Protein AF-L1IIX5-F1 (afdb_monomer)

Foldseek 3Di:
DDDDDDDPQQFFAADPNDTDGAPQFDDWQWAFRGADNVRHTDTHGQPDDDEDQWTGDTNDSQIWGHQQWAQDPSRYTHGADQDADPFQWAWERQDRHPGTDIDGQDDQQAPDPVQSVQKDFDGADVSRHDNDTDIFGDVQWADDPSGIGGADFWWDDCVNDPDNAAWAWAPDANHGHIDTDGQDAEDQWDFPHHDGGHLAHGHIDGHWQWAKFFDFDWDWDWDDDPPDDPPDTDTDTDTGRRIYTHGLDPDAADQWTGDYPRRIDGHQQWDWDPPPPPDTHTDRARDPQEAFQWEWEDGDPPTDTDGADDQPEPQKGFDGYAYYPHSPRGHMFGHPQWADAPPDSYIDGADDPVNAPAPPVFWDWDPDDRNDHIHTDGPDPPPDVPDQDDDDDDDDDDDDDDDDDDRQDADPPDDEFFQWAQDQQDVQVPRNRTDGADCQADDDDQKGFDGYAYHPHRNRTHIAGHVQWHWDADPVRTIDTHGPDPDDDDDDDDDDDLDPFDPFQWDQDPVRDTDGDPDDDQDPQWTGDGHPDIAGHDQWHWDADQPPRDIDTDHPVVVCVVVVPPPPDDDDDPDDDDDDDDDPDDDPDPDPPDPPPPPPPVVPVVPPPDPPPDD

pLDDT: mean 78.4, std 19.32, range [25.45, 97.5]

Structure (mmCIF, N/CA/C/O backbone):
data_AF-L1IIX5-F1
#
_entry.id   AF-L1IIX5-F1
#
loop_
_atom_site.group_PDB
_atom_site.id
_atom_site.type_symbol
_atom_site.label_atom_id
_atom_site.label_alt_id
_atom_site.label_comp_id
_atom_site.label_asym_id
_atom_site.label_entity_id
_atom_site.label_seq_id
_atom_site.pdbx_PDB_ins_code
_atom_site.Cartn_x
_atom_site.Cartn_y
_atom_site.Cartn_z
_atom_site.occupancy
_atom_site.B_iso_or_equiv
_atom_site.auth_seq_id
_atom_site.auth_comp_id
_atom_site.auth_asym_id
_atom_site.auth_atom_id
_atom_site.pdbx_PDB_model_num
ATOM 1 N N . MET A 1 1 ? -75.961 -16.308 63.300 1.00 46.47 1 MET A N 1
ATOM 2 C CA . MET A 1 1 ? -74.696 -17.021 63.013 1.00 46.47 1 MET A CA 1
ATOM 3 C C . MET A 1 1 ? -73.590 -15.988 63.095 1.00 46.47 1 MET A C 1
ATOM 5 O O . MET A 1 1 ? -73.778 -14.925 62.519 1.00 46.47 1 MET A O 1
ATOM 9 N N . ALA A 1 2 ? -72.515 -16.245 63.838 1.00 50.59 2 ALA A N 1
ATOM 10 C CA . ALA A 1 2 ? -71.372 -15.335 63.926 1.00 50.59 2 ALA A CA 1
ATOM 11 C C . ALA A 1 2 ? -70.201 -15.925 63.133 1.00 50.59 2 ALA A C 1
ATOM 13 O O . ALA A 1 2 ? -69.909 -17.112 63.274 1.00 50.59 2 ALA A O 1
ATOM 14 N N . CYS A 1 3 ? -69.554 -15.114 62.300 1.00 60.62 3 CYS A N 1
ATOM 15 C CA . CYS A 1 3 ? -68.333 -15.507 61.606 1.00 60.62 3 CYS A CA 1
ATOM 16 C C . CYS A 1 3 ? -67.138 -15.247 62.529 1.00 60.62 3 CYS A C 1
ATOM 18 O O . CYS A 1 3 ? -66.944 -14.119 62.976 1.00 60.62 3 CYS A O 1
ATOM 20 N N . SER A 1 4 ? -66.336 -16.272 62.811 1.00 71.81 4 SER A N 1
ATOM 21 C CA . SER A 1 4 ? -65.074 -16.122 63.537 1.00 71.81 4 SER A CA 1
ATOM 22 C C . SER A 1 4 ? -63.999 -15.570 62.600 1.00 71.81 4 SER A C 1
ATOM 24 O O . SER A 1 4 ? -63.507 -16.287 61.726 1.00 71.81 4 SER A O 1
ATOM 26 N N . PHE A 1 5 ? -63.631 -14.304 62.777 1.00 70.81 5 PHE A N 1
ATOM 27 C CA . PHE A 1 5 ? -62.516 -13.688 62.063 1.00 70.81 5 PHE A CA 1
ATOM 28 C C . PHE A 1 5 ? -61.226 -13.868 62.873 1.00 70.81 5 PHE A C 1
ATOM 30 O O . PHE A 1 5 ? -61.185 -13.530 64.053 1.00 70.81 5 PHE A O 1
ATOM 37 N N . HIS A 1 6 ? -60.169 -14.379 62.241 1.00 77.62 6 HIS A N 1
ATOM 38 C CA . HIS A 1 6 ? -58.829 -14.432 62.828 1.00 77.62 6 HIS A CA 1
ATOM 39 C C . HIS A 1 6 ? -57.924 -13.405 62.146 1.00 77.62 6 HIS A C 1
ATOM 41 O O . HIS A 1 6 ? -57.884 -13.323 60.918 1.00 77.62 6 HIS A O 1
ATOM 47 N N . CYS A 1 7 ? -57.180 -12.637 62.942 1.00 81.38 7 CYS A N 1
ATOM 48 C CA . CYS A 1 7 ? -56.128 -11.763 62.434 1.00 81.38 7 CYS A CA 1
ATOM 49 C C . CYS A 1 7 ? -54.966 -12.591 61.861 1.00 81.38 7 CYS A C 1
ATOM 51 O O . CYS A 1 7 ? -54.730 -13.722 62.287 1.00 81.38 7 CYS A O 1
ATOM 53 N N . SER A 1 8 ? -54.200 -12.017 60.929 1.00 77.31 8 SER A N 1
ATOM 54 C CA . SER A 1 8 ? -52.956 -12.645 60.472 1.00 77.31 8 SER A CA 1
ATOM 55 C C . SER A 1 8 ? -51.916 -12.592 61.597 1.00 77.31 8 SER A C 1
ATOM 57 O O . SER A 1 8 ? -51.355 -11.530 61.882 1.00 77.31 8 SER A O 1
ATOM 59 N N . PHE A 1 9 ? -51.695 -13.741 62.243 1.00 67.88 9 PHE A N 1
ATOM 60 C CA . PHE A 1 9 ? -50.986 -13.892 63.524 1.00 67.88 9 PHE A CA 1
ATOM 61 C C . PHE A 1 9 ? -49.559 -13.316 63.572 1.00 67.88 9 PHE A C 1
ATOM 63 O O . PHE A 1 9 ? -49.037 -13.077 64.657 1.00 67.88 9 PHE A O 1
ATOM 70 N N . ASN A 1 10 ? -48.936 -13.059 62.420 1.00 75.31 10 ASN A N 1
ATOM 71 C CA . ASN A 1 10 ? -47.546 -12.607 62.343 1.00 75.31 10 ASN A CA 1
ATOM 72 C C . ASN A 1 10 ? -47.396 -11.074 62.320 1.00 75.31 10 ASN A C 1
ATOM 74 O O . ASN A 1 10 ? -46.275 -10.590 62.433 1.00 75.31 10 ASN A O 1
ATOM 78 N N . THR A 1 11 ? -48.472 -10.299 62.133 1.00 81.75 11 THR A N 1
ATOM 79 C CA . THR A 1 11 ? -48.400 -8.821 62.019 1.00 81.75 11 THR A CA 1
ATOM 80 C C . THR A 1 11 ? -49.536 -8.057 62.702 1.00 81.75 11 THR A C 1
ATOM 82 O O . THR A 1 11 ? -49.413 -6.843 62.886 1.00 81.75 11 THR A O 1
ATOM 85 N N . TYR A 1 12 ? -50.610 -8.737 63.114 1.00 85.69 12 TYR A N 1
ATOM 86 C CA . TYR A 1 12 ? -51.762 -8.129 63.782 1.00 85.69 12 TYR A CA 1
ATOM 87 C C . TYR A 1 12 ? -52.174 -8.922 65.023 1.00 85.69 12 TYR A C 1
ATOM 89 O O . TYR A 1 12 ? -52.256 -10.150 64.979 1.00 85.69 12 TYR A O 1
ATOM 97 N N . PHE A 1 13 ? -52.521 -8.209 66.093 1.00 86.00 13 PHE A N 1
ATOM 98 C CA . PHE A 1 13 ? -53.134 -8.761 67.301 1.00 86.00 13 PHE A CA 1
ATOM 99 C C . PHE A 1 13 ? -54.605 -8.345 67.394 1.00 86.00 13 PHE A C 1
ATOM 101 O O . PHE A 1 13 ? -55.001 -7.299 66.876 1.00 86.00 13 PHE A O 1
ATOM 108 N N . PHE A 1 14 ? -55.428 -9.178 68.030 1.00 84.06 14 PHE A N 1
ATOM 109 C CA . PHE A 1 14 ? -56.856 -8.917 68.205 1.00 84.06 14 PHE A CA 1
ATOM 110 C C . PHE A 1 14 ? -57.111 -8.245 69.556 1.00 84.06 14 PHE A C 1
ATOM 112 O O . PHE A 1 14 ? -56.775 -8.811 70.596 1.00 84.06 14 PHE A O 1
ATOM 119 N N . THR A 1 15 ? -57.691 -7.046 69.544 1.00 85.94 15 THR A N 1
ATOM 120 C CA . THR A 1 15 ? -58.078 -6.302 70.750 1.00 85.94 15 THR A CA 1
ATOM 121 C C . THR A 1 15 ? -59.156 -5.265 70.410 1.00 85.94 15 THR A C 1
ATOM 123 O O . THR A 1 15 ? -59.172 -4.734 69.299 1.00 85.94 15 THR A O 1
ATOM 126 N N . ASP A 1 16 ? -60.070 -4.980 71.341 1.00 85.56 16 ASP A N 1
ATOM 127 C CA . ASP A 1 16 ? -61.258 -4.126 71.134 1.00 85.56 16 ASP A CA 1
ATOM 128 C C . ASP A 1 16 ? -62.094 -4.507 69.887 1.00 85.56 16 ASP A C 1
ATOM 130 O O . ASP A 1 16 ? -62.469 -3.651 69.086 1.00 85.56 16 ASP A O 1
ATOM 134 N N . ASP A 1 17 ? -62.325 -5.811 69.684 1.00 85.75 17 ASP A N 1
ATOM 135 C CA . ASP A 1 17 ? -62.968 -6.412 68.499 1.00 85.75 17 ASP A CA 1
ATOM 136 C C . ASP A 1 17 ? -62.322 -6.063 67.135 1.00 85.75 17 ASP A C 1
ATOM 138 O O . ASP A 1 17 ? -62.926 -6.243 66.073 1.00 85.75 17 ASP A O 1
ATOM 142 N N . GLN A 1 18 ? -61.064 -5.603 67.129 1.00 86.94 18 GLN A N 1
ATOM 143 C CA . GLN A 1 18 ? -60.337 -5.202 65.921 1.00 86.94 18 GLN A CA 1
ATOM 144 C C . GLN A 1 18 ? -58.945 -5.839 65.824 1.00 86.94 18 GLN A C 1
ATOM 146 O O . GLN A 1 18 ? -58.247 -6.052 66.814 1.00 86.94 18 GLN A O 1
ATOM 151 N N . CYS A 1 19 ? -58.502 -6.099 64.591 1.00 88.56 19 CYS A N 1
ATOM 152 C CA . CYS A 1 19 ? -57.116 -6.469 64.305 1.00 88.56 19 CYS A CA 1
ATOM 153 C C . CYS A 1 19 ? -56.240 -5.209 64.271 1.00 88.56 19 CYS A C 1
ATOM 155 O O . CYS A 1 19 ? -56.217 -4.496 63.266 1.00 88.56 19 CYS A O 1
ATOM 157 N N . LYS A 1 20 ? -55.503 -4.935 65.350 1.00 88.62 20 LYS A N 1
ATOM 158 C CA . LYS A 1 20 ? -54.548 -3.819 65.422 1.00 88.62 20 LYS A CA 1
ATOM 159 C C . LYS A 1 20 ? -53.159 -4.290 64.999 1.00 88.62 20 LYS A C 1
ATOM 161 O O . LYS A 1 20 ? -52.767 -5.424 65.267 1.00 88.62 20 LYS A O 1
ATOM 166 N N . GLN A 1 21 ? -52.418 -3.439 64.293 1.00 88.81 21 GLN A N 1
ATOM 167 C CA . GLN A 1 21 ? -51.084 -3.785 63.802 1.00 88.81 21 GLN A CA 1
ATOM 168 C C . GLN A 1 21 ? -50.071 -3.783 64.955 1.00 88.81 21 GLN A C 1
ATOM 170 O O . GLN A 1 21 ? -50.053 -2.859 65.768 1.00 88.81 21 GLN A O 1
ATOM 175 N N . CYS A 1 22 ? -49.215 -4.802 65.016 1.00 87.00 22 CYS A N 1
ATOM 176 C CA . CYS A 1 22 ? -48.135 -4.876 65.997 1.00 87.00 22 CYS A CA 1
ATOM 177 C C . CYS A 1 22 ? -47.117 -3.734 65.819 1.00 87.00 22 CYS A C 1
ATOM 179 O O . CYS A 1 22 ? -46.768 -3.381 64.689 1.00 87.00 22 CYS A O 1
ATOM 181 N N . ASN A 1 23 ? -46.535 -3.233 66.916 1.00 85.62 23 ASN A N 1
ATOM 182 C CA . ASN A 1 23 ? -45.373 -2.340 66.838 1.00 85.62 23 ASN A CA 1
ATOM 183 C C . ASN A 1 23 ? -44.105 -3.141 66.487 1.00 85.62 23 ASN A C 1
ATOM 185 O O . ASN A 1 23 ? -43.329 -3.520 67.364 1.00 85.62 23 ASN A O 1
ATOM 189 N N . ALA A 1 24 ? -43.900 -3.409 65.196 1.00 81.31 24 ALA A N 1
ATOM 190 C CA . ALA A 1 24 ? -42.762 -4.160 64.664 1.00 81.31 24 ALA A CA 1
ATOM 191 C C . ALA A 1 24 ? -41.448 -3.344 64.690 1.00 81.31 24 ALA A C 1
ATOM 193 O O . ALA A 1 24 ? -40.865 -3.010 63.654 1.00 81.31 24 ALA A O 1
ATOM 194 N N . SER A 1 25 ? -40.981 -3.000 65.892 1.00 87.69 25 SER A N 1
ATOM 195 C CA . SER A 1 25 ? -39.672 -2.392 66.148 1.00 87.69 25 SER A CA 1
ATOM 196 C C . SER A 1 25 ? -38.911 -3.177 67.212 1.00 87.69 25 SER A C 1
ATOM 198 O O . SER A 1 25 ? -38.825 -2.771 68.367 1.00 87.69 25 SER A O 1
ATOM 200 N N . CYS A 1 26 ? -38.344 -4.301 66.787 1.00 88.75 26 CYS A N 1
ATOM 201 C CA . CYS A 1 26 ? -37.346 -5.049 67.536 1.00 88.75 26 CYS A CA 1
ATOM 202 C C . CYS A 1 26 ? -35.962 -4.371 67.460 1.00 88.75 26 CYS A C 1
ATOM 204 O O . CYS A 1 26 ? -35.711 -3.519 66.599 1.00 88.75 26 CYS A O 1
ATOM 206 N N . ALA A 1 27 ? -35.057 -4.752 68.365 1.00 89.06 27 ALA A N 1
ATOM 207 C CA . ALA A 1 27 ? -33.668 -4.295 68.358 1.00 89.06 27 ALA A CA 1
ATOM 208 C C . ALA A 1 27 ? -32.846 -4.991 67.254 1.00 89.06 27 ALA A C 1
ATOM 210 O O . ALA A 1 27 ? -33.201 -6.078 66.788 1.00 89.06 27 ALA A O 1
ATOM 211 N N . LEU A 1 28 ? -31.720 -4.390 66.856 1.00 89.88 28 LEU A N 1
ATOM 212 C CA . LEU A 1 28 ? -30.761 -5.039 65.955 1.00 89.88 28 LEU A CA 1
ATOM 213 C C . LEU A 1 28 ? -30.264 -6.359 66.571 1.00 89.88 28 LEU A C 1
ATOM 215 O O . LEU A 1 28 ? -29.997 -6.424 67.770 1.00 89.88 28 LEU A O 1
ATOM 219 N N . GLY A 1 29 ? -30.168 -7.414 65.758 1.00 89.38 29 GLY A N 1
ATOM 220 C CA . GLY A 1 29 ? -29.851 -8.767 66.234 1.00 89.38 29 GLY A CA 1
ATOM 221 C C . GLY A 1 29 ? -31.027 -9.521 66.866 1.00 89.38 29 GLY A C 1
ATOM 222 O O . GLY A 1 29 ? -30.808 -10.535 67.530 1.00 89.38 29 GLY A O 1
ATOM 223 N N . THR A 1 30 ? -32.269 -9.064 66.663 1.00 91.38 30 THR A N 1
ATOM 224 C CA . THR A 1 30 ? -33.478 -9.806 67.055 1.00 91.38 30 THR A CA 1
ATOM 225 C C . THR A 1 30 ? -34.508 -9.858 65.918 1.00 91.38 30 THR A C 1
ATOM 227 O O . THR A 1 30 ? -34.807 -8.845 65.281 1.00 91.38 30 THR A O 1
ATOM 230 N N . GLN A 1 31 ? -35.069 -11.044 65.666 1.00 91.81 31 GLN A N 1
ATOM 231 C CA . GLN A 1 31 ? -36.149 -11.264 64.704 1.00 91.81 31 GLN A CA 1
ATOM 232 C C . GLN A 1 31 ? -37.517 -11.052 65.355 1.00 91.81 31 GLN A C 1
ATOM 234 O O . GLN A 1 31 ? -37.778 -11.560 66.443 1.00 91.81 31 GLN A O 1
ATOM 239 N N . PHE A 1 32 ? -38.415 -10.362 64.657 1.00 91.31 32 PHE A N 1
ATOM 240 C CA . PHE A 1 32 ? -39.813 -10.216 65.061 1.00 91.31 32 PHE A CA 1
ATOM 241 C C . PHE A 1 32 ? -40.613 -11.490 64.732 1.00 91.31 32 PHE A C 1
ATOM 243 O O . PHE A 1 32 ? -40.636 -11.920 63.578 1.00 91.31 32 PHE A O 1
ATOM 250 N N . GLN A 1 33 ? -41.269 -12.090 65.732 1.00 90.19 33 GLN A N 1
ATOM 251 C CA . GLN A 1 33 ? -42.093 -13.304 65.575 1.00 90.19 33 GLN A CA 1
ATOM 252 C C . GLN A 1 33 ? -43.609 -13.054 65.689 1.00 90.19 33 GLN A C 1
ATOM 254 O O . GLN A 1 33 ? -44.399 -13.950 65.406 1.00 90.19 33 GLN A O 1
ATOM 259 N N . GLY A 1 34 ? -44.023 -11.849 66.087 1.00 88.25 34 GLY A N 1
ATOM 260 C CA . GLY A 1 34 ? -45.418 -11.471 66.334 1.00 88.25 34 GLY A CA 1
ATOM 261 C C . GLY A 1 34 ? -45.502 -10.470 67.487 1.00 88.25 34 GLY A C 1
ATOM 262 O O . GLY A 1 34 ? -44.481 -9.931 67.914 1.00 88.25 34 GLY A O 1
ATOM 263 N N . CYS A 1 35 ? -46.692 -10.221 68.029 1.00 88.94 35 CYS A N 1
ATOM 264 C CA . CYS A 1 35 ? -46.840 -9.447 69.262 1.00 88.94 35 CYS A CA 1
ATOM 265 C C . CYS A 1 35 ? -47.800 -10.109 70.254 1.00 88.94 35 CYS A C 1
ATOM 267 O O . CYS A 1 35 ? -48.673 -10.891 69.875 1.00 88.94 35 CYS A O 1
ATOM 269 N N . ASN A 1 36 ? -47.613 -9.794 71.534 1.00 87.69 36 ASN A N 1
ATOM 270 C CA . ASN A 1 36 ? -48.509 -10.193 72.614 1.00 87.69 36 ASN A CA 1
ATOM 271 C C . ASN A 1 36 ? -49.880 -9.484 72.483 1.00 87.69 36 ASN A C 1
ATOM 273 O O . ASN A 1 36 ? -49.992 -8.491 71.760 1.00 87.69 36 ASN A O 1
ATOM 277 N N . PRO A 1 37 ? -50.929 -9.926 73.209 1.00 85.44 37 PRO A N 1
ATOM 278 C CA . PRO A 1 37 ? -52.256 -9.296 73.168 1.00 85.44 37 PRO A CA 1
ATOM 279 C C . PRO A 1 37 ? -52.321 -7.824 73.625 1.00 85.44 37 PRO A C 1
ATOM 281 O O . PRO A 1 37 ? -53.336 -7.167 73.409 1.00 85.44 37 PRO A O 1
ATOM 284 N N . ASP A 1 38 ? -51.259 -7.297 74.242 1.00 87.06 38 ASP A N 1
ATOM 285 C CA . ASP A 1 38 ? -51.091 -5.878 74.593 1.00 87.06 38 ASP A CA 1
ATOM 286 C C . ASP A 1 38 ? -50.402 -5.046 73.486 1.00 87.06 38 ASP A C 1
ATOM 288 O O . ASP A 1 38 ? -50.245 -3.832 73.619 1.00 87.06 38 ASP A O 1
ATOM 292 N N . GLY A 1 39 ? -49.993 -5.685 72.384 1.00 83.81 39 GLY A N 1
ATOM 293 C CA . GLY A 1 39 ? -49.274 -5.078 71.264 1.00 83.81 39 GLY A CA 1
ATOM 294 C C . GLY A 1 39 ? -47.748 -5.048 71.407 1.00 83.81 39 GLY A C 1
ATOM 295 O O . GLY A 1 39 ? -47.072 -4.579 70.484 1.00 83.81 39 GLY A O 1
ATOM 296 N N . THR A 1 40 ? -47.178 -5.551 72.510 1.00 88.06 40 THR A N 1
ATOM 297 C CA . THR A 1 40 ? -45.717 -5.599 72.707 1.00 88.06 40 THR A CA 1
ATOM 298 C C . THR A 1 40 ? -45.061 -6.625 71.770 1.00 88.06 40 THR A C 1
ATOM 300 O O . THR A 1 40 ? -45.545 -7.755 71.658 1.00 88.06 40 THR A O 1
ATOM 303 N N . PRO A 1 41 ? -43.976 -6.268 71.053 1.00 89.31 41 PRO A N 1
ATOM 304 C CA . PRO A 1 41 ? -43.371 -7.151 70.063 1.00 89.31 41 PRO A CA 1
ATOM 305 C C . PRO A 1 41 ? -42.634 -8.329 70.711 1.00 89.31 41 PRO A C 1
ATOM 307 O O . PRO A 1 41 ? -41.807 -8.157 71.606 1.00 89.31 41 PRO A O 1
ATOM 310 N N . ILE A 1 42 ? -42.889 -9.530 70.195 1.00 90.69 42 ILE A N 1
ATOM 311 C CA . ILE A 1 42 ? -42.148 -10.746 70.519 1.00 90.69 42 ILE A CA 1
ATOM 312 C C . ILE A 1 42 ? -40.913 -10.769 69.614 1.00 90.69 42 ILE A C 1
ATOM 314 O O . ILE A 1 42 ? -41.007 -11.031 68.412 1.00 90.69 42 ILE A O 1
ATOM 318 N N . CYS A 1 43 ? -39.758 -10.456 70.199 1.00 92.00 43 CYS A N 1
ATOM 319 C CA . CYS A 1 43 ? -38.468 -10.403 69.517 1.00 92.00 43 CYS A CA 1
ATOM 320 C C . CYS A 1 43 ? -37.574 -11.559 69.991 1.00 92.00 43 CYS A C 1
ATOM 322 O O . CYS A 1 43 ? -37.355 -11.722 71.190 1.00 92.00 43 CYS A O 1
ATOM 324 N N . THR A 1 44 ? -37.026 -12.344 69.064 1.00 92.56 44 THR A N 1
ATOM 325 C CA . THR A 1 44 ? -36.144 -13.485 69.358 1.00 92.56 44 THR A CA 1
ATOM 326 C C . THR A 1 44 ? -34.718 -13.177 68.924 1.00 92.56 44 THR A C 1
ATOM 328 O O . THR A 1 44 ? -34.488 -12.819 67.771 1.00 92.56 44 THR A O 1
ATOM 331 N N . THR A 1 45 ? -33.749 -13.317 69.829 1.00 92.81 45 THR A N 1
ATOM 332 C CA . THR A 1 45 ? -32.331 -13.056 69.540 1.00 92.81 45 THR A CA 1
ATOM 333 C C . THR A 1 45 ? -31.783 -13.992 68.470 1.00 92.81 45 THR A C 1
ATOM 335 O O . THR A 1 45 ? -31.964 -15.208 68.541 1.00 92.81 45 THR A O 1
ATOM 338 N N . CYS A 1 46 ? -31.079 -13.424 67.493 1.00 91.94 46 CYS A N 1
ATOM 339 C CA . CYS A 1 46 ? -30.412 -14.182 66.446 1.00 91.94 46 CYS A CA 1
ATOM 340 C C . CYS A 1 46 ? -29.252 -14.990 67.041 1.00 91.94 46 CYS A C 1
ATOM 342 O O . CYS A 1 46 ? -28.363 -14.441 67.687 1.00 91.94 46 CYS A O 1
ATOM 344 N N . THR A 1 47 ? -29.265 -16.307 66.832 1.00 91.56 47 THR A N 1
ATOM 345 C CA . THR A 1 47 ? -28.287 -17.248 67.412 1.00 91.56 47 THR A CA 1
ATOM 346 C C . THR A 1 47 ? -26.999 -17.383 66.598 1.00 91.56 47 THR A C 1
ATOM 348 O O . THR A 1 47 ? -26.047 -18.012 67.053 1.00 91.56 47 THR A O 1
ATOM 351 N N . GLN A 1 48 ? -26.962 -16.813 65.393 1.00 88.25 48 GLN A N 1
ATOM 352 C CA . GLN A 1 48 ? -25.795 -16.814 64.516 1.00 88.25 48 GLN A CA 1
ATOM 353 C C . GLN A 1 48 ? -24.843 -15.674 64.897 1.00 88.25 48 GLN A C 1
ATOM 355 O O . GLN A 1 48 ? -25.278 -14.553 65.159 1.00 88.25 48 GLN A O 1
ATOM 360 N N . SER A 1 49 ? -23.537 -15.939 64.885 1.00 88.88 49 SER A N 1
ATOM 361 C CA . SER A 1 49 ? -22.517 -14.895 65.003 1.00 88.88 49 SER A CA 1
ATOM 362 C C . SER A 1 49 ? -22.514 -14.011 63.754 1.00 88.88 49 SER A C 1
ATOM 364 O O . SER A 1 49 ? -22.369 -14.522 62.644 1.00 88.88 49 SER A O 1
ATOM 366 N N . LEU A 1 50 ? -22.633 -12.698 63.945 1.00 91.62 50 LEU A N 1
ATOM 367 C CA . LEU A 1 50 ? -22.571 -11.706 62.873 1.00 91.62 50 LEU A CA 1
ATOM 368 C C . LEU A 1 50 ? -21.177 -11.728 62.198 1.00 91.62 50 LEU A C 1
ATOM 370 O O . LEU A 1 50 ? -20.176 -11.647 62.919 1.00 91.62 50 LEU A O 1
ATOM 374 N N . PRO A 1 51 ? -21.073 -11.849 60.859 1.00 91.25 51 PRO A N 1
ATOM 375 C CA . PRO A 1 51 ? -19.789 -11.788 60.160 1.00 91.25 51 PRO A CA 1
ATOM 376 C C . PRO A 1 51 ? -19.059 -10.455 60.360 1.00 91.25 51 PRO A C 1
ATOM 378 O O . PRO A 1 51 ? -19.678 -9.401 60.515 1.00 91.25 51 PRO A O 1
ATOM 381 N N . VAL A 1 52 ? -17.725 -10.487 60.298 1.00 92.62 52 VAL A N 1
ATOM 382 C CA . VAL A 1 52 ? -16.907 -9.263 60.276 1.00 92.62 52 VAL A CA 1
ATOM 383 C C . VAL A 1 52 ? -17.279 -8.443 59.034 1.00 92.62 52 VAL A C 1
ATOM 385 O O . VAL A 1 52 ? -17.435 -9.018 57.960 1.00 92.62 52 VAL A O 1
ATOM 388 N N . HIS A 1 53 ? -17.412 -7.124 59.190 1.00 94.00 53 HIS A N 1
ATOM 389 C CA . HIS A 1 53 ? -17.910 -6.188 58.171 1.00 94.00 53 HIS A CA 1
ATOM 390 C C . HIS A 1 53 ? -19.369 -6.415 57.738 1.00 94.00 53 HIS A C 1
ATOM 392 O O . HIS A 1 53 ? -19.678 -6.488 56.546 1.00 94.00 53 HIS A O 1
ATOM 398 N N . SER A 1 54 ? -20.272 -6.538 58.716 1.00 94.56 54 SER A N 1
ATOM 399 C CA . SER A 1 54 ? -21.717 -6.590 58.485 1.00 94.56 54 SER A CA 1
ATOM 400 C C . SER A 1 54 ? -22.538 -6.022 59.643 1.00 94.56 54 SER A C 1
ATOM 402 O O . SER A 1 54 ? -22.068 -5.944 60.780 1.00 94.56 54 SER A O 1
ATOM 404 N N . GLU A 1 55 ? -23.799 -5.696 59.360 1.00 93.69 55 GLU A N 1
ATOM 405 C CA . GLU A 1 55 ? -24.816 -5.308 60.339 1.00 93.69 55 GLU A CA 1
ATOM 406 C C . GLU A 1 55 ? -26.126 -6.095 60.142 1.00 93.69 55 GLU A C 1
ATOM 408 O O . GLU A 1 55 ? -26.440 -6.564 59.046 1.00 93.69 55 GLU A O 1
ATOM 413 N N . TRP A 1 56 ? -26.908 -6.253 61.215 1.00 91.75 56 TRP A N 1
ATOM 414 C CA . TRP A 1 56 ? -28.222 -6.904 61.158 1.00 91.75 56 TRP A CA 1
ATOM 415 C C . TRP A 1 56 ? -29.264 -6.022 60.463 1.00 91.75 56 TRP A C 1
ATOM 417 O O . TRP A 1 56 ? -29.358 -4.825 60.736 1.00 91.75 56 TRP A O 1
ATOM 427 N N . GLU A 1 57 ? -30.128 -6.620 59.647 1.00 90.06 57 GLU A N 1
ATOM 428 C CA . GLU A 1 57 ? -31.333 -5.945 59.170 1.00 90.06 57 GLU A CA 1
ATOM 429 C C . GLU A 1 57 ? -32.384 -5.817 60.285 1.00 90.06 57 GLU A C 1
ATOM 431 O O . GLU A 1 57 ? -32.512 -6.663 61.177 1.00 90.06 57 GLU A O 1
ATOM 436 N N . LYS A 1 58 ? -33.163 -4.729 60.264 1.00 89.38 58 LYS A N 1
ATOM 437 C CA . LYS A 1 58 ? -34.140 -4.462 61.325 1.00 89.38 58 LYS A CA 1
ATOM 438 C C . LYS A 1 58 ? -35.249 -5.522 61.315 1.00 89.38 58 LYS A C 1
ATOM 440 O O . LYS A 1 58 ? -35.901 -5.728 60.296 1.00 89.38 58 LYS A O 1
ATOM 445 N N . ASN A 1 59 ? -35.525 -6.105 62.486 1.00 87.12 59 ASN A N 1
ATOM 446 C CA . ASN A 1 59 ? -36.531 -7.151 62.723 1.00 87.12 59 ASN A CA 1
ATOM 447 C C . ASN A 1 59 ? -36.240 -8.524 62.076 1.00 87.12 59 ASN A C 1
ATOM 449 O O . ASN A 1 59 ? -37.122 -9.387 62.112 1.00 87.12 59 ASN A O 1
ATOM 453 N N . LEU A 1 60 ? -35.054 -8.755 61.500 1.00 89.00 60 LEU A N 1
ATOM 454 C CA . LEU A 1 60 ? -34.714 -9.978 60.765 1.00 89.00 60 LEU A CA 1
ATOM 455 C C . LEU A 1 60 ? -33.380 -10.566 61.243 1.00 89.00 60 LEU A C 1
ATOM 457 O O . LEU A 1 60 ? -32.419 -9.838 61.468 1.00 89.00 60 LEU A O 1
ATOM 461 N N . CYS A 1 61 ? -33.276 -11.897 61.293 1.00 89.94 61 CYS A N 1
ATOM 462 C CA . CYS A 1 61 ? -31.983 -12.584 61.403 1.00 89.94 61 CYS A CA 1
ATOM 463 C C . CYS A 1 61 ? -31.330 -12.759 60.024 1.00 89.94 61 CYS A C 1
ATOM 465 O O . CYS A 1 61 ? -30.948 -13.858 59.629 1.00 89.94 61 CYS A O 1
ATOM 467 N N . VAL A 1 62 ? -31.225 -11.649 59.293 1.00 89.69 62 VAL A N 1
ATOM 468 C CA . VAL A 1 62 ? -30.490 -11.506 58.033 1.00 89.69 62 VAL A CA 1
ATOM 469 C C . VAL A 1 62 ? -29.484 -10.380 58.245 1.00 89.69 62 VAL A C 1
ATOM 471 O O . VAL A 1 62 ? -29.827 -9.354 58.832 1.00 89.69 62 VAL A O 1
ATOM 474 N N . HIS A 1 63 ? -28.241 -10.580 57.818 1.00 90.50 63 HIS A N 1
ATOM 475 C CA . HIS A 1 63 ? -27.208 -9.548 57.855 1.00 90.50 63 HIS A CA 1
ATOM 476 C C . HIS A 1 63 ? -26.986 -8.977 56.455 1.00 90.50 63 HIS A C 1
ATOM 478 O O . HIS A 1 63 ? -27.117 -9.688 55.458 1.00 90.50 63 HIS A O 1
ATOM 484 N N . LYS A 1 64 ? -26.591 -7.708 56.394 1.00 93.19 64 LYS A N 1
ATOM 485 C CA . LYS A 1 64 ? -26.070 -7.057 55.190 1.00 93.19 64 LYS A CA 1
ATOM 486 C C . LYS A 1 64 ? -24.637 -6.612 55.446 1.00 93.19 64 LYS A C 1
ATOM 488 O O . LYS A 1 64 ? -24.314 -6.180 56.549 1.00 93.19 64 LYS A O 1
ATOM 493 N N . CYS A 1 65 ? -23.776 -6.754 54.446 1.00 95.06 65 CYS A N 1
ATOM 494 C CA . CYS A 1 65 ? -22.379 -6.353 54.566 1.00 95.06 65 CYS A CA 1
ATOM 495 C C . CYS A 1 65 ? -22.223 -4.824 54.593 1.00 95.06 65 CYS A C 1
ATOM 497 O O . CYS A 1 65 ? -23.063 -4.096 54.055 1.00 95.06 65 CYS A O 1
ATOM 499 N N . ASP A 1 66 ? -21.132 -4.353 55.196 1.00 94.50 66 ASP A N 1
ATOM 500 C CA . ASP A 1 66 ? -20.764 -2.935 55.217 1.00 94.50 66 ASP A CA 1
ATOM 501 C C . ASP A 1 66 ? -20.536 -2.395 53.785 1.00 94.50 66 ASP A C 1
ATOM 503 O O . ASP A 1 66 ? -20.140 -3.152 52.891 1.00 94.50 66 ASP A O 1
ATOM 507 N N . PRO A 1 67 ? -20.707 -1.082 53.534 1.00 93.00 67 PRO A N 1
ATOM 508 C CA . PRO A 1 67 ? -20.343 -0.474 52.256 1.00 93.00 67 PRO A CA 1
ATOM 509 C C . PRO A 1 67 ? -18.882 -0.770 51.879 1.00 93.00 67 PRO A C 1
ATOM 511 O O . PRO A 1 67 ? -17.959 -0.430 52.617 1.00 93.00 67 PRO A O 1
ATOM 514 N N . GLY A 1 68 ? -18.676 -1.404 50.721 1.00 92.44 68 GLY A N 1
ATOM 515 C CA . GLY A 1 68 ? -17.364 -1.913 50.299 1.00 92.44 68 GLY A CA 1
ATOM 516 C C . GLY A 1 68 ? -17.135 -3.407 50.566 1.00 92.44 68 GLY A C 1
ATOM 517 O O . GLY A 1 68 ? -16.038 -3.893 50.291 1.00 92.44 68 GLY A O 1
ATOM 518 N N . TYR A 1 69 ? -18.154 -4.142 51.027 1.00 95.06 69 TYR A N 1
ATOM 519 C CA . TYR A 1 69 ? -18.139 -5.597 51.211 1.00 95.06 69 TYR A CA 1
ATOM 520 C C . TYR A 1 69 ? -19.373 -6.276 50.580 1.00 95.06 69 TYR A C 1
ATOM 522 O O . TYR A 1 69 ? -20.413 -5.647 50.384 1.00 95.06 69 TYR A O 1
ATOM 530 N N . TYR A 1 70 ? -19.275 -7.576 50.275 1.00 94.88 70 TYR A N 1
ATOM 531 C CA . TYR A 1 70 ? -20.372 -8.394 49.732 1.00 94.88 70 TYR A CA 1
ATOM 532 C C . TYR A 1 70 ? -20.453 -9.784 50.383 1.00 94.88 70 TYR A C 1
ATOM 534 O O . TYR A 1 70 ? -19.446 -10.338 50.829 1.00 94.88 70 TYR A O 1
ATOM 542 N N . ALA A 1 71 ? -21.662 -10.349 50.432 1.00 93.31 71 ALA A N 1
ATOM 543 C CA . ALA A 1 71 ? -21.983 -11.578 51.150 1.00 93.31 71 ALA A CA 1
ATOM 544 C C . ALA A 1 71 ? -21.620 -12.832 50.339 1.00 93.31 71 ALA A C 1
ATOM 546 O O . ALA A 1 71 ? -22.410 -13.346 49.546 1.00 93.31 71 ALA A O 1
ATOM 547 N N . PHE A 1 72 ? -20.429 -13.371 50.580 1.00 91.31 72 PHE A N 1
ATOM 548 C CA . PHE A 1 72 ? -19.992 -14.648 50.031 1.00 91.31 72 PHE A CA 1
ATOM 549 C C . PHE A 1 72 ? -20.580 -15.809 50.850 1.00 91.31 72 PHE A C 1
ATOM 551 O O . PHE A 1 72 ? -20.405 -15.891 52.069 1.00 91.31 72 PHE A O 1
ATOM 558 N N . ASN A 1 73 ? -21.297 -16.715 50.174 1.00 88.31 73 ASN A N 1
ATOM 559 C CA . ASN A 1 73 ? -21.932 -17.910 50.755 1.00 88.31 73 ASN A CA 1
ATOM 560 C C . ASN A 1 73 ? -22.746 -17.645 52.043 1.00 88.31 73 ASN A C 1
ATOM 562 O O . ASN A 1 73 ? -22.735 -18.463 52.966 1.00 88.31 73 ASN A O 1
ATOM 566 N N . SER A 1 74 ? -23.420 -16.491 52.124 1.00 82.62 74 SER A N 1
ATOM 567 C CA . SER A 1 74 ? -24.297 -16.078 53.239 1.00 82.62 74 SER A CA 1
ATOM 568 C C . SER A 1 74 ? -23.671 -16.174 54.642 1.00 82.62 74 SER A C 1
ATOM 570 O O . SER A 1 74 ? -24.384 -16.368 55.627 1.00 82.62 74 SER A O 1
ATOM 572 N N . SER A 1 75 ? -22.341 -16.106 54.740 1.00 85.88 75 SER A N 1
ATOM 573 C CA . SER A 1 75 ? -21.598 -16.371 55.986 1.00 85.88 75 SER A CA 1
ATOM 574 C C . SER A 1 75 ? -20.301 -15.571 56.136 1.00 85.88 75 SER A C 1
ATOM 576 O O . SER A 1 75 ? -19.751 -15.505 57.235 1.00 85.88 75 SER A O 1
ATOM 578 N N . LEU A 1 76 ? -19.815 -14.942 55.063 1.00 92.56 76 LEU A N 1
ATOM 579 C CA . LEU A 1 76 ? -18.620 -14.102 55.054 1.00 92.56 76 LEU A CA 1
ATOM 580 C C . LEU A 1 76 ? -18.898 -12.830 54.255 1.00 92.56 76 LEU A C 1
ATOM 582 O O . LEU A 1 76 ? -19.350 -12.912 53.116 1.00 92.56 76 LEU A O 1
ATOM 586 N N . CYS A 1 77 ? -18.566 -11.669 54.811 1.00 95.69 77 CYS A N 1
ATOM 587 C CA . CYS A 1 77 ? -18.514 -10.428 54.049 1.00 95.69 77 CYS A CA 1
ATOM 588 C C . CYS A 1 77 ? -17.085 -10.224 53.539 1.00 95.69 77 CYS A C 1
ATOM 590 O O . CYS A 1 77 ? -16.160 -9.990 54.317 1.00 95.69 77 CYS A O 1
ATOM 592 N N . LEU A 1 78 ? -16.889 -10.378 52.229 1.00 95.25 78 LEU A N 1
ATOM 593 C CA . LEU A 1 78 ? -15.592 -10.198 51.575 1.00 95.25 78 LEU A CA 1
ATOM 594 C C . LEU A 1 78 ? -15.486 -8.778 51.009 1.00 95.25 78 LEU A C 1
ATOM 596 O O . LEU A 1 78 ? -16.491 -8.257 50.522 1.00 95.25 78 LEU A O 1
ATOM 600 N N . PRO A 1 79 ? -14.303 -8.137 51.051 1.00 95.12 79 PRO A N 1
ATOM 601 C CA . PRO A 1 79 ? -14.125 -6.815 50.468 1.00 95.12 79 PRO A CA 1
ATOM 602 C C . PRO A 1 79 ? -14.358 -6.866 48.957 1.00 95.12 79 PRO A C 1
ATOM 604 O O . PRO A 1 79 ? -13.998 -7.833 48.280 1.00 95.12 79 PRO A O 1
ATOM 607 N N . CYS A 1 80 ? -14.956 -5.808 48.425 1.00 94.38 80 CYS A N 1
ATOM 608 C CA . CYS A 1 80 ? -15.159 -5.644 46.995 1.00 94.38 80 CYS A CA 1
ATOM 609 C C . CYS A 1 80 ? -13.808 -5.518 46.279 1.00 94.38 80 CYS A C 1
ATOM 611 O O . CYS A 1 80 ? -12.956 -4.724 46.672 1.00 94.38 80 CYS A O 1
ATOM 613 N N . ASP A 1 81 ? -13.619 -6.302 45.219 1.00 93.00 81 ASP A N 1
ATOM 614 C CA . ASP A 1 81 ? -12.400 -6.283 44.412 1.00 93.00 81 ASP A CA 1
ATOM 615 C C . ASP A 1 81 ? -12.232 -4.925 43.706 1.00 93.00 81 ASP A C 1
ATOM 617 O O . ASP A 1 81 ? -13.132 -4.463 43.005 1.00 93.00 81 ASP A O 1
ATOM 621 N N . THR A 1 82 ? -11.078 -4.287 43.906 1.00 93.25 82 THR A N 1
ATOM 622 C CA . THR A 1 82 ? -10.706 -2.979 43.336 1.00 93.25 82 THR A CA 1
ATOM 623 C C . THR A 1 82 ? -9.632 -3.086 42.251 1.00 93.25 82 THR A C 1
ATOM 625 O O . THR A 1 82 ? -9.137 -2.071 41.756 1.00 93.25 82 THR A O 1
ATOM 628 N N . SER A 1 83 ? -9.244 -4.305 41.861 1.00 93.44 83 SER A N 1
ATOM 629 C CA . SER A 1 83 ? -8.288 -4.506 40.773 1.00 93.44 83 SER A CA 1
ATOM 630 C C . SER A 1 83 ? -8.876 -4.063 39.418 1.00 93.44 83 SER A C 1
ATOM 632 O O . SER A 1 83 ? -10.094 -4.152 39.212 1.00 93.44 83 SER A O 1
ATOM 634 N N . PRO A 1 84 ? -8.052 -3.584 38.466 1.00 93.69 84 PRO A N 1
ATOM 635 C CA . PRO A 1 84 ? -8.533 -3.229 37.134 1.00 93.69 84 PRO A CA 1
ATOM 636 C C . PRO A 1 84 ? -9.131 -4.436 36.402 1.00 93.69 84 PRO A C 1
ATOM 638 O O . PRO A 1 84 ? -8.573 -5.532 36.439 1.00 93.69 84 PRO A O 1
ATOM 641 N N . CYS A 1 85 ? -10.239 -4.213 35.699 1.00 96.38 85 CYS A N 1
ATOM 642 C CA . CYS A 1 85 ? -10.831 -5.200 34.799 1.00 96.38 85 CYS A CA 1
ATOM 643 C C . CYS A 1 85 ? -9.958 -5.440 33.540 1.00 96.38 85 CYS A C 1
ATOM 645 O O . CYS A 1 85 ? -8.972 -4.728 33.311 1.00 96.38 85 CYS A O 1
ATOM 647 N N . PRO A 1 86 ? -10.297 -6.435 32.700 1.00 97.00 86 PRO A N 1
ATOM 648 C CA . PRO A 1 86 ? -9.750 -6.580 31.350 1.00 97.00 86 PRO A CA 1
ATOM 649 C C . PRO A 1 86 ? -9.940 -5.337 30.460 1.00 97.00 86 PRO A C 1
ATOM 651 O O . PRO A 1 86 ? -10.798 -4.489 30.691 1.00 97.00 86 PRO A O 1
ATOM 654 N N . VAL A 1 87 ? -9.146 -5.234 29.388 1.00 95.50 87 VAL A N 1
ATOM 655 C CA . VAL A 1 87 ? -9.275 -4.145 28.403 1.00 95.50 87 VAL A CA 1
ATOM 656 C C . VAL A 1 87 ? -10.652 -4.181 27.733 1.00 95.50 87 VAL A C 1
ATOM 658 O O . VAL A 1 87 ? -11.058 -5.214 27.208 1.00 95.50 87 VAL A O 1
ATOM 661 N N . GLY A 1 88 ? -11.339 -3.035 27.713 1.00 95.81 88 GLY A N 1
ATOM 662 C CA . GLY A 1 88 ? -12.727 -2.931 27.253 1.00 95.81 88 GLY A CA 1
ATOM 663 C C . GLY A 1 88 ? -13.777 -3.166 28.338 1.00 95.81 88 GLY A C 1
ATOM 664 O O . GLY A 1 88 ? -14.964 -3.080 28.033 1.00 95.81 88 GLY A O 1
ATOM 665 N N . GLU A 1 89 ? -13.370 -3.397 29.587 1.00 97.50 89 GLU A N 1
ATOM 666 C CA . GLU A 1 89 ? -14.272 -3.524 30.731 1.00 97.50 89 GLU A CA 1
ATOM 667 C C . GLU A 1 89 ? -13.964 -2.490 31.826 1.00 97.50 89 GLU A C 1
ATOM 669 O O . GLU A 1 89 ? -12.815 -2.118 32.078 1.00 97.50 89 GLU A O 1
ATOM 674 N N . TYR A 1 90 ? -15.011 -2.038 32.507 1.00 96.25 90 TYR A N 1
ATOM 675 C CA . TYR A 1 90 ? -14.942 -1.334 33.788 1.00 96.25 90 TYR A CA 1
ATOM 676 C C . TYR A 1 90 ? -15.632 -2.199 34.845 1.00 96.25 90 TYR A C 1
ATOM 678 O O . TYR A 1 90 ? -16.293 -3.180 34.516 1.00 96.25 90 TYR A O 1
ATOM 686 N N . ARG A 1 91 ? -15.474 -1.879 36.122 1.00 95.50 91 ARG A N 1
ATOM 687 C CA . ARG A 1 91 ? -16.101 -2.609 37.220 1.00 95.50 91 ARG A CA 1
ATOM 688 C C . ARG A 1 91 ? -17.372 -1.890 37.654 1.00 95.50 91 ARG A C 1
ATOM 690 O O . ARG A 1 91 ? -17.352 -0.682 37.857 1.00 95.50 91 ARG A O 1
ATOM 697 N N . ASP A 1 92 ? -18.468 -2.621 37.804 1.00 94.38 92 ASP A N 1
ATOM 698 C CA . ASP A 1 92 ? -19.696 -2.060 38.366 1.00 94.38 92 ASP A CA 1
ATOM 699 C C . ASP A 1 92 ? -19.523 -1.743 39.858 1.00 94.38 92 ASP A C 1
ATOM 701 O O . ASP A 1 92 ? -18.691 -2.323 40.567 1.00 94.38 92 ASP A O 1
ATOM 705 N N . THR A 1 93 ? -20.380 -0.845 40.331 1.00 92.50 93 THR A N 1
ATOM 706 C CA . THR A 1 93 ? -20.700 -0.648 41.741 1.00 92.50 93 THR A CA 1
ATOM 707 C C . THR A 1 93 ? -20.875 -1.988 42.459 1.00 92.50 93 THR A C 1
ATOM 709 O O . THR A 1 93 ? -21.484 -2.928 41.948 1.00 92.50 93 THR A O 1
ATOM 712 N N . CYS A 1 94 ? -20.305 -2.104 43.660 1.00 92.81 94 CYS A N 1
ATOM 713 C CA . CYS A 1 94 ? -20.274 -3.386 44.349 1.00 92.81 94 CYS A CA 1
ATOM 714 C C . CYS A 1 94 ? -21.665 -3.806 44.835 1.00 92.81 94 CYS A C 1
ATOM 716 O O . CYS A 1 94 ? -22.280 -3.137 45.667 1.00 92.81 94 CYS A O 1
ATOM 718 N N . GLN A 1 95 ? -22.142 -4.943 44.336 1.00 92.75 95 GLN A N 1
ATOM 719 C CA . GLN A 1 95 ? -23.458 -5.478 44.650 1.00 92.75 95 GLN A CA 1
ATOM 720 C C . GLN A 1 95 ? -23.363 -6.406 45.866 1.00 92.75 95 GLN A C 1
ATOM 722 O O . GLN A 1 95 ? -22.551 -7.331 45.884 1.00 92.75 95 GLN A O 1
ATOM 727 N N . ALA A 1 96 ? -24.235 -6.208 46.859 1.00 87.38 96 ALA A N 1
ATOM 728 C CA . ALA A 1 96 ? -24.145 -6.835 48.186 1.00 87.38 96 ALA A CA 1
ATOM 729 C C . ALA A 1 96 ? -24.135 -8.382 48.215 1.00 87.38 96 ALA A C 1
ATOM 731 O O . ALA A 1 96 ? -23.829 -8.959 49.253 1.00 87.38 96 ALA A O 1
ATOM 732 N N . VAL A 1 97 ? -24.452 -9.056 47.102 1.00 87.31 97 VAL A N 1
ATOM 733 C CA . VAL A 1 97 ? -24.491 -10.529 46.973 1.00 87.31 97 VAL A CA 1
ATOM 734 C C . VAL A 1 97 ? -23.427 -11.075 46.004 1.00 87.31 97 VAL A C 1
ATOM 736 O O . VAL A 1 97 ? -23.027 -12.228 46.123 1.00 87.31 97 VAL A O 1
ATOM 739 N N . VAL A 1 98 ? -22.956 -10.270 45.042 1.00 88.00 98 VAL A N 1
ATOM 740 C CA . VAL A 1 98 ? -22.128 -10.738 43.903 1.00 88.00 98 VAL A CA 1
ATOM 741 C C . VAL A 1 98 ? -20.750 -10.060 43.853 1.00 88.00 98 VAL A C 1
ATOM 743 O O . VAL A 1 98 ? -19.872 -10.485 43.106 1.00 88.00 98 VAL A O 1
ATOM 746 N N . GLY A 1 99 ? -20.535 -9.017 44.656 1.00 91.62 99 GLY A N 1
ATOM 747 C CA . GLY A 1 99 ? -19.322 -8.212 44.620 1.00 91.62 99 GLY A CA 1
ATOM 748 C C . GLY A 1 99 ? -19.335 -7.183 43.488 1.00 91.62 99 GLY A C 1
ATOM 749 O O . GLY A 1 99 ? -20.386 -6.797 42.977 1.00 91.62 99 GLY A O 1
ATOM 750 N N . ALA A 1 100 ? -18.147 -6.709 43.119 1.00 93.38 100 ALA A N 1
ATOM 751 C CA . ALA A 1 100 ? -17.942 -5.716 42.070 1.00 93.38 100 ALA A CA 1
ATOM 752 C C . ALA A 1 100 ? -17.515 -6.426 40.771 1.00 93.38 100 ALA A C 1
ATOM 754 O O . ALA A 1 100 ? -16.360 -6.836 40.624 1.00 93.38 100 ALA A O 1
ATOM 755 N N . VAL A 1 101 ? -18.468 -6.629 39.858 1.00 95.25 101 VAL A N 1
ATOM 756 C CA . VAL A 1 101 ? -18.311 -7.442 38.637 1.00 95.25 101 VAL A CA 1
ATOM 757 C C . VAL A 1 101 ? -17.854 -6.571 37.462 1.00 95.25 101 VAL A C 1
ATOM 759 O O . VAL A 1 101 ? -18.307 -5.438 37.322 1.00 95.25 101 VAL A O 1
ATOM 762 N N . CYS A 1 102 ? -16.980 -7.092 36.599 1.00 97.00 102 CYS A N 1
ATOM 763 C CA . CYS A 1 102 ? -16.587 -6.400 35.370 1.00 97.00 102 CYS A CA 1
ATOM 764 C C . CYS A 1 102 ? -17.736 -6.381 34.341 1.00 97.00 102 CYS A C 1
ATOM 766 O O . CYS A 1 102 ? -18.369 -7.402 34.072 1.00 97.00 102 CYS A O 1
ATOM 768 N N . GLN A 1 103 ? -18.004 -5.206 33.776 1.00 96.31 103 GLN A N 1
ATOM 769 C CA . GLN A 1 103 ? -18.990 -4.929 32.735 1.00 96.31 103 GLN A CA 1
ATOM 770 C C . GLN A 1 103 ? -18.295 -4.329 31.509 1.00 96.31 103 GLN A C 1
ATOM 772 O O . GLN A 1 103 ? -17.324 -3.582 31.617 1.00 96.31 103 GLN A O 1
ATOM 777 N N . GLN A 1 104 ? -18.810 -4.647 30.324 1.00 96.81 104 GLN A N 1
ATOM 778 C CA . GLN A 1 104 ? -18.298 -4.122 29.058 1.00 96.81 104 GLN A CA 1
ATOM 779 C C . GLN A 1 104 ? -18.531 -2.608 28.967 1.00 96.81 104 GLN A C 1
ATOM 781 O O . GLN A 1 104 ? -19.659 -2.138 29.124 1.00 96.81 104 GLN A O 1
ATOM 786 N N . CYS A 1 105 ? -17.472 -1.851 28.678 1.00 95.88 105 CYS A N 1
ATOM 787 C CA . CYS A 1 105 ? -17.547 -0.411 28.452 1.00 95.88 105 CYS A CA 1
ATOM 788 C C . CYS A 1 105 ? -18.473 -0.097 27.267 1.00 95.88 105 CYS A C 1
ATOM 790 O O . CYS A 1 105 ? -18.353 -0.681 26.185 1.00 95.88 105 CYS A O 1
ATOM 792 N N . THR A 1 106 ? -19.401 0.840 27.457 1.00 92.75 106 THR A N 1
ATOM 793 C CA . THR A 1 106 ? -20.430 1.181 26.460 1.00 92.75 106 THR A CA 1
ATOM 794 C C . THR A 1 106 ? -20.046 2.416 25.647 1.00 92.75 106 THR A C 1
ATOM 796 O O . THR A 1 106 ? -20.414 2.550 24.475 1.00 92.75 106 THR A O 1
ATOM 799 N N . THR A 1 107 ? -19.248 3.303 26.241 1.00 86.88 107 THR A N 1
ATOM 800 C CA . THR A 1 107 ? -18.961 4.636 25.709 1.00 86.88 107 THR A CA 1
ATOM 801 C C . THR A 1 107 ? -17.822 4.613 24.684 1.00 86.88 107 THR A C 1
ATOM 803 O O . THR A 1 107 ? -16.661 4.903 24.979 1.00 86.88 107 THR A O 1
ATOM 806 N N . LYS A 1 108 ? -18.154 4.305 23.424 1.00 86.38 108 LYS A N 1
ATOM 807 C CA . LYS A 1 108 ? -17.264 4.576 22.278 1.00 86.38 108 LYS A CA 1
ATOM 808 C C . LYS A 1 108 ? -17.254 6.067 21.919 1.00 86.38 108 LYS A C 1
ATOM 810 O O . LYS A 1 108 ? -18.228 6.781 22.150 1.00 86.38 108 LYS A O 1
ATOM 815 N N . ARG A 1 109 ? -16.148 6.554 21.344 1.00 84.06 109 ARG A N 1
ATOM 816 C CA . ARG A 1 109 ? -15.926 7.990 21.082 1.00 84.06 109 ARG A CA 1
ATOM 817 C C . ARG A 1 109 ? -16.523 8.451 19.749 1.00 84.06 109 ARG A C 1
ATOM 819 O O . ARG A 1 109 ? -16.848 9.631 19.604 1.00 84.06 109 ARG A O 1
ATOM 826 N N . SER A 1 110 ? -16.700 7.531 18.804 1.00 84.88 110 SER A N 1
ATOM 827 C CA . SER A 1 110 ? -17.372 7.788 17.530 1.00 84.88 110 SER A CA 1
ATOM 828 C C . SER A 1 110 ? -18.854 8.123 17.737 1.00 84.88 110 SER A C 1
ATOM 830 O O . SER A 1 110 ? -19.658 7.274 18.131 1.00 84.88 110 SER A O 1
ATOM 832 N N . THR A 1 111 ? -19.219 9.370 17.425 1.00 84.62 111 THR A N 1
ATOM 833 C CA . THR A 1 111 ? -20.575 9.934 17.560 1.00 84.62 111 THR A CA 1
ATOM 834 C C . THR A 1 111 ? -21.567 9.407 16.522 1.00 84.62 111 THR A C 1
ATOM 836 O O . THR A 1 111 ? -22.767 9.644 16.640 1.00 84.62 111 THR A O 1
ATOM 839 N N . MET A 1 112 ? -21.088 8.695 15.499 1.00 82.38 112 MET A N 1
ATOM 840 C CA . MET A 1 112 ? -21.915 8.069 14.468 1.00 82.38 112 MET A CA 1
ATOM 841 C C . MET A 1 112 ? -21.793 6.545 14.558 1.00 82.38 112 MET A C 1
ATOM 843 O O . MET A 1 112 ? -20.708 5.998 14.371 1.00 82.38 112 MET A O 1
ATOM 847 N N . GLY A 1 113 ? -22.915 5.848 14.779 1.00 83.31 113 GLY A N 1
ATOM 848 C CA . GLY A 1 113 ? -22.939 4.387 14.959 1.00 83.31 113 GLY A CA 1
ATOM 849 C C . GLY A 1 113 ? -22.289 3.594 13.816 1.00 83.31 113 GLY A C 1
ATOM 850 O O . GLY A 1 113 ? -21.621 2.596 14.062 1.00 83.31 113 GLY A O 1
ATOM 851 N N . ALA A 1 114 ? -22.379 4.090 12.577 1.00 82.56 114 ALA A N 1
ATOM 852 C CA . ALA A 1 114 ? -21.735 3.490 11.403 1.00 82.56 114 ALA A CA 1
ATOM 853 C C . ALA A 1 114 ? -20.191 3.444 11.467 1.00 82.56 114 ALA A C 1
ATOM 855 O O . ALA A 1 114 ? -19.579 2.707 10.697 1.00 82.56 114 ALA A O 1
ATOM 856 N N . TYR A 1 115 ? -19.567 4.210 12.370 1.00 84.88 115 TYR A N 1
ATOM 857 C CA . TYR A 1 115 ? -18.114 4.258 12.563 1.00 84.88 115 TYR A CA 1
ATOM 858 C C . TYR A 1 115 ? -17.638 3.584 13.861 1.00 84.88 115 TYR A C 1
ATOM 860 O O . TYR A 1 115 ? -16.441 3.373 14.044 1.00 84.88 115 TYR A O 1
ATOM 868 N N . GLN A 1 116 ? -18.554 3.152 14.734 1.00 82.81 116 GLN A N 1
ATOM 869 C CA . GLN A 1 116 ? -18.225 2.462 15.992 1.00 82.81 116 GLN A CA 1
ATOM 870 C C . GLN A 1 116 ? -17.622 1.058 15.797 1.00 82.81 116 GLN A C 1
ATOM 872 O O . GLN A 1 116 ? -17.032 0.506 16.729 1.00 82.81 116 GLN A O 1
ATOM 877 N N . SER A 1 117 ? -17.737 0.483 14.598 1.00 87.44 117 SER A N 1
ATOM 878 C CA . SER A 1 117 ? -17.034 -0.735 14.173 1.00 87.44 117 SER A CA 1
ATOM 879 C C . SER A 1 117 ? -15.533 -0.519 13.946 1.00 87.44 117 SER A C 1
ATOM 881 O O . SER A 1 117 ? -14.769 -1.477 14.022 1.00 87.44 117 SER A O 1
ATOM 883 N N . TYR A 1 118 ? -15.101 0.725 13.709 1.00 90.88 118 TYR A N 1
ATOM 884 C CA . TYR A 1 118 ? -13.697 1.085 13.499 1.00 90.88 118 TYR A CA 1
ATOM 885 C C . TYR A 1 118 ? -12.985 1.551 14.779 1.00 90.88 118 TYR A C 1
ATOM 887 O O . TYR A 1 118 ? -11.822 1.940 14.708 1.00 90.88 118 TYR A O 1
ATOM 895 N N . GLU A 1 119 ? -13.643 1.488 15.943 1.00 92.31 119 GLU A N 1
ATOM 896 C CA . GLU A 1 119 ? -13.042 1.757 17.257 1.00 92.31 119 GLU A CA 1
ATOM 897 C C . GLU A 1 119 ? -12.926 0.489 18.112 1.00 92.31 119 GLU A C 1
ATOM 899 O O . GLU A 1 119 ? -13.902 -0.248 18.277 1.00 92.31 119 GLU A O 1
ATOM 904 N N . ALA A 1 120 ? -11.761 0.286 18.726 1.00 93.06 120 ALA A N 1
ATOM 905 C CA . ALA A 1 120 ? -11.511 -0.740 19.739 1.00 93.06 120 ALA A CA 1
ATOM 906 C C . ALA A 1 120 ? -11.088 -0.096 21.068 1.00 93.06 120 ALA A C 1
ATOM 908 O O . ALA A 1 120 ? -10.476 0.974 21.077 1.00 93.06 120 ALA A O 1
ATOM 909 N N . PHE A 1 121 ? -11.410 -0.745 22.188 1.00 94.38 121 PHE A N 1
ATOM 910 C CA . PHE A 1 121 ? -10.936 -0.327 23.507 1.00 94.38 121 PHE A CA 1
ATOM 911 C C . PHE A 1 121 ? -9.471 -0.742 23.718 1.00 94.38 121 PHE A C 1
ATOM 913 O O . PHE A 1 121 ? -9.057 -1.810 23.274 1.00 94.38 121 PHE A O 1
ATOM 920 N N . ILE A 1 122 ? -8.699 0.109 24.399 1.00 93.81 122 ILE A N 1
ATOM 921 C CA . ILE A 1 122 ? -7.257 -0.075 24.676 1.00 93.81 122 ILE A CA 1
ATOM 922 C C . ILE A 1 122 ? -6.898 -0.020 26.164 1.00 93.81 122 ILE A C 1
ATOM 924 O O . ILE A 1 122 ? -5.772 -0.332 26.539 1.00 93.81 122 ILE A O 1
ATOM 928 N N . THR A 1 123 ? -7.843 0.365 27.020 1.00 93.25 123 THR A N 1
ATOM 929 C CA . THR A 1 123 ? -7.712 0.289 28.479 1.00 93.25 123 THR A CA 1
ATOM 930 C C . THR A 1 123 ? -8.968 -0.346 29.074 1.00 93.25 123 THR A C 1
ATOM 932 O O . THR A 1 123 ? -10.009 -0.359 28.408 1.00 93.25 123 THR A O 1
ATOM 935 N N . PRO A 1 124 ? -8.911 -0.841 30.320 1.00 95.19 124 PRO A N 1
ATOM 936 C 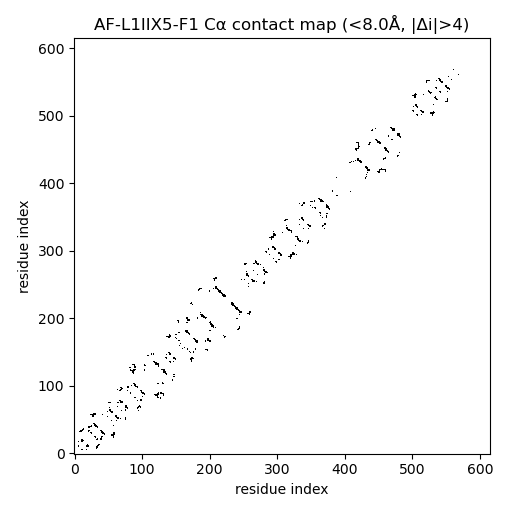CA . PRO A 1 124 ? -10.096 -0.898 31.169 1.00 95.19 124 PRO A CA 1
ATOM 937 C C . PRO A 1 124 ? -10.579 0.514 31.547 1.00 95.19 124 PRO A C 1
ATOM 939 O O . PRO A 1 124 ? -9.972 1.519 31.145 1.00 95.19 124 PRO A O 1
ATOM 942 N N . GLY A 1 125 ? -11.629 0.586 32.364 1.00 93.31 125 GLY A N 1
ATOM 943 C CA . GLY A 1 125 ? -11.968 1.794 33.118 1.00 93.31 125 GLY A CA 1
ATOM 944 C C . GLY A 1 125 ? -10.814 2.250 34.030 1.00 93.31 125 GLY A C 1
ATOM 945 O O . GLY A 1 125 ? -10.178 1.438 34.706 1.00 93.31 125 GLY A O 1
ATOM 946 N N . VAL A 1 126 ? -10.517 3.552 34.026 1.00 91.50 126 VAL A N 1
ATOM 947 C CA . VAL A 1 126 ? -9.571 4.246 34.915 1.00 91.50 126 VAL A CA 1
ATOM 948 C C . VAL A 1 126 ? -10.151 5.632 35.286 1.00 91.50 126 VAL A C 1
ATOM 950 O O . VAL A 1 126 ? -10.058 6.554 34.471 1.00 91.50 126 VAL A O 1
ATOM 953 N N . PRO A 1 127 ? -10.710 5.833 36.500 1.00 92.31 127 PRO A N 1
ATOM 954 C CA . PRO A 1 127 ? -10.787 4.883 37.615 1.00 92.31 127 PRO A CA 1
ATOM 955 C C . PRO A 1 127 ? -11.647 3.652 37.294 1.00 92.31 127 PRO A C 1
ATOM 957 O O . PRO A 1 127 ? -12.445 3.667 36.357 1.00 92.31 127 PRO A O 1
ATOM 960 N N . PHE A 1 128 ? -11.402 2.567 38.034 1.00 91.06 128 PHE A N 1
ATOM 961 C CA . PHE A 1 128 ? -11.880 1.222 37.699 1.00 91.06 128 PHE A CA 1
ATOM 962 C C . PHE A 1 128 ? -13.405 1.074 37.762 1.00 91.06 128 PHE A C 1
ATOM 964 O O . PHE A 1 128 ? -13.934 0.162 37.142 1.00 91.06 128 PHE A O 1
ATOM 971 N N . ASP A 1 129 ? -14.092 1.959 38.478 1.00 91.62 129 ASP A N 1
ATOM 972 C CA . ASP A 1 129 ? -15.518 1.945 38.817 1.00 91.62 129 ASP A CA 1
ATOM 973 C C . ASP A 1 129 ? -16.410 2.763 37.854 1.00 91.62 129 ASP A C 1
ATOM 975 O O . ASP A 1 129 ? -17.564 3.059 38.164 1.00 91.62 129 ASP A O 1
ATOM 979 N N . VAL A 1 130 ? -15.889 3.165 36.684 1.00 92.75 130 VAL A N 1
ATOM 980 C CA . VAL A 1 130 ? -16.570 4.079 35.745 1.00 92.75 130 VAL A CA 1
ATOM 981 C C . VAL A 1 130 ? -16.360 3.661 34.277 1.00 92.75 130 VAL A C 1
ATOM 983 O O . VAL A 1 130 ? -15.233 3.381 33.867 1.00 92.75 130 VAL A O 1
ATOM 986 N N . ASP A 1 131 ? -17.421 3.707 33.454 1.00 94.00 131 ASP A N 1
ATOM 987 C CA . ASP A 1 131 ? -17.356 3.513 31.989 1.00 94.00 131 ASP A CA 1
ATOM 988 C C . ASP A 1 131 ? -16.602 4.667 31.305 1.00 94.00 131 ASP A C 1
ATOM 990 O O . ASP A 1 131 ? -17.174 5.673 30.879 1.00 94.00 131 ASP A O 1
ATOM 994 N N . ASN A 1 132 ? -15.278 4.542 31.246 1.00 91.44 132 ASN A N 1
ATOM 995 C CA . ASN A 1 132 ? -14.382 5.521 30.632 1.00 91.44 132 ASN A CA 1
ATOM 996 C C . ASN A 1 132 ? -13.214 4.863 29.862 1.00 91.44 132 ASN A C 1
ATOM 998 O O . ASN A 1 132 ? -12.185 5.506 29.627 1.00 91.44 132 ASN A O 1
ATOM 1002 N N . CYS A 1 133 ? -13.376 3.597 29.441 1.00 93.75 133 CYS A N 1
ATOM 1003 C CA . CYS A 1 133 ? -12.384 2.882 28.635 1.00 93.75 133 CYS A CA 1
ATOM 1004 C C . CYS A 1 133 ? -11.935 3.717 27.426 1.00 93.75 133 CYS A C 1
ATOM 1006 O O . CYS A 1 133 ? -12.742 4.165 26.606 1.00 93.75 133 CYS A O 1
ATOM 1008 N N . LYS A 1 134 ? -10.622 3.886 27.254 1.00 91.62 134 LYS A N 1
ATOM 1009 C CA . LYS A 1 134 ? -10.073 4.643 26.122 1.00 91.62 134 LYS A CA 1
ATOM 1010 C C . LYS A 1 134 ?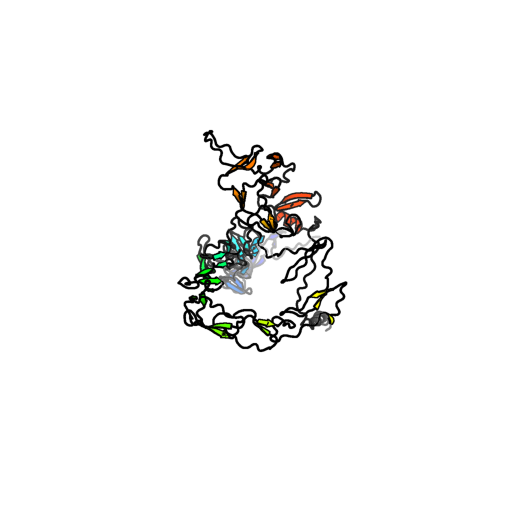 -10.218 3.840 24.828 1.00 91.62 134 LYS A C 1
ATOM 1012 O O . LYS A 1 134 ? -10.033 2.624 24.829 1.00 91.62 134 LYS A O 1
ATOM 1017 N N . THR A 1 135 ? -10.502 4.530 23.721 1.00 91.56 135 THR A N 1
ATOM 1018 C CA . THR A 1 135 ? -10.687 3.937 22.384 1.00 91.56 135 THR A CA 1
ATOM 1019 C C . THR A 1 135 ? -9.679 4.444 21.352 1.00 91.56 135 THR A C 1
ATOM 1021 O O . THR A 1 135 ? -9.445 5.650 21.212 1.00 91.56 135 THR A O 1
ATOM 1024 N N . GLU A 1 136 ? -9.139 3.525 20.554 1.00 90.06 136 GLU A N 1
ATOM 1025 C CA . GLU A 1 136 ? -8.331 3.823 19.365 1.00 90.06 136 GLU A CA 1
ATOM 1026 C C . GLU A 1 136 ? -9.020 3.348 18.081 1.00 90.06 136 GLU A C 1
ATOM 1028 O O . GLU A 1 136 ? -9.960 2.554 18.129 1.00 90.06 136 GLU A O 1
ATOM 1033 N N . CYS A 1 137 ? -8.530 3.808 16.927 1.00 91.44 137 CYS A N 1
ATOM 1034 C CA . CYS A 1 137 ? -8.965 3.262 15.646 1.00 91.44 137 CYS A CA 1
ATOM 1035 C C . CYS A 1 137 ? -8.295 1.911 15.371 1.00 91.44 137 CYS A C 1
ATOM 1037 O O . CYS A 1 137 ? -7.085 1.757 15.568 1.00 91.44 137 CYS A O 1
ATOM 1039 N N . VAL A 1 138 ? -9.079 0.949 14.884 1.00 92.62 138 VAL A N 1
ATOM 1040 C CA . VAL A 1 138 ? -8.597 -0.386 14.496 1.00 92.62 138 VAL A CA 1
ATOM 1041 C C . VAL A 1 138 ? -7.566 -0.316 13.363 1.00 92.62 138 VAL A C 1
ATOM 1043 O O . VAL A 1 138 ? -7.461 0.680 12.645 1.00 92.62 138 VAL A O 1
ATOM 1046 N N . ALA A 1 139 ? -6.807 -1.396 13.164 1.00 89.62 139 ALA A N 1
ATOM 1047 C CA . ALA A 1 139 ? -5.917 -1.512 12.011 1.00 89.62 139 ALA A CA 1
ATOM 1048 C C . ALA A 1 139 ? -6.712 -1.345 10.698 1.00 89.62 139 ALA A C 1
ATOM 1050 O O . ALA A 1 139 ? -7.735 -1.998 10.499 1.00 89.62 139 ALA A O 1
ATOM 1051 N N . GLY A 1 140 ? -6.252 -0.455 9.813 1.00 91.31 140 GLY A N 1
ATOM 1052 C CA . GLY A 1 140 ? -6.996 -0.081 8.606 1.00 91.31 140 GLY A CA 1
ATOM 1053 C C . GLY A 1 140 ? -8.068 1.000 8.812 1.00 91.31 140 GLY A C 1
ATOM 1054 O O . GLY A 1 140 ? -8.902 1.179 7.925 1.00 91.31 140 GLY A O 1
ATOM 1055 N N . ALA A 1 141 ? -8.048 1.736 9.929 1.00 93.38 141 ALA A N 1
ATOM 1056 C CA . ALA A 1 141 ? -8.859 2.934 10.144 1.00 93.38 141 ALA A CA 1
ATOM 1057 C C . ALA A 1 141 ? -8.053 4.097 10.758 1.00 93.38 141 ALA A C 1
ATOM 1059 O O . ALA A 1 141 ? -7.094 3.875 11.499 1.00 93.38 141 ALA A O 1
ATOM 1060 N N . PHE A 1 142 ? -8.474 5.337 10.487 1.00 92.06 142 PHE A N 1
ATOM 1061 C CA . PHE A 1 142 ? -7.840 6.571 10.965 1.00 92.06 142 PHE A CA 1
ATOM 1062 C C . PHE A 1 142 ? -8.805 7.487 11.723 1.00 92.06 142 PHE A C 1
ATOM 1064 O O . PHE A 1 142 ? -9.991 7.570 11.398 1.00 92.06 142 PHE A O 1
ATOM 1071 N N . ARG A 1 143 ? -8.303 8.218 12.727 1.00 88.94 143 ARG A N 1
ATOM 1072 C CA . ARG A 1 143 ? -9.114 9.168 13.501 1.00 88.94 143 ARG A CA 1
ATOM 1073 C C . ARG A 1 143 ? -9.265 10.496 12.760 1.00 88.94 143 ARG A C 1
ATOM 1075 O O . ARG A 1 143 ? -8.271 11.135 12.428 1.00 88.94 143 ARG A O 1
ATOM 1082 N N . HIS A 1 144 ? -10.499 10.965 12.596 1.00 88.88 144 HIS A N 1
ATOM 1083 C CA . HIS A 1 144 ? -10.801 12.320 12.132 1.00 88.88 144 HIS A CA 1
ATOM 1084 C C . HIS A 1 144 ? -11.896 12.935 13.013 1.00 88.88 144 HIS A C 1
ATOM 1086 O O . HIS A 1 144 ? -13.063 12.537 12.985 1.00 88.88 144 HIS A O 1
ATOM 1092 N N . GLY A 1 145 ? -11.499 13.890 13.859 1.00 87.50 145 GLY A N 1
ATOM 1093 C CA . GLY A 1 145 ? -12.359 14.404 14.925 1.00 87.50 145 GLY A CA 1
ATOM 1094 C C . GLY A 1 145 ? -12.740 13.297 15.928 1.00 87.50 145 GLY A C 1
ATOM 1095 O O . GLY A 1 145 ? -11.854 12.568 16.388 1.00 87.50 145 GLY A O 1
ATOM 1096 N N . PRO A 1 146 ? -14.027 13.150 16.298 1.00 86.25 146 PRO A N 1
ATOM 1097 C CA . PRO A 1 146 ? -14.466 12.112 17.230 1.00 86.25 146 PRO A CA 1
ATOM 1098 C C . PRO A 1 146 ? -14.539 10.712 16.601 1.00 86.25 146 PRO A C 1
ATOM 1100 O O . PRO A 1 146 ? -14.523 9.734 17.337 1.00 86.25 146 PRO A O 1
ATOM 1103 N N . ASN A 1 147 ? -14.603 10.598 15.269 1.00 89.56 147 ASN A N 1
ATOM 1104 C CA . ASN A 1 147 ? -14.882 9.339 14.576 1.00 89.56 147 ASN A CA 1
ATOM 1105 C C . ASN A 1 147 ? -13.611 8.657 14.041 1.00 89.56 147 ASN A C 1
ATOM 1107 O O . ASN A 1 147 ? -12.627 9.329 13.714 1.00 89.56 147 ASN A O 1
ATOM 1111 N N . CYS A 1 148 ? -13.657 7.330 13.904 1.00 92.50 148 CYS A N 1
ATOM 1112 C CA . CYS A 1 148 ? -12.683 6.546 13.140 1.00 92.50 148 CYS A CA 1
ATOM 1113 C C . CYS A 1 148 ? -13.252 6.175 11.762 1.00 92.50 148 CYS A C 1
ATOM 1115 O O . CYS A 1 148 ? -14.328 5.591 11.664 1.00 92.50 148 CYS A O 1
ATOM 1117 N N . PHE A 1 149 ? -12.527 6.499 10.696 1.00 91.94 149 PHE A N 1
ATOM 1118 C CA . PHE A 1 149 ? -12.923 6.247 9.310 1.00 91.94 149 PHE A CA 1
ATOM 1119 C C . PHE A 1 149 ? -12.056 5.137 8.702 1.00 91.94 149 PHE A C 1
ATOM 1121 O O . PHE A 1 149 ? -10.874 5.058 9.036 1.00 91.94 149 PHE A O 1
ATOM 1128 N N . PRO A 1 150 ? -12.588 4.288 7.805 1.00 93.69 150 PRO A N 1
ATOM 1129 C CA . PRO A 1 150 ? -11.780 3.289 7.114 1.00 93.69 150 PRO A CA 1
ATOM 1130 C C . PRO A 1 150 ? -10.721 3.963 6.232 1.00 93.69 150 PRO A C 1
ATOM 1132 O O . PRO A 1 150 ? -11.012 4.914 5.509 1.00 93.69 150 PRO A O 1
ATOM 1135 N N . CYS A 1 151 ? -9.500 3.439 6.278 1.00 93.69 151 CYS A N 1
ATOM 1136 C CA . CYS A 1 151 ? -8.386 3.872 5.443 1.00 93.69 151 CYS A CA 1
ATOM 1137 C C . CYS A 1 151 ? -8.635 3.605 3.953 1.00 93.69 151 CYS A C 1
ATOM 1139 O O . CYS A 1 151 ? -9.135 2.537 3.580 1.00 93.69 151 CYS A O 1
ATOM 1141 N N . ARG A 1 152 ? -8.163 4.504 3.083 1.00 93.00 152 ARG A N 1
ATOM 1142 C CA . ARG A 1 152 ? -8.035 4.227 1.643 1.00 93.00 152 ARG A CA 1
ATOM 1143 C C . ARG A 1 152 ? -7.109 3.019 1.409 1.00 93.00 152 ARG A C 1
ATOM 1145 O O . ARG A 1 152 ? -5.969 3.012 1.864 1.00 93.00 152 ARG A O 1
ATOM 1152 N N . GLN A 1 153 ? -7.588 2.008 0.678 1.00 91.81 153 GLN A N 1
ATOM 1153 C CA . GLN A 1 153 ? -6.833 0.770 0.388 1.00 91.81 153 GLN A CA 1
ATOM 1154 C C . GLN A 1 153 ? -6.116 0.768 -0.976 1.00 91.81 153 GLN A C 1
ATOM 1156 O O . GLN A 1 153 ? -5.316 -0.122 -1.252 1.00 91.81 153 GLN A O 1
ATOM 1161 N N . ALA A 1 154 ? -6.393 1.755 -1.829 1.00 91.19 154 ALA A N 1
ATOM 1162 C CA . ALA A 1 154 ? -5.799 1.922 -3.155 1.00 91.19 154 ALA A CA 1
ATOM 1163 C C . ALA A 1 154 ? -5.009 3.244 -3.226 1.00 91.19 154 ALA A C 1
ATOM 1165 O O . ALA A 1 154 ? -5.326 4.165 -2.468 1.00 91.19 154 ALA A O 1
ATOM 1166 N N . PRO A 1 155 ? -4.007 3.377 -4.116 1.00 90.88 155 PRO A N 1
ATOM 1167 C CA . PRO A 1 155 ? -3.412 4.679 -4.409 1.00 90.88 155 PRO A CA 1
ATOM 1168 C C . PRO A 1 155 ? -4.456 5.644 -4.997 1.00 90.88 155 PRO A C 1
ATOM 1170 O O . PRO A 1 155 ? -5.473 5.210 -5.542 1.00 90.88 155 PRO A O 1
ATOM 1173 N N . PHE A 1 156 ? -4.193 6.949 -4.908 1.00 89.75 156 PHE A N 1
ATOM 1174 C CA . PHE A 1 156 ? -5.001 7.956 -5.601 1.00 89.75 156 PHE A CA 1
ATOM 1175 C C . PHE A 1 156 ? -4.957 7.742 -7.118 1.00 89.75 156 PHE A C 1
ATOM 1177 O O . PHE A 1 156 ? -3.913 7.406 -7.685 1.00 89.75 156 PHE A O 1
ATOM 1184 N N . ALA A 1 157 ? -6.092 7.952 -7.782 1.00 86.31 157 ALA A N 1
ATOM 1185 C CA . ALA A 1 157 ? -6.158 7.968 -9.238 1.00 86.31 157 ALA A CA 1
ATOM 1186 C C . ALA A 1 157 ? -5.912 9.384 -9.787 1.00 86.31 157 ALA A C 1
ATOM 1188 O O . ALA A 1 157 ? -6.225 10.386 -9.148 1.00 86.31 157 ALA A O 1
ATOM 1189 N N . SER A 1 158 ? -5.400 9.478 -11.016 1.00 81.31 158 SER A N 1
ATOM 1190 C CA . SER A 1 158 ? -5.017 10.753 -11.648 1.00 81.31 158 SER A CA 1
ATOM 1191 C C . SER A 1 158 ? -6.144 11.784 -11.773 1.00 81.31 158 SER A C 1
ATOM 1193 O O . SER A 1 158 ? -5.869 12.974 -11.839 1.00 81.31 158 SER A O 1
ATOM 1195 N N . TRP A 1 159 ? -7.403 11.339 -11.803 1.00 82.12 159 TRP A N 1
ATOM 1196 C CA . TRP A 1 159 ? -8.594 12.191 -11.872 1.00 82.12 159 TRP A CA 1
ATOM 1197 C C . TRP A 1 159 ? -9.125 12.620 -10.493 1.00 82.12 159 TRP A C 1
ATOM 1199 O O . TRP A 1 159 ? -10.004 13.476 -10.425 1.00 82.12 159 TRP A O 1
ATOM 1209 N N . GLU A 1 160 ? -8.622 12.039 -9.397 1.00 87.12 160 GLU A N 1
ATOM 1210 C CA . GLU A 1 160 ? -8.997 12.425 -8.028 1.00 87.12 160 GLU A CA 1
ATOM 1211 C C . GLU A 1 160 ? -8.247 13.674 -7.548 1.00 87.12 160 GLU A C 1
ATOM 1213 O O . GLU A 1 160 ? -8.676 14.314 -6.586 1.00 87.12 160 GLU A O 1
ATOM 1218 N N . LEU A 1 161 ? -7.134 14.030 -8.202 1.00 87.44 161 LEU A N 1
ATOM 1219 C CA . LEU A 1 161 ? -6.364 15.233 -7.902 1.00 87.44 161 LEU A CA 1
ATOM 1220 C C . LEU A 1 161 ? -6.596 16.321 -8.955 1.00 87.44 161 LEU A C 1
ATOM 1222 O O . LEU A 1 161 ? -6.738 16.052 -10.143 1.00 87.44 161 LEU A O 1
ATOM 1226 N N . LEU A 1 162 ? -6.571 17.575 -8.501 1.00 84.44 162 LEU A N 1
ATOM 1227 C CA . LEU A 1 162 ? -6.640 18.763 -9.361 1.00 84.44 162 LEU A CA 1
ATOM 1228 C C . LEU A 1 162 ? -5.289 19.119 -10.012 1.00 84.44 162 LEU A C 1
ATOM 1230 O O . LEU A 1 162 ? -5.235 20.011 -10.854 1.00 84.44 162 LEU A O 1
ATOM 1234 N N . ASP A 1 163 ? -4.209 18.448 -9.605 1.00 84.06 163 ASP A N 1
ATOM 1235 C CA . ASP A 1 163 ? -2.846 18.658 -10.093 1.00 84.06 163 ASP A CA 1
ATOM 1236 C C . ASP A 1 163 ? -2.410 17.451 -10.954 1.00 84.06 163 ASP A C 1
ATOM 1238 O O . ASP A 1 163 ? -2.405 16.326 -10.444 1.00 84.06 163 ASP A O 1
ATOM 1242 N N . PRO A 1 164 ? -2.048 17.643 -12.240 1.00 83.56 164 PRO A N 1
ATOM 1243 C CA . PRO A 1 164 ? -1.581 16.572 -13.123 1.00 83.56 164 PRO A CA 1
ATOM 1244 C C . PRO A 1 164 ? -0.146 16.091 -12.829 1.00 83.56 164 PRO A C 1
ATOM 1246 O O . PRO A 1 164 ? 0.364 15.232 -13.554 1.00 83.56 164 PRO A O 1
ATOM 1249 N N . VAL A 1 165 ? 0.541 16.637 -11.819 1.00 88.69 165 VAL A N 1
ATOM 1250 C CA . VAL A 1 165 ? 1.863 16.156 -11.393 1.00 88.69 165 VAL A CA 1
ATOM 1251 C C . VAL A 1 165 ? 1.787 14.684 -10.934 1.00 88.69 165 VAL A C 1
ATOM 1253 O O . VAL A 1 165 ? 0.950 14.333 -10.092 1.00 88.69 165 VAL A O 1
ATOM 1256 N N . PRO A 1 166 ? 2.681 13.803 -11.435 1.00 91.06 166 PRO A N 1
ATOM 1257 C CA . PRO A 1 166 ? 2.807 12.436 -10.945 1.00 91.06 166 PRO A CA 1
ATOM 1258 C C . PRO A 1 166 ? 2.991 12.396 -9.429 1.00 91.06 166 PRO A C 1
ATOM 1260 O O . PRO A 1 166 ? 3.803 13.128 -8.863 1.00 91.06 166 PRO A O 1
ATOM 1263 N N . HIS A 1 167 ? 2.241 11.521 -8.771 1.00 92.94 167 HIS A N 1
ATOM 1264 C CA . HIS A 1 167 ? 2.251 11.375 -7.323 1.00 92.94 167 HIS A CA 1
ATOM 1265 C C . HIS A 1 167 ? 2.309 9.905 -6.914 1.00 92.94 167 HIS A C 1
ATOM 1267 O O . HIS A 1 167 ? 1.846 9.003 -7.624 1.00 92.94 167 HIS A O 1
ATOM 1273 N N . TRP A 1 168 ? 2.866 9.687 -5.728 1.00 93.50 168 TRP A N 1
ATOM 1274 C CA . TRP A 1 168 ? 2.720 8.453 -4.980 1.00 93.50 168 TRP A CA 1
ATOM 1275 C C . TRP A 1 168 ? 1.706 8.642 -3.855 1.00 93.50 168 TRP A C 1
ATOM 1277 O O . TRP A 1 168 ? 1.279 9.760 -3.561 1.00 93.50 168 TRP A O 1
ATOM 1287 N N . THR A 1 169 ? 1.275 7.541 -3.246 1.00 93.19 169 THR A N 1
ATOM 1288 C CA . THR A 1 169 ? 0.339 7.583 -2.119 1.00 93.19 169 THR A CA 1
ATOM 1289 C C . THR A 1 169 ? 1.028 7.064 -0.870 1.00 93.19 169 THR A C 1
ATOM 1291 O O . THR A 1 169 ? 1.355 5.881 -0.797 1.00 93.19 169 THR A O 1
ATOM 1294 N N . LEU A 1 170 ? 1.225 7.949 0.104 1.00 92.81 170 LEU A N 1
ATOM 1295 C CA . LEU A 1 170 ? 1.581 7.577 1.468 1.00 92.81 170 LEU A CA 1
ATOM 1296 C C . LEU A 1 170 ? 0.407 6.817 2.084 1.00 92.81 170 LEU A C 1
ATOM 1298 O O . LEU A 1 170 ? -0.729 7.294 2.001 1.00 92.81 170 LEU A O 1
ATOM 1302 N N . ALA A 1 171 ? 0.665 5.657 2.681 1.00 91.75 171 ALA A N 1
ATOM 1303 C CA . ALA A 1 171 ? -0.371 4.859 3.319 1.00 91.75 171 ALA A CA 1
ATOM 1304 C C . ALA A 1 171 ? -1.046 5.593 4.487 1.00 91.75 171 ALA A C 1
ATOM 1306 O O . ALA A 1 171 ? -0.475 6.452 5.159 1.00 91.75 171 ALA A O 1
ATOM 1307 N N . CYS A 1 172 ? -2.294 5.205 4.730 1.00 91.31 172 CYS A N 1
ATOM 1308 C CA . CYS A 1 172 ? -3.077 5.649 5.870 1.00 91.31 172 CYS A CA 1
ATOM 1309 C C . CYS A 1 172 ? -2.432 5.212 7.194 1.00 91.31 172 CYS A C 1
ATOM 1311 O O . CYS A 1 172 ? -2.054 4.050 7.362 1.00 91.31 172 CYS A O 1
ATOM 1313 N N . THR A 1 173 ? -2.349 6.129 8.154 1.00 90.00 173 THR A N 1
ATOM 1314 C CA . THR A 1 173 ? -1.948 5.845 9.540 1.00 90.00 173 THR A CA 1
ATOM 1315 C C . THR A 1 173 ? -3.203 5.778 10.417 1.00 90.00 173 THR A C 1
ATOM 1317 O O . THR A 1 173 ? -4.297 6.106 9.976 1.00 90.00 173 THR A O 1
ATOM 1320 N N . ARG A 1 174 ? -3.086 5.454 11.712 1.00 85.75 174 ARG A N 1
ATOM 1321 C CA . ARG A 1 174 ? -4.229 5.515 12.657 1.00 85.75 174 ARG A CA 1
ATOM 1322 C C . ARG A 1 174 ? -4.841 6.919 12.843 1.00 85.75 174 ARG A C 1
ATOM 1324 O O . ARG A 1 174 ? -5.768 7.093 13.633 1.00 85.75 174 ARG A O 1
ATOM 1331 N N . VAL A 1 175 ? -4.297 7.941 12.181 1.00 85.38 175 VAL A N 1
ATOM 1332 C CA . VAL A 1 175 ? -4.427 9.353 12.580 1.00 85.38 175 VAL A CA 1
ATOM 1333 C C . VAL A 1 175 ? -4.575 10.303 11.384 1.00 85.38 175 VAL A C 1
ATOM 1335 O O . VAL A 1 175 ? -4.900 11.475 11.563 1.00 85.38 175 VAL A O 1
ATOM 1338 N N . GLN A 1 176 ? -4.336 9.802 10.171 1.00 88.88 176 GLN A N 1
ATOM 1339 C CA . GLN A 1 176 ? -4.468 10.509 8.903 1.00 88.88 176 GLN A CA 1
ATOM 1340 C C . GLN A 1 176 ? -4.785 9.481 7.804 1.00 88.88 176 GLN A C 1
ATOM 1342 O O . GLN A 1 176 ? -4.167 8.417 7.782 1.00 88.88 176 GLN A O 1
ATOM 1347 N N . ASP A 1 177 ? -5.720 9.792 6.896 1.00 92.94 177 ASP A N 1
ATOM 1348 C CA . ASP A 1 177 ? -5.962 8.955 5.708 1.00 92.94 177 ASP A CA 1
ATOM 1349 C C . ASP A 1 177 ? -4.710 8.877 4.822 1.00 92.94 177 ASP A C 1
ATOM 1351 O O . ASP A 1 177 ? -3.769 9.666 4.960 1.00 92.94 177 ASP A O 1
ATOM 1355 N N . ALA A 1 178 ? -4.721 7.957 3.861 1.00 92.38 178 ALA A N 1
ATOM 1356 C CA . ALA A 1 178 ? -3.716 7.918 2.817 1.00 92.38 178 ALA A CA 1
ATOM 1357 C C . ALA A 1 178 ? -3.603 9.287 2.125 1.00 92.38 178 ALA A C 1
ATOM 1359 O O . ALA A 1 178 ? -4.606 9.944 1.827 1.00 92.38 178 ALA A O 1
ATOM 1360 N N . LYS A 1 179 ? -2.373 9.723 1.848 1.00 93.31 179 LYS A N 1
ATOM 1361 C CA . LYS A 1 179 ? -2.085 11.072 1.349 1.00 93.31 179 LYS A CA 1
ATOM 1362 C C . LYS A 1 179 ? -1.341 11.015 0.020 1.00 93.31 179 LYS A C 1
ATOM 1364 O O . LYS A 1 179 ? -0.279 10.404 -0.075 1.00 93.31 179 LYS A O 1
ATOM 1369 N N . ALA A 1 180 ? -1.858 11.717 -0.986 1.00 93.12 180 ALA A N 1
ATOM 1370 C CA . ALA A 1 180 ? -1.122 11.965 -2.218 1.00 93.12 180 ALA A CA 1
ATOM 1371 C C . ALA A 1 180 ? 0.120 12.832 -1.940 1.00 93.12 180 ALA A C 1
ATOM 1373 O O . ALA A 1 180 ? 0.035 13.897 -1.321 1.00 93.12 180 ALA A O 1
ATOM 1374 N N . MET A 1 181 ? 1.275 12.365 -2.403 1.00 92.56 181 MET A N 1
ATOM 1375 C CA . MET A 1 181 ? 2.577 13.000 -2.232 1.00 92.56 181 MET A CA 1
ATOM 1376 C C . MET A 1 181 ? 3.220 13.173 -3.618 1.00 92.56 181 MET A C 1
ATOM 1378 O O . MET A 1 181 ? 3.397 12.181 -4.329 1.00 92.56 181 MET A O 1
ATOM 1382 N N . PRO A 1 182 ? 3.551 14.404 -4.050 1.00 91.88 182 PRO A N 1
ATOM 1383 C CA . PRO A 1 182 ? 4.033 14.642 -5.406 1.00 91.88 182 PRO A CA 1
ATOM 1384 C C . PRO A 1 182 ? 5.446 14.076 -5.604 1.00 91.88 182 PRO A C 1
ATOM 1386 O O . PRO A 1 182 ? 6.316 14.182 -4.735 1.00 91.88 182 PRO A O 1
ATOM 1389 N N . CYS A 1 183 ? 5.685 13.491 -6.773 1.00 92.00 183 CYS A N 1
ATOM 1390 C CA . CYS A 1 183 ? 6.959 12.901 -7.167 1.00 92.00 183 CYS A CA 1
ATOM 1391 C C . CYS A 1 183 ? 7.899 14.010 -7.681 1.00 92.00 183 CYS A C 1
ATOM 1393 O O . CYS A 1 183 ? 7.919 14.343 -8.863 1.00 92.00 183 CYS A O 1
ATOM 1395 N N . THR A 1 184 ? 8.649 14.638 -6.767 1.00 84.44 184 THR A N 1
ATOM 1396 C CA . THR A 1 184 ? 9.397 15.895 -7.012 1.00 84.44 184 THR A CA 1
ATOM 1397 C C . THR A 1 184 ? 10.924 15.759 -7.066 1.00 84.44 184 THR A C 1
ATOM 1399 O O . THR A 1 184 ? 11.618 16.746 -7.299 1.00 84.44 184 THR A O 1
ATOM 1402 N N . SER A 1 185 ? 11.479 14.567 -6.819 1.00 82.44 185 SER A N 1
ATOM 1403 C CA . SER A 1 185 ? 12.912 14.404 -6.489 1.00 82.44 185 SER A CA 1
ATOM 1404 C C . SER A 1 185 ? 13.814 13.932 -7.641 1.00 82.44 185 SER A C 1
ATOM 1406 O O . SER A 1 185 ? 15.038 13.898 -7.488 1.00 82.44 185 SER A O 1
ATOM 1408 N N . LEU A 1 186 ? 13.245 13.569 -8.792 1.00 91.38 186 LEU A N 1
ATOM 1409 C CA . LEU A 1 186 ? 13.979 12.951 -9.899 1.00 91.38 186 LEU A CA 1
ATOM 1410 C C . LEU A 1 186 ? 14.721 13.985 -10.763 1.00 91.38 186 LEU A C 1
ATOM 1412 O O . LEU A 1 186 ? 14.190 14.514 -11.738 1.00 91.38 186 LEU A O 1
ATOM 1416 N N . LYS A 1 187 ? 15.986 14.248 -10.429 1.00 93.19 187 LYS A N 1
ATOM 1417 C CA . LYS A 1 187 ? 16.930 14.912 -11.344 1.00 93.19 187 LYS A CA 1
ATOM 1418 C C . LYS A 1 187 ? 17.389 13.923 -12.420 1.00 93.19 187 LYS A C 1
ATOM 1420 O O . LYS A 1 187 ? 17.504 12.738 -12.135 1.00 93.19 187 LYS A O 1
ATOM 1425 N N . ASN A 1 188 ? 17.698 14.416 -13.622 1.00 93.19 188 ASN A N 1
ATOM 1426 C CA . ASN A 1 188 ? 18.243 13.632 -14.745 1.00 93.19 188 ASN A CA 1
ATOM 1427 C C . ASN A 1 188 ? 17.387 12.418 -15.166 1.00 93.19 188 ASN A C 1
ATOM 1429 O O . ASN A 1 188 ? 17.913 11.373 -15.545 1.00 93.19 188 ASN A O 1
ATOM 1433 N N . GLY A 1 189 ? 16.065 12.571 -15.126 1.00 91.94 189 GLY A N 1
ATOM 1434 C CA . GLY A 1 189 ? 15.097 11.583 -15.595 1.00 91.94 189 GLY A CA 1
ATOM 1435 C C . GLY A 1 189 ? 13.694 12.177 -15.689 1.00 91.94 189 GLY A C 1
ATOM 1436 O O . GLY A 1 189 ? 13.504 13.378 -15.491 1.00 91.94 189 GLY A O 1
ATOM 1437 N N . ARG A 1 190 ? 12.702 11.326 -15.953 1.00 93.44 190 ARG A N 1
ATOM 1438 C CA . ARG A 1 190 ? 11.273 11.660 -15.891 1.00 93.44 190 ARG A CA 1
ATOM 1439 C C . ARG A 1 190 ? 10.470 10.538 -15.239 1.00 93.44 190 ARG A C 1
ATOM 1441 O O . ARG A 1 190 ? 10.755 9.358 -15.443 1.00 93.44 190 ARG A O 1
ATOM 1448 N N . TYR A 1 191 ? 9.426 10.906 -14.506 1.00 93.44 191 TYR A N 1
ATOM 1449 C CA . TYR A 1 191 ? 8.399 9.954 -14.096 1.00 93.44 191 TYR A CA 1
ATOM 1450 C C . TYR A 1 191 ? 7.534 9.576 -15.306 1.00 93.44 191 TYR A C 1
ATOM 1452 O O . TYR A 1 191 ? 7.232 10.423 -16.148 1.00 93.44 191 TYR A O 1
ATOM 1460 N N . THR A 1 192 ? 7.171 8.300 -15.422 1.00 91.62 192 THR A N 1
ATOM 1461 C CA . THR A 1 192 ? 6.396 7.750 -16.552 1.00 91.62 192 THR A CA 1
ATOM 1462 C C . THR A 1 192 ? 4.931 7.484 -16.211 1.00 91.62 192 THR A C 1
ATOM 1464 O O . THR A 1 192 ? 4.161 7.088 -17.082 1.00 91.62 192 THR A O 1
ATOM 1467 N N . GLY A 1 193 ? 4.529 7.724 -14.962 1.00 89.81 193 GLY A N 1
ATOM 1468 C CA . GLY A 1 193 ? 3.160 7.566 -14.488 1.00 89.81 193 GLY A CA 1
ATOM 1469 C C . GLY A 1 193 ? 3.049 7.749 -12.975 1.00 89.81 193 GLY A C 1
ATOM 1470 O O . GLY A 1 193 ? 4.001 8.156 -12.311 1.00 89.81 193 GLY A O 1
ATOM 1471 N N . TYR A 1 194 ? 1.873 7.425 -12.449 1.00 90.31 194 TYR A N 1
ATOM 1472 C CA . TYR A 1 194 ? 1.531 7.461 -11.025 1.00 90.31 194 TYR A CA 1
ATOM 1473 C C . TYR A 1 194 ? 1.950 6.161 -10.324 1.00 90.31 194 TYR A C 1
ATOM 1475 O O . TYR A 1 194 ? 2.130 5.128 -10.976 1.00 90.31 194 TYR A O 1
ATOM 1483 N N . ALA A 1 195 ? 2.098 6.183 -8.998 1.00 89.81 195 ALA A N 1
ATOM 1484 C CA . ALA A 1 195 ? 2.384 4.961 -8.246 1.00 89.81 195 ALA A CA 1
ATOM 1485 C C . ALA A 1 195 ? 1.203 3.975 -8.281 1.00 89.81 195 ALA A C 1
ATOM 1487 O O . ALA A 1 195 ? 0.059 4.341 -8.028 1.00 89.81 195 ALA A O 1
ATOM 1488 N N . THR A 1 196 ? 1.487 2.695 -8.534 1.00 88.50 196 THR A N 1
ATOM 1489 C CA . THR A 1 196 ? 0.467 1.633 -8.635 1.00 88.50 196 THR A CA 1
ATOM 1490 C C . THR A 1 196 ? 0.130 0.954 -7.303 1.00 88.50 196 THR A C 1
ATOM 1492 O O . THR A 1 196 ? -0.676 0.026 -7.277 1.00 88.50 196 THR A O 1
ATOM 1495 N N . ALA A 1 197 ? 0.729 1.395 -6.193 1.00 91.00 197 ALA A N 1
ATOM 1496 C CA . ALA A 1 197 ? 0.452 0.908 -4.844 1.00 91.00 197 ALA A CA 1
ATOM 1497 C C . ALA A 1 197 ? 0.774 1.983 -3.792 1.00 91.00 197 ALA A C 1
ATOM 1499 O O . ALA A 1 197 ? 1.484 2.949 -4.081 1.00 91.00 197 ALA A O 1
ATOM 1500 N N . LEU A 1 198 ? 0.283 1.776 -2.568 1.00 90.75 198 LEU A N 1
ATOM 1501 C CA . LEU A 1 198 ? 0.677 2.552 -1.389 1.00 90.75 198 LEU A CA 1
ATOM 1502 C C . LEU A 1 198 ? 2.180 2.370 -1.090 1.00 90.75 198 LEU A C 1
ATOM 1504 O O . LEU A 1 198 ? 2.744 1.310 -1.373 1.00 90.75 198 LEU A O 1
ATOM 1508 N N . ASP A 1 199 ? 2.818 3.409 -0.548 1.00 91.12 199 ASP A N 1
ATOM 1509 C CA . ASP A 1 199 ? 4.233 3.466 -0.129 1.00 91.12 199 ASP A CA 1
ATOM 1510 C C . ASP A 1 199 ? 5.267 3.033 -1.191 1.00 91.12 199 ASP A C 1
ATOM 1512 O O . ASP A 1 199 ? 6.412 2.685 -0.886 1.00 91.12 199 ASP A O 1
ATOM 1516 N N . ARG A 1 200 ? 4.893 3.100 -2.474 1.00 92.50 200 ARG A N 1
ATOM 1517 C CA . ARG A 1 200 ? 5.809 2.965 -3.612 1.00 92.50 200 ARG A CA 1
ATOM 1518 C C . ARG A 1 200 ? 5.941 4.296 -4.330 1.00 92.50 200 ARG A C 1
ATOM 1520 O O . ARG A 1 200 ? 4.938 4.903 -4.673 1.00 92.50 200 ARG A O 1
ATOM 1527 N N . ASP A 1 201 ? 7.172 4.711 -4.612 1.00 93.44 201 ASP A N 1
ATOM 1528 C CA . ASP A 1 201 ? 7.441 5.871 -5.466 1.00 93.44 201 ASP A CA 1
ATOM 1529 C C . ASP A 1 201 ? 6.914 5.670 -6.903 1.00 93.44 201 ASP A C 1
ATOM 1531 O O . ASP A 1 201 ? 6.759 4.532 -7.370 1.00 93.44 201 ASP A O 1
ATOM 1535 N N . CYS A 1 202 ? 6.673 6.778 -7.607 1.00 94.12 202 CYS A N 1
ATOM 1536 C CA . CYS A 1 202 ? 6.257 6.789 -9.007 1.00 94.12 202 CYS A CA 1
ATOM 1537 C C . CYS A 1 202 ? 7.198 5.947 -9.900 1.00 94.12 202 CYS A C 1
ATOM 1539 O O . CYS A 1 202 ? 8.417 5.950 -9.699 1.00 94.12 202 CYS A O 1
ATOM 1541 N N . PRO A 1 203 ? 6.680 5.270 -10.944 1.00 93.81 203 PRO A N 1
ATOM 1542 C CA . PRO A 1 203 ? 7.520 4.690 -11.986 1.00 93.81 203 PRO A CA 1
ATOM 1543 C C . PRO A 1 203 ? 8.321 5.793 -12.696 1.00 93.81 203 PRO A C 1
ATOM 1545 O O . PRO A 1 203 ? 7.792 6.853 -13.037 1.00 93.81 203 PRO A O 1
ATOM 1548 N N . ALA A 1 204 ? 9.612 5.540 -12.902 1.00 94.62 204 ALA A N 1
ATOM 1549 C CA . ALA A 1 204 ? 10.587 6.516 -13.372 1.00 94.62 204 ALA A CA 1
ATOM 1550 C C . ALA A 1 204 ? 11.531 5.905 -14.411 1.00 94.62 204 ALA A C 1
ATOM 1552 O O . ALA A 1 204 ? 11.865 4.722 -14.342 1.00 94.62 204 ALA A O 1
ATOM 1553 N N . VAL A 1 205 ? 11.978 6.733 -15.355 1.00 92.69 205 VAL A N 1
ATOM 1554 C CA . VAL A 1 205 ? 12.999 6.406 -16.356 1.00 92.69 205 VAL A CA 1
ATOM 1555 C C . VAL A 1 205 ? 14.041 7.517 -16.351 1.00 92.69 205 VAL A C 1
ATOM 1557 O O . VAL A 1 205 ? 13.701 8.700 -16.398 1.00 92.69 205 VAL A O 1
ATOM 1560 N N . CYS A 1 206 ? 15.311 7.135 -16.272 1.00 93.00 206 CYS A N 1
ATOM 1561 C CA . CYS A 1 206 ? 16.426 8.071 -16.275 1.00 93.00 206 CYS A CA 1
ATOM 1562 C C . CYS A 1 206 ? 16.798 8.522 -17.689 1.00 93.00 206 CYS A C 1
ATOM 1564 O O . CYS A 1 206 ? 16.477 7.861 -18.675 1.00 93.00 206 CYS A O 1
ATOM 1566 N N . ASN A 1 207 ? 17.475 9.663 -17.785 1.00 90.50 207 ASN A N 1
ATOM 1567 C CA . ASN A 1 207 ? 18.074 10.114 -19.034 1.00 90.50 207 ASN A CA 1
ATOM 1568 C C . ASN A 1 207 ? 19.292 9.226 -19.376 1.00 90.50 207 ASN A C 1
ATOM 1570 O O . ASN A 1 207 ? 19.939 8.717 -18.454 1.00 90.50 207 ASN A O 1
ATOM 1574 N N . PRO A 1 208 ? 19.662 9.083 -20.664 1.00 82.75 208 PRO A N 1
ATOM 1575 C CA . PRO A 1 208 ? 20.873 8.366 -21.063 1.00 82.75 208 PRO A CA 1
ATOM 1576 C C . PRO A 1 208 ? 22.112 8.856 -20.297 1.00 82.75 208 PRO A C 1
ATOM 1578 O O . PRO A 1 208 ? 22.289 10.057 -20.084 1.00 82.75 208 PRO A O 1
ATOM 1581 N N . GLY A 1 209 ? 22.952 7.921 -19.844 1.00 82.31 209 GLY A N 1
ATOM 1582 C CA . GLY A 1 209 ? 24.076 8.210 -18.940 1.00 82.31 209 GLY A CA 1
ATOM 1583 C C . GLY A 1 209 ? 23.761 8.145 -17.451 1.00 82.31 209 GLY A C 1
ATOM 1584 O O . GLY A 1 209 ? 24.669 8.361 -16.650 1.00 82.31 209 GLY A O 1
ATOM 1585 N N . TYR A 1 210 ? 22.529 7.799 -17.071 1.00 89.06 210 TYR A N 1
ATOM 1586 C CA . TYR A 1 210 ? 22.133 7.589 -15.681 1.00 89.06 210 TYR A CA 1
ATOM 1587 C C . TYR A 1 210 ? 21.378 6.263 -15.507 1.00 89.06 210 TYR A C 1
ATOM 1589 O O . TYR A 1 210 ? 20.560 5.894 -16.350 1.00 89.06 210 TYR A O 1
ATOM 1597 N N . TYR A 1 211 ? 21.603 5.570 -14.388 1.00 88.88 211 TYR A N 1
ATOM 1598 C CA . TYR A 1 211 ? 20.795 4.418 -13.969 1.00 88.88 211 TYR A CA 1
ATOM 1599 C C . TYR A 1 211 ? 19.836 4.779 -12.836 1.00 88.88 211 TYR A C 1
ATOM 1601 O O . TYR A 1 211 ? 20.044 5.742 -12.098 1.00 88.88 211 TYR A O 1
ATOM 1609 N N . LEU A 1 212 ? 18.776 3.981 -12.709 1.00 92.00 212 LEU A N 1
ATOM 1610 C CA . LEU A 1 212 ? 17.748 4.140 -11.690 1.00 92.00 212 LEU A CA 1
ATOM 1611 C C . LEU A 1 212 ? 18.153 3.416 -10.399 1.00 92.00 212 LEU A C 1
ATOM 1613 O O . LEU A 1 212 ? 18.063 2.191 -10.320 1.00 92.00 212 LEU A O 1
ATOM 1617 N N . GLU A 1 213 ? 18.548 4.166 -9.376 1.00 93.38 213 GLU A N 1
ATOM 1618 C CA . GLU A 1 213 ? 18.667 3.663 -8.006 1.00 93.38 213 GLU A CA 1
ATOM 1619 C C . GLU A 1 213 ? 17.381 3.966 -7.218 1.00 93.38 213 GLU A C 1
ATOM 1621 O O . GLU A 1 213 ? 16.657 4.918 -7.519 1.00 93.38 213 GLU A O 1
ATOM 1626 N N . ARG A 1 214 ? 17.087 3.170 -6.186 1.00 91.94 214 ARG A N 1
ATOM 1627 C CA . ARG A 1 214 ? 16.028 3.452 -5.209 1.00 91.94 214 ARG A CA 1
ATOM 1628 C C . ARG A 1 214 ? 16.648 3.695 -3.838 1.00 91.94 214 ARG A C 1
ATOM 1630 O O . ARG A 1 214 ? 17.175 2.764 -3.237 1.00 91.94 214 ARG A O 1
ATOM 1637 N N . VAL A 1 215 ? 16.547 4.923 -3.336 1.00 92.44 215 VAL A N 1
ATOM 1638 C CA . VAL A 1 215 ? 17.140 5.331 -2.055 1.00 92.44 215 VAL A CA 1
ATOM 1639 C C . VAL A 1 215 ? 16.061 5.427 -0.972 1.00 92.44 215 VAL A C 1
ATOM 1641 O O . VAL A 1 215 ? 15.124 6.220 -1.138 1.00 92.44 215 VAL A O 1
ATOM 1644 N N . PRO A 1 216 ? 16.187 4.698 0.156 1.00 93.81 216 PRO A N 1
ATOM 1645 C CA . PRO A 1 216 ? 15.266 4.825 1.279 1.00 93.81 216 PRO A CA 1
ATOM 1646 C C . PRO A 1 216 ? 15.339 6.245 1.843 1.00 93.81 216 PRO A C 1
ATOM 1648 O O . PRO A 1 216 ? 16.364 6.686 2.361 1.00 93.81 216 PRO A O 1
ATOM 1651 N N . THR A 1 217 ? 14.241 6.981 1.717 1.00 91.62 217 THR A N 1
ATOM 1652 C CA . THR A 1 217 ? 14.121 8.371 2.160 1.00 91.62 217 THR A CA 1
ATOM 1653 C C . THR A 1 217 ? 13.037 8.446 3.229 1.00 91.62 217 THR A C 1
ATOM 1655 O O . THR A 1 217 ? 11.913 7.997 3.007 1.00 91.62 217 THR A O 1
ATOM 1658 N N . GLY A 1 218 ? 13.392 8.969 4.404 1.00 91.25 218 GLY A N 1
ATOM 1659 C CA . GLY A 1 218 ? 12.489 9.081 5.546 1.00 91.25 218 GLY A CA 1
ATOM 1660 C C . GLY A 1 218 ? 11.574 10.302 5.448 1.00 91.25 218 GLY A C 1
ATOM 1661 O O . GLY A 1 218 ? 12.054 11.431 5.358 1.00 91.25 218 GLY A O 1
ATOM 1662 N N . PHE A 1 219 ? 10.266 10.077 5.517 1.00 88.31 219 PHE A N 1
ATOM 1663 C CA . PHE A 1 219 ? 9.236 11.105 5.632 1.00 88.31 219 PHE A CA 1
ATOM 1664 C C . PHE A 1 219 ? 8.715 11.153 7.068 1.00 88.31 219 PHE A C 1
ATOM 1666 O O . PHE A 1 219 ? 8.322 10.121 7.608 1.00 88.31 219 PHE A O 1
ATOM 1673 N N . GLN A 1 220 ? 8.669 12.341 7.675 1.00 90.38 220 GLN A N 1
ATOM 1674 C CA . GLN A 1 220 ? 7.954 12.521 8.940 1.00 90.38 220 GLN A CA 1
ATOM 1675 C C . GLN A 1 220 ? 6.451 12.519 8.672 1.00 90.38 220 GLN A C 1
ATOM 1677 O O . GLN A 1 220 ? 5.957 13.339 7.892 1.00 90.38 220 GLN A O 1
ATOM 1682 N N . VAL A 1 221 ? 5.732 11.608 9.322 1.00 87.19 221 VAL A N 1
ATOM 1683 C CA . VAL A 1 221 ? 4.269 11.524 9.274 1.00 87.19 221 VAL A CA 1
ATOM 1684 C C . VAL A 1 221 ? 3.718 11.653 10.696 1.00 87.19 221 VAL A C 1
ATOM 1686 O O . VAL A 1 221 ? 4.331 11.124 11.632 1.00 87.19 221 VAL A O 1
ATOM 1689 N N . PRO A 1 222 ? 2.586 12.348 10.897 1.00 80.94 222 PRO A N 1
ATOM 1690 C CA . PRO A 1 222 ? 1.967 12.418 12.209 1.00 80.94 222 PRO A CA 1
ATOM 1691 C C . PRO A 1 222 ? 1.489 11.027 12.634 1.00 80.94 222 PRO A C 1
ATOM 1693 O O . PRO A 1 222 ? 0.951 10.249 11.842 1.00 80.94 222 PRO A O 1
ATOM 1696 N N . TYR A 1 223 ? 1.681 10.736 13.912 1.00 78.81 223 TYR A N 1
ATOM 1697 C CA . TYR A 1 223 ? 1.330 9.494 14.586 1.00 78.81 223 TYR A CA 1
ATOM 1698 C C . TYR A 1 223 ? 0.863 9.824 16.013 1.00 78.81 223 TYR A C 1
ATOM 1700 O O . TYR A 1 223 ? 1.063 10.936 16.506 1.00 78.81 223 TYR A O 1
ATOM 1708 N N . TRP A 1 224 ? 0.197 8.875 16.663 1.00 66.06 224 TRP A N 1
ATOM 1709 C CA . TRP A 1 224 ? -0.347 9.013 18.009 1.00 66.06 224 TRP A CA 1
ATOM 1710 C C . TRP A 1 224 ? 0.133 7.848 18.864 1.00 66.06 224 TRP A C 1
ATOM 1712 O O . TRP A 1 224 ? -0.358 6.729 18.717 1.00 66.06 224 TRP A O 1
ATOM 1722 N N . GLU A 1 225 ? 1.084 8.118 19.755 1.00 65.38 225 GLU A N 1
ATOM 1723 C CA . GLU A 1 225 ? 1.466 7.170 20.799 1.00 65.38 225 GLU A CA 1
ATOM 1724 C C . GLU A 1 225 ? 0.290 6.846 21.733 1.00 65.38 225 GLU A C 1
ATOM 1726 O O . GLU A 1 225 ? -0.546 7.694 22.059 1.00 65.38 225 GLU A O 1
ATOM 1731 N N . LEU A 1 226 ? 0.237 5.588 22.177 1.00 58.94 226 LEU A N 1
ATOM 1732 C CA . LEU A 1 226 ? -0.795 5.075 23.074 1.00 58.94 226 LEU A CA 1
ATOM 1733 C C . LEU A 1 226 ? -0.834 5.876 24.386 1.00 58.94 226 LEU A C 1
ATOM 1735 O O . LEU A 1 226 ? 0.014 5.715 25.259 1.00 58.94 226 LEU A O 1
ATOM 1739 N N . GLY A 1 227 ? -1.861 6.717 24.530 1.00 59.66 227 GLY A N 1
ATOM 1740 C CA . GLY A 1 227 ? -2.143 7.482 25.747 1.00 59.66 227 GLY A CA 1
ATOM 1741 C C . GLY A 1 227 ? -1.886 8.992 25.674 1.00 59.66 227 GLY A C 1
ATOM 1742 O O . GLY A 1 227 ? -2.215 9.679 26.643 1.00 59.66 227 GLY A O 1
ATOM 1743 N N . THR A 1 228 ? -1.364 9.537 24.569 1.00 60.78 228 THR A N 1
ATOM 1744 C CA . THR A 1 228 ? -1.169 10.994 24.429 1.00 60.78 228 THR A CA 1
ATOM 1745 C C . THR A 1 228 ? -2.501 11.760 24.316 1.00 60.78 228 THR A C 1
ATOM 1747 O O . THR A 1 228 ? -3.522 11.233 23.870 1.00 60.78 228 THR A O 1
ATOM 1750 N N . GLN A 1 229 ? -2.523 13.026 24.760 1.00 60.31 229 GLN A N 1
ATOM 1751 C CA . GLN A 1 229 ? -3.733 13.865 24.742 1.00 60.31 229 GLN A CA 1
ATOM 1752 C C . GLN A 1 229 ? -3.951 14.570 23.391 1.00 60.31 229 GLN A C 1
ATOM 1754 O O . GLN A 1 229 ? -2.977 15.095 22.848 1.00 60.31 229 GLN A O 1
ATOM 1759 N N . PRO A 1 230 ? -5.204 14.674 22.887 1.00 52.31 230 PRO A N 1
ATOM 1760 C CA . PRO A 1 230 ? -5.560 15.408 21.666 1.00 52.31 230 PRO A CA 1
ATOM 1761 C C . PRO A 1 230 ? -4.887 16.786 21.551 1.00 52.31 230 PRO A C 1
ATOM 1763 O O . PRO A 1 230 ? -5.058 17.638 22.414 1.00 52.31 230 PRO A O 1
ATOM 1766 N N . GLY A 1 231 ? -4.130 16.991 20.468 1.00 61.16 231 GLY A N 1
ATOM 1767 C CA . GLY A 1 231 ? -3.229 18.133 20.267 1.00 61.16 231 GLY A CA 1
ATOM 1768 C C . GLY A 1 231 ? -1.739 17.761 20.252 1.00 61.16 231 GLY A C 1
ATOM 1769 O O . GLY A 1 231 ? -1.000 18.300 19.432 1.00 61.16 231 GLY A O 1
ATOM 1770 N N . ASN A 1 232 ? -1.296 16.805 21.076 1.00 70.19 232 ASN A N 1
ATOM 1771 C CA . ASN A 1 232 ? 0.123 16.455 21.209 1.00 70.19 232 ASN A CA 1
ATOM 1772 C C . ASN A 1 232 ? 0.588 15.474 20.106 1.00 70.19 232 ASN A C 1
ATOM 1774 O O . ASN A 1 232 ? 0.611 14.260 20.302 1.00 70.19 232 ASN A O 1
ATOM 1778 N N . GLN A 1 233 ? 0.907 16.000 18.918 1.00 66.88 233 GLN A N 1
ATOM 1779 C CA . GLN A 1 233 ? 1.315 15.197 17.758 1.00 66.88 233 GLN A CA 1
ATOM 1780 C C . GLN A 1 233 ? 2.745 14.653 17.899 1.00 66.88 233 GLN A C 1
ATOM 1782 O O . GLN A 1 233 ? 3.720 15.399 17.816 1.00 66.88 233 GLN A O 1
ATOM 1787 N N . THR A 1 234 ? 2.873 13.333 18.015 1.00 77.62 234 THR A N 1
ATOM 1788 C CA . THR A 1 234 ? 4.139 12.618 17.792 1.00 77.62 234 THR A CA 1
ATOM 1789 C C . THR A 1 234 ? 4.391 12.427 16.290 1.00 77.62 234 THR A C 1
ATOM 1791 O O . THR A 1 234 ? 3.448 12.323 15.507 1.00 77.62 234 THR A O 1
ATOM 1794 N N . SER A 1 235 ? 5.656 12.383 15.863 1.00 84.38 235 SER A N 1
ATOM 1795 C CA . SER A 1 235 ? 6.034 12.124 14.462 1.00 84.38 235 SER A CA 1
ATOM 1796 C C . SER A 1 235 ? 6.773 10.796 14.351 1.00 84.38 235 SER A C 1
ATOM 1798 O O . SER A 1 235 ? 7.702 10.553 15.116 1.00 84.38 235 SER A O 1
ATOM 1800 N N . MET A 1 236 ? 6.388 9.956 13.390 1.00 86.06 236 MET A N 1
ATOM 1801 C CA . MET A 1 236 ? 7.129 8.740 13.038 1.00 86.06 236 MET A CA 1
ATOM 1802 C C . MET A 1 236 ? 7.753 8.882 11.646 1.00 86.06 236 MET A C 1
ATOM 1804 O O . MET A 1 236 ? 7.197 9.543 10.769 1.00 86.06 236 MET A O 1
ATOM 1808 N N . THR A 1 237 ? 8.908 8.251 11.430 1.00 90.81 237 THR A N 1
ATOM 1809 C CA . THR A 1 237 ? 9.607 8.294 10.137 1.00 90.81 237 THR A CA 1
ATOM 1810 C C . THR A 1 237 ? 9.227 7.089 9.277 1.00 90.81 237 THR A C 1
ATOM 1812 O O . THR A 1 237 ? 9.633 5.967 9.572 1.00 90.81 237 THR A O 1
ATOM 1815 N N . VAL A 1 238 ? 8.475 7.313 8.197 1.00 88.62 238 VAL A N 1
ATOM 1816 C CA . VAL A 1 238 ? 8.175 6.290 7.180 1.00 88.62 238 VAL A CA 1
ATOM 1817 C C . VAL A 1 238 ? 9.248 6.343 6.098 1.00 88.62 238 VAL A C 1
ATOM 1819 O O . VAL A 1 238 ? 9.447 7.383 5.473 1.00 88.62 238 VAL A O 1
ATOM 1822 N N . TYR A 1 239 ? 9.944 5.233 5.863 1.00 91.38 239 TYR A N 1
ATOM 1823 C CA . TYR A 1 239 ? 10.979 5.142 4.832 1.00 91.38 239 TYR A CA 1
ATOM 1824 C C . TYR A 1 239 ? 10.394 4.631 3.518 1.00 91.38 239 TYR A C 1
ATOM 1826 O O . TYR A 1 239 ? 9.918 3.500 3.446 1.00 91.38 239 TYR A O 1
ATOM 1834 N N . VAL A 1 240 ? 10.479 5.448 2.466 1.00 90.69 240 VAL A N 1
ATOM 1835 C CA . VAL A 1 240 ? 10.014 5.096 1.116 1.00 90.69 240 VAL A CA 1
ATOM 1836 C C . VAL A 1 240 ? 11.188 5.095 0.142 1.00 90.69 240 VAL A C 1
ATOM 1838 O O . VAL A 1 240 ? 12.055 5.969 0.172 1.00 90.69 240 VAL A O 1
ATOM 1841 N N . ASN A 1 241 ? 11.221 4.090 -0.730 1.00 92.12 241 ASN A N 1
ATOM 1842 C CA . ASN A 1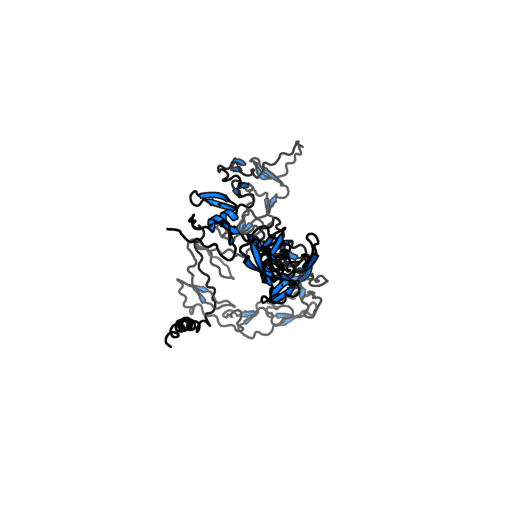 241 ? 12.296 3.848 -1.691 1.00 92.12 241 ASN A CA 1
ATOM 1843 C C . ASN A 1 241 ? 12.134 4.722 -2.949 1.00 92.12 241 ASN A C 1
ATOM 1845 O O . ASN A 1 241 ? 11.663 4.247 -3.990 1.00 92.12 241 ASN A O 1
ATOM 1849 N N . ILE A 1 242 ? 12.518 6.000 -2.828 1.00 92.62 242 ILE A N 1
ATOM 1850 C CA . ILE A 1 242 ? 12.422 7.009 -3.895 1.00 92.62 242 ILE A CA 1
ATOM 1851 C C . ILE A 1 242 ? 13.459 6.746 -4.987 1.00 92.62 242 ILE A C 1
ATOM 1853 O O . ILE A 1 242 ? 14.643 6.547 -4.712 1.00 92.62 242 ILE A O 1
ATOM 1857 N N . SER A 1 243 ? 13.012 6.822 -6.234 1.00 93.88 243 SER A N 1
ATOM 1858 C CA . SER A 1 243 ? 13.830 6.766 -7.438 1.00 93.88 243 SER A CA 1
ATOM 1859 C C . SER A 1 243 ? 14.786 7.955 -7.542 1.00 93.88 243 SER A C 1
ATOM 1861 O O . SER A 1 243 ? 14.375 9.115 -7.465 1.00 93.88 243 SER A O 1
ATOM 1863 N N . ARG A 1 244 ? 16.066 7.678 -7.791 1.00 94.19 244 ARG A N 1
ATOM 1864 C CA . ARG A 1 244 ? 17.088 8.674 -8.135 1.00 94.19 244 ARG A CA 1
ATOM 1865 C C . ARG A 1 244 ? 17.863 8.201 -9.357 1.00 94.19 244 ARG A C 1
ATOM 1867 O O . ARG A 1 244 ? 18.153 7.017 -9.484 1.00 94.19 244 ARG A O 1
ATOM 1874 N N . CYS A 1 245 ? 18.218 9.131 -10.237 1.00 93.06 245 CYS A N 1
ATOM 1875 C CA . CYS A 1 245 ? 19.070 8.840 -11.383 1.00 93.06 245 CYS A CA 1
ATOM 1876 C C . CYS A 1 245 ? 20.526 9.145 -11.030 1.00 93.06 245 CYS A C 1
ATOM 1878 O O . CYS A 1 245 ? 20.887 10.309 -10.836 1.00 93.06 245 CYS A O 1
ATOM 1880 N N . ILE A 1 246 ? 21.350 8.104 -10.929 1.00 90.75 246 ILE A N 1
ATOM 1881 C CA . ILE A 1 246 ? 22.779 8.204 -10.605 1.00 90.75 246 ILE A CA 1
ATOM 1882 C C . ILE A 1 246 ? 23.589 8.099 -11.902 1.00 90.75 246 ILE A C 1
ATOM 1884 O O . ILE A 1 246 ? 23.277 7.239 -12.727 1.00 90.75 246 ILE A O 1
ATOM 1888 N N . PRO A 1 247 ? 24.581 8.982 -12.137 1.00 88.75 247 PRO A N 1
ATOM 1889 C CA . PRO A 1 247 ? 25.378 8.945 -13.358 1.00 88.75 247 PRO A CA 1
ATOM 1890 C C . PRO A 1 247 ? 26.187 7.647 -13.437 1.00 88.75 247 PRO A C 1
ATOM 1892 O O . PRO A 1 247 ? 26.775 7.213 -12.449 1.00 88.75 247 PRO A O 1
ATOM 1895 N N . CYS A 1 248 ? 26.235 7.045 -14.624 1.00 84.56 248 CYS A N 1
ATOM 1896 C CA . CYS A 1 248 ? 26.867 5.744 -14.854 1.00 84.56 248 CYS A CA 1
ATOM 1897 C C . CYS A 1 248 ? 28.374 5.720 -14.560 1.00 84.56 248 CYS A C 1
ATOM 1899 O O . CYS A 1 248 ? 28.896 4.695 -14.135 1.00 84.56 248 CYS A O 1
ATOM 1901 N N . MET A 1 249 ? 29.062 6.849 -14.751 1.00 83.12 249 MET A N 1
ATOM 1902 C CA . MET A 1 249 ? 30.386 7.125 -14.189 1.00 83.12 249 MET A CA 1
ATOM 1903 C C . MET A 1 249 ? 30.461 8.599 -13.773 1.00 83.12 249 MET A C 1
ATOM 1905 O O . MET A 1 249 ? 29.678 9.429 -14.238 1.00 83.12 249 MET A O 1
ATOM 1909 N N . SER A 1 250 ? 31.425 8.944 -12.918 1.00 80.12 250 SER A N 1
ATOM 1910 C CA . SER A 1 250 ? 31.688 10.328 -12.492 1.00 80.12 250 SER A CA 1
ATOM 1911 C C . SER A 1 250 ? 32.264 11.224 -13.599 1.00 80.12 250 SER A C 1
ATOM 1913 O O . SER A 1 250 ? 32.268 12.446 -13.451 1.00 80.12 250 SER A O 1
ATOM 1915 N N . SER A 1 251 ? 32.727 10.638 -14.706 1.00 78.06 251 SER A N 1
ATOM 1916 C CA . SER A 1 251 ? 33.224 11.328 -15.897 1.00 78.06 251 SER A CA 1
ATOM 1917 C C . SER A 1 251 ? 32.358 11.035 -17.136 1.00 78.06 251 SER A C 1
ATOM 1919 O O . SER A 1 251 ? 31.832 9.925 -17.287 1.00 78.06 251 SER A O 1
ATOM 1921 N N . PRO A 1 252 ? 32.206 12.012 -18.055 1.00 78.19 252 PRO A N 1
ATOM 1922 C CA . PRO A 1 252 ? 31.579 11.769 -19.350 1.00 78.19 252 PRO A CA 1
ATOM 1923 C C . PRO A 1 252 ? 32.430 10.804 -20.186 1.00 78.19 252 PRO A C 1
ATOM 1925 O O . PRO A 1 252 ? 33.656 10.775 -20.070 1.00 78.19 252 PRO A O 1
ATOM 1928 N N . LEU A 1 253 ? 31.773 10.023 -21.043 1.00 83.00 253 LEU A N 1
ATOM 1929 C CA . LEU A 1 253 ? 32.445 9.096 -21.946 1.00 83.00 253 LEU A CA 1
ATOM 1930 C C . LEU A 1 253 ? 33.075 9.870 -23.113 1.00 83.00 253 LEU A C 1
ATOM 1932 O O . LEU A 1 253 ? 32.381 10.566 -23.850 1.00 83.00 253 LEU A O 1
ATOM 1936 N N . THR A 1 254 ? 34.391 9.759 -23.292 1.00 85.44 254 THR A N 1
ATOM 1937 C CA . THR A 1 254 ? 35.079 10.399 -24.420 1.00 85.44 254 THR A CA 1
ATOM 1938 C C . THR A 1 254 ? 34.850 9.591 -25.698 1.00 85.44 254 THR A C 1
ATOM 1940 O O . THR A 1 254 ? 35.226 8.419 -25.755 1.00 85.44 254 THR A O 1
ATOM 1943 N N . ASN A 1 255 ? 34.294 10.235 -26.728 1.00 88.56 255 ASN A N 1
ATOM 1944 C CA . ASN A 1 255 ? 33.977 9.655 -28.042 1.00 88.56 255 ASN A CA 1
ATOM 1945 C C . ASN A 1 255 ? 32.928 8.522 -28.000 1.00 88.56 255 ASN A C 1
ATOM 1947 O O . ASN A 1 255 ? 33.089 7.464 -28.619 1.00 88.56 255 ASN A O 1
ATOM 1951 N N . GLY A 1 256 ? 31.859 8.728 -27.231 1.00 86.12 256 GLY A N 1
ATOM 1952 C CA . GLY A 1 256 ? 30.688 7.861 -27.225 1.00 86.12 256 GLY A CA 1
ATOM 1953 C C . GLY A 1 256 ? 29.580 8.373 -26.312 1.00 86.12 256 GLY A C 1
ATOM 1954 O O . GLY A 1 256 ? 29.763 9.311 -25.535 1.00 86.12 256 GLY A O 1
ATOM 1955 N N . ALA A 1 257 ? 28.437 7.695 -26.351 1.00 85.50 257 ALA A N 1
ATOM 1956 C CA . ALA A 1 257 ? 27.299 7.949 -25.480 1.00 85.50 257 ALA A CA 1
ATOM 1957 C C . ALA A 1 257 ? 26.940 6.704 -24.660 1.00 85.50 257 ALA A C 1
ATOM 1959 O O . ALA A 1 257 ? 26.974 5.571 -25.143 1.00 85.50 257 ALA A O 1
ATOM 1960 N N . TYR A 1 258 ? 26.531 6.917 -23.412 1.00 82.38 258 TYR A N 1
ATOM 1961 C CA . TYR A 1 258 ? 25.839 5.882 -22.653 1.00 82.38 258 TYR A CA 1
ATOM 1962 C C . TYR A 1 258 ? 24.424 5.685 -23.197 1.00 82.38 258 TYR A C 1
ATOM 1964 O O . TYR A 1 258 ? 23.733 6.650 -23.525 1.00 82.38 258 TYR A O 1
ATOM 1972 N N . THR A 1 259 ? 23.977 4.439 -23.216 1.00 81.75 259 THR A N 1
ATOM 1973 C CA . THR A 1 259 ? 22.585 4.052 -23.446 1.00 81.75 259 THR A CA 1
ATOM 1974 C C . THR A 1 259 ? 21.931 3.671 -22.113 1.00 81.75 259 THR A C 1
ATOM 1976 O O . THR A 1 259 ? 22.505 3.871 -21.038 1.00 81.75 259 THR A O 1
ATOM 1979 N N . ASP A 1 260 ? 20.724 3.112 -22.165 1.00 73.81 260 ASP A N 1
ATOM 1980 C CA . ASP A 1 260 ? 20.006 2.667 -20.972 1.00 73.81 260 ASP A CA 1
ATOM 1981 C C . ASP A 1 260 ? 20.787 1.595 -20.180 1.00 73.81 260 ASP A C 1
ATOM 1983 O O . ASP A 1 260 ? 21.567 0.805 -20.730 1.00 73.81 260 ASP A O 1
ATOM 1987 N N . ALA A 1 261 ? 20.568 1.583 -18.860 1.00 74.81 261 ALA A N 1
ATOM 1988 C CA . ALA A 1 261 ? 21.204 0.674 -17.899 1.00 74.81 261 ALA A CA 1
ATOM 1989 C C . ALA A 1 261 ? 22.752 0.676 -17.923 1.00 74.81 261 ALA A C 1
ATOM 1991 O O . ALA A 1 261 ? 23.380 -0.357 -17.711 1.00 74.81 261 ALA A O 1
ATOM 1992 N N . CYS A 1 262 ? 23.370 1.837 -18.173 1.00 80.12 262 CYS A N 1
ATOM 1993 C CA . CYS A 1 262 ? 24.829 2.042 -18.184 1.00 80.12 262 CYS A CA 1
ATOM 1994 C C . CYS A 1 262 ? 25.631 1.216 -19.196 1.00 80.12 262 CYS A C 1
ATOM 1996 O O . CYS A 1 262 ? 26.863 1.198 -19.154 1.00 80.12 262 CYS A O 1
ATOM 1998 N N . ASN A 1 263 ? 24.951 0.627 -20.178 1.00 82.56 263 ASN A N 1
ATOM 1999 C CA . ASN A 1 263 ? 25.596 0.261 -21.428 1.00 82.56 263 ASN A CA 1
ATOM 2000 C C . ASN A 1 263 ? 26.113 1.522 -22.141 1.00 82.56 263 ASN A C 1
ATOM 2002 O O . ASN A 1 263 ? 25.689 2.643 -21.857 1.00 82.56 263 ASN A O 1
ATOM 2006 N N . TYR A 1 264 ? 27.025 1.341 -23.091 1.00 85.19 264 TYR A N 1
ATOM 2007 C CA . TYR A 1 264 ? 27.526 2.428 -23.927 1.00 85.19 264 TYR A CA 1
ATOM 2008 C C . TYR A 1 264 ? 27.656 2.014 -25.388 1.00 85.19 264 TYR A C 1
ATOM 2010 O O . TYR A 1 264 ? 27.798 0.828 -25.708 1.00 85.19 264 TYR A O 1
ATOM 2018 N N . VAL A 1 265 ? 27.625 3.015 -26.260 1.00 87.38 265 VAL A N 1
ATOM 2019 C CA . VAL A 1 265 ? 27.875 2.941 -27.698 1.00 87.38 265 VAL A CA 1
ATOM 2020 C C . VAL A 1 265 ? 28.928 3.998 -28.015 1.00 87.38 265 VAL A C 1
ATOM 2022 O O . VAL A 1 265 ? 28.830 5.133 -27.556 1.00 87.38 265 VAL A O 1
ATOM 2025 N N . CYS A 1 266 ? 29.963 3.614 -28.755 1.00 87.56 266 CYS A N 1
ATOM 2026 C CA . CYS A 1 266 ? 30.998 4.547 -29.182 1.00 87.56 266 CYS A CA 1
ATOM 2027 C C . CYS A 1 266 ? 30.537 5.360 -30.395 1.00 87.56 266 CYS A C 1
ATOM 2029 O O . CYS A 1 266 ? 29.673 4.910 -31.152 1.00 87.56 266 CYS A O 1
ATOM 2031 N N . ASP A 1 267 ? 31.108 6.549 -30.572 1.00 87.50 267 ASP A N 1
ATOM 2032 C CA . ASP A 1 267 ? 30.817 7.388 -31.733 1.00 87.50 267 ASP A CA 1
ATOM 2033 C C . ASP A 1 267 ? 31.277 6.714 -33.037 1.00 87.50 267 ASP A C 1
ATOM 2035 O O . ASP A 1 267 ? 32.037 5.741 -33.036 1.00 87.50 267 ASP A O 1
ATOM 2039 N N . LYS A 1 268 ? 30.820 7.230 -34.185 1.00 82.81 268 LYS A N 1
ATOM 2040 C CA . LYS A 1 268 ? 31.246 6.717 -35.494 1.00 82.81 268 LYS A CA 1
ATOM 2041 C C . LYS A 1 268 ? 32.779 6.728 -35.588 1.00 82.81 268 LYS A C 1
ATOM 2043 O O . LYS A 1 268 ? 33.405 7.721 -35.234 1.00 82.81 268 LYS A O 1
ATOM 2048 N N . ASP A 1 269 ? 33.348 5.640 -36.109 1.00 82.44 269 ASP A N 1
ATOM 2049 C CA . ASP A 1 269 ? 34.795 5.410 -36.236 1.00 82.44 269 ASP A CA 1
ATOM 2050 C C . ASP A 1 269 ? 35.521 5.171 -34.887 1.00 82.44 269 ASP A C 1
ATOM 2052 O O . ASP A 1 269 ? 36.753 5.187 -34.820 1.00 82.44 269 ASP A O 1
ATOM 2056 N N . TYR A 1 270 ? 34.766 4.868 -33.821 1.00 87.31 270 TYR A N 1
ATOM 2057 C CA . TYR A 1 270 ? 35.273 4.385 -32.534 1.00 87.31 270 TYR A CA 1
ATOM 2058 C C . TYR A 1 270 ? 34.673 3.024 -32.146 1.00 87.31 270 TYR A C 1
ATOM 2060 O O . TYR A 1 270 ? 33.535 2.699 -32.484 1.00 87.31 270 TYR A O 1
ATOM 2068 N N . VAL A 1 271 ? 35.427 2.231 -31.380 1.00 85.75 271 VAL A N 1
ATOM 2069 C CA . VAL A 1 271 ? 35.005 0.905 -30.880 1.00 85.75 271 VAL A CA 1
ATOM 2070 C C . VAL A 1 271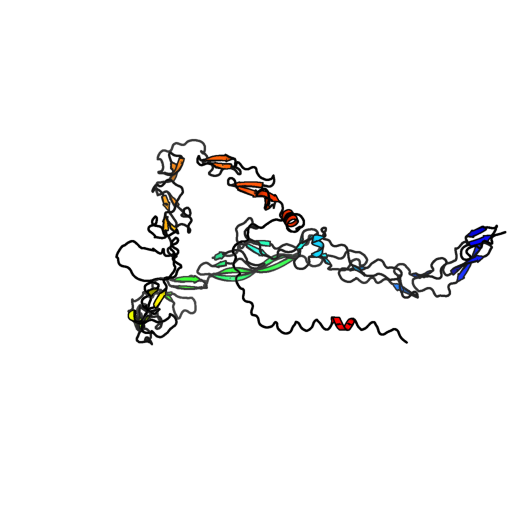 ? 35.256 0.770 -29.380 1.00 85.75 271 VAL A C 1
ATOM 2072 O O . VAL A 1 271 ? 36.068 1.498 -28.806 1.00 85.75 271 VAL A O 1
ATOM 2075 N N . LYS A 1 272 ? 34.572 -0.183 -28.741 1.00 85.88 272 LYS A N 1
ATOM 2076 C CA . LYS A 1 272 ? 34.777 -0.513 -27.325 1.00 85.88 272 LYS A CA 1
ATOM 2077 C C . LYS A 1 272 ? 36.182 -1.073 -27.113 1.00 85.88 272 LYS A C 1
ATOM 2079 O O . LYS A 1 272 ? 36.574 -1.997 -27.820 1.00 85.88 272 LYS A O 1
ATOM 2084 N N . ASP A 1 273 ? 36.915 -0.548 -26.136 1.00 83.75 273 ASP A N 1
ATOM 2085 C CA . ASP A 1 273 ? 38.174 -1.146 -25.686 1.00 83.75 273 ASP A CA 1
ATOM 2086 C C . ASP A 1 273 ? 37.875 -2.458 -24.930 1.00 83.75 273 ASP A C 1
ATOM 2088 O O . ASP A 1 273 ? 37.283 -2.400 -23.847 1.00 83.75 273 ASP A O 1
ATOM 2092 N N . PRO A 1 274 ? 38.256 -3.642 -25.451 1.00 76.75 274 PRO A N 1
ATOM 2093 C CA . PRO A 1 274 ? 37.951 -4.915 -24.797 1.00 76.75 274 PRO A CA 1
ATOM 2094 C C . PRO A 1 274 ? 38.739 -5.122 -23.493 1.00 76.75 274 PRO A C 1
ATOM 2096 O O . PRO A 1 274 ? 38.409 -6.021 -22.726 1.00 76.75 274 PRO A O 1
ATOM 2099 N N . ASN A 1 275 ? 39.757 -4.295 -23.221 1.00 80.50 275 ASN A N 1
ATOM 2100 C CA . ASN A 1 275 ? 40.582 -4.373 -22.012 1.00 80.50 275 ASN A CA 1
ATOM 2101 C C . ASN A 1 275 ? 40.183 -3.332 -20.948 1.00 80.50 275 ASN A C 1
ATOM 2103 O O . ASN A 1 275 ? 40.702 -3.368 -19.831 1.00 80.50 275 ASN A O 1
ATOM 2107 N N . ALA A 1 276 ? 39.282 -2.393 -21.264 1.00 76.50 276 ALA A N 1
ATOM 2108 C CA . ALA A 1 276 ? 38.870 -1.333 -20.345 1.00 76.50 276 ALA A CA 1
ATOM 2109 C C . ALA A 1 276 ? 37.813 -1.832 -19.346 1.00 76.50 276 ALA A C 1
ATOM 2111 O O . ALA A 1 276 ? 36.608 -1.687 -19.559 1.00 76.50 276 ALA A O 1
ATOM 2112 N N . SER A 1 277 ? 38.279 -2.404 -18.233 1.00 68.25 277 SER A N 1
ATOM 2113 C CA . SER A 1 277 ? 37.429 -2.905 -17.144 1.00 68.25 277 SER A CA 1
ATOM 2114 C C . SER A 1 277 ? 36.618 -1.800 -16.455 1.00 68.25 277 SER A C 1
ATOM 2116 O O . SER A 1 277 ? 35.435 -2.004 -16.206 1.00 68.25 277 SER A O 1
ATOM 2118 N N . MET A 1 278 ? 37.235 -0.642 -16.186 1.00 70.38 278 MET A N 1
ATOM 2119 C CA . MET A 1 278 ? 36.627 0.687 -15.973 1.00 70.38 278 MET A CA 1
ATOM 2120 C C . MET A 1 278 ? 37.756 1.737 -15.809 1.00 70.38 278 MET A C 1
ATOM 2122 O O . MET A 1 278 ? 38.812 1.391 -15.280 1.00 70.38 278 MET A O 1
ATOM 2126 N N . PRO A 1 279 ? 37.571 3.016 -16.199 1.00 67.06 279 PRO A N 1
ATOM 2127 C CA . PRO A 1 279 ? 36.423 3.564 -16.915 1.00 67.06 279 PRO A CA 1
ATOM 2128 C C . PRO A 1 279 ? 36.307 2.999 -18.334 1.00 67.06 279 PRO A C 1
ATOM 2130 O O . PRO A 1 279 ? 37.313 2.722 -18.986 1.00 67.06 279 PRO A O 1
ATOM 2133 N N . TYR A 1 280 ? 35.074 2.843 -18.820 1.00 78.50 280 TYR A N 1
ATOM 2134 C CA . TYR A 1 280 ? 34.823 2.453 -20.206 1.00 78.50 280 TYR A CA 1
ATOM 2135 C C . TYR A 1 280 ? 35.479 3.430 -21.186 1.00 78.50 280 TYR A C 1
ATOM 2137 O O . TYR A 1 280 ? 35.455 4.645 -20.977 1.00 78.50 280 TYR A O 1
ATOM 2145 N N . ARG A 1 281 ? 36.054 2.894 -22.265 1.00 85.19 281 ARG A N 1
ATOM 2146 C CA . ARG A 1 281 ? 36.819 3.665 -23.244 1.00 85.19 281 ARG A CA 1
ATOM 2147 C C . ARG A 1 281 ? 36.405 3.312 -24.665 1.00 85.19 281 ARG A C 1
ATOM 2149 O O . ARG A 1 281 ? 36.306 2.140 -25.022 1.00 85.19 281 ARG A O 1
ATOM 2156 N N . CYS A 1 282 ? 36.240 4.350 -25.475 1.00 87.19 282 CYS A N 1
ATOM 2157 C CA . CYS A 1 282 ? 36.091 4.245 -26.916 1.00 87.19 282 CYS A CA 1
ATOM 2158 C C . CYS A 1 282 ? 37.441 4.541 -27.588 1.00 87.19 282 CYS A C 1
ATOM 2160 O O . CYS A 1 282 ? 38.005 5.628 -27.428 1.00 87.19 282 CYS A O 1
ATOM 2162 N N . LEU A 1 283 ? 37.998 3.556 -28.294 1.00 86.06 283 LEU A N 1
ATOM 2163 C CA . LEU A 1 283 ? 39.252 3.678 -29.045 1.00 86.06 283 LEU A CA 1
ATOM 2164 C C . LEU A 1 283 ? 38.961 4.185 -30.456 1.00 86.06 283 LEU A C 1
ATOM 2166 O O . LEU A 1 283 ? 38.023 3.702 -31.085 1.00 86.06 283 LEU A O 1
ATOM 2170 N N . TYR A 1 284 ? 39.762 5.134 -30.953 1.00 86.31 284 TYR A N 1
ATOM 2171 C CA . TYR A 1 284 ? 39.643 5.592 -32.339 1.00 86.31 284 TYR A CA 1
ATOM 2172 C C . TYR A 1 284 ? 40.167 4.512 -33.279 1.00 86.31 284 TYR A C 1
ATOM 2174 O O . TYR A 1 284 ? 41.353 4.170 -33.267 1.00 86.31 284 TYR A O 1
ATOM 2182 N N . CYS A 1 285 ? 39.260 3.970 -34.075 1.00 82.81 285 CYS A N 1
ATOM 2183 C CA . CYS A 1 285 ? 39.474 2.817 -34.927 1.00 82.81 285 CYS A CA 1
ATOM 2184 C C . CYS A 1 285 ? 38.737 3.091 -36.242 1.00 82.81 285 CYS A C 1
ATOM 2186 O O . CYS A 1 285 ? 37.687 2.492 -36.484 1.00 82.81 285 CYS A O 1
ATOM 2188 N N . PRO A 1 286 ? 39.244 4.033 -37.068 1.00 79.69 286 PRO A N 1
ATOM 2189 C CA . PRO A 1 286 ? 38.641 4.343 -38.356 1.00 79.69 286 PRO A CA 1
ATOM 2190 C C . PRO A 1 286 ? 38.548 3.059 -39.165 1.00 79.69 286 PRO A C 1
ATOM 2192 O O . PRO A 1 286 ? 39.553 2.367 -39.342 1.00 79.69 286 PRO A O 1
ATOM 2195 N N . GLY A 1 287 ? 37.326 2.723 -39.578 1.00 67.06 287 GLY A N 1
ATOM 2196 C CA . GLY A 1 287 ? 37.024 1.415 -40.139 1.00 67.06 287 GLY A CA 1
ATOM 2197 C C . GLY A 1 287 ? 37.815 1.182 -41.416 1.00 67.06 287 GLY A C 1
ATOM 2198 O O . GLY A 1 287 ? 37.520 1.790 -42.448 1.00 67.06 287 GLY A O 1
ATOM 2199 N N . GLN A 1 288 ? 38.796 0.283 -41.362 1.00 74.31 288 GLN A N 1
ATOM 2200 C CA . GLN A 1 288 ? 39.370 -0.262 -42.580 1.00 74.31 288 GLN A CA 1
ATOM 2201 C C . GLN A 1 288 ? 38.292 -1.161 -43.182 1.00 74.31 288 GLN A C 1
ATOM 2203 O O . GLN A 1 288 ? 37.876 -2.127 -42.550 1.00 74.31 288 GLN A O 1
ATOM 2208 N N . ALA A 1 289 ? 37.788 -0.798 -44.363 1.00 77.69 289 ALA A N 1
ATOM 2209 C CA . ALA A 1 289 ? 36.737 -1.557 -45.028 1.00 77.69 289 ALA A CA 1
ATOM 2210 C C . ALA A 1 289 ? 37.280 -2.943 -45.402 1.00 77.69 289 ALA A C 1
ATOM 2212 O O . ALA A 1 289 ? 38.038 -3.078 -46.364 1.00 77.69 289 ALA A O 1
ATOM 2213 N N . CYS A 1 290 ? 36.923 -3.944 -44.602 1.00 89.25 290 CYS A N 1
ATOM 2214 C CA . CYS A 1 290 ? 37.324 -5.325 -44.810 1.00 89.25 290 CYS A CA 1
ATOM 2215 C C . CYS A 1 290 ? 36.355 -6.012 -45.779 1.00 89.25 290 CYS A C 1
ATOM 2217 O O . CYS A 1 290 ? 35.214 -5.579 -45.975 1.00 89.25 290 CYS A O 1
ATOM 2219 N N . SER A 1 291 ? 36.814 -7.087 -46.410 1.00 93.31 291 SER A N 1
ATOM 2220 C CA . SER A 1 291 ? 36.000 -7.864 -47.342 1.00 93.31 291 SER A CA 1
ATOM 2221 C C . SER A 1 291 ? 34.886 -8.609 -46.604 1.00 93.31 291 SER A C 1
ATOM 2223 O O . SER A 1 291 ? 34.914 -8.785 -45.384 1.00 93.31 291 SER A O 1
ATOM 2225 N N . SER A 1 292 ? 33.894 -9.105 -47.345 1.00 91.88 292 SER A N 1
ATOM 2226 C CA . SER A 1 292 ? 32.925 -10.016 -46.737 1.00 91.88 292 SER A CA 1
ATOM 2227 C C . SER A 1 292 ? 33.614 -11.311 -46.301 1.00 91.88 292 SER A C 1
ATOM 2229 O O . SER A 1 292 ? 34.325 -11.925 -47.095 1.00 91.88 292 SER A O 1
ATOM 2231 N N . GLY A 1 293 ? 33.417 -11.705 -45.041 1.00 92.81 293 GLY A N 1
ATOM 2232 C CA . GLY A 1 293 ? 34.152 -12.815 -44.423 1.00 92.81 293 GLY A CA 1
ATOM 2233 C C . GLY A 1 293 ? 35.459 -12.428 -43.736 1.00 92.81 293 GLY A C 1
ATOM 2234 O O . GLY A 1 293 ? 36.159 -13.309 -43.238 1.00 92.81 293 GLY A O 1
ATOM 2235 N N . GLU A 1 294 ? 35.776 -11.135 -43.668 1.00 94.62 294 GLU A N 1
ATOM 2236 C CA . GLU A 1 294 ? 36.879 -10.603 -42.873 1.00 94.62 294 GLU A CA 1
ATOM 2237 C C . GLU A 1 294 ? 36.370 -9.716 -41.725 1.00 94.62 294 GLU A C 1
ATOM 2239 O O . GLU A 1 294 ? 35.360 -9.024 -41.857 1.00 94.62 294 GLU A O 1
ATOM 2244 N N . TYR A 1 295 ? 37.097 -9.683 -40.609 1.00 91.12 295 TYR A N 1
ATOM 2245 C CA . TYR A 1 295 ? 3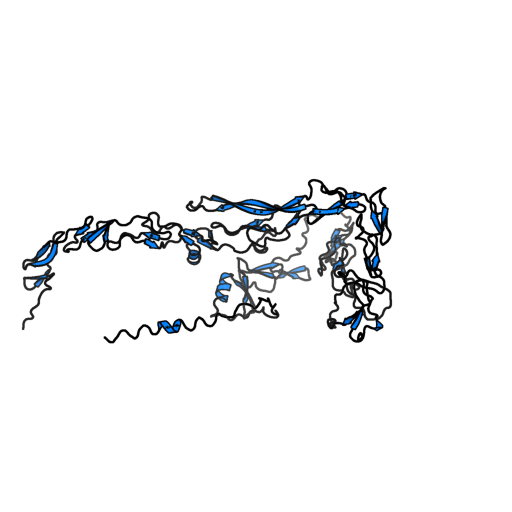6.882 -8.767 -39.486 1.00 91.12 295 TYR A CA 1
ATOM 2246 C C . TYR A 1 295 ? 38.128 -7.906 -39.242 1.00 91.12 295 TYR A C 1
ATOM 2248 O O . TYR A 1 295 ? 39.260 -8.336 -39.490 1.00 91.12 295 TYR A O 1
ATOM 2256 N N . GLN A 1 296 ? 37.943 -6.680 -38.744 1.00 89.38 296 GLN A N 1
ATOM 2257 C CA . GLN A 1 296 ? 39.069 -5.813 -38.395 1.00 89.38 296 GLN A CA 1
ATOM 2258 C C . GLN A 1 296 ? 39.671 -6.241 -37.051 1.00 89.38 296 GLN A C 1
ATOM 2260 O O . GLN A 1 296 ? 39.014 -6.171 -36.010 1.00 89.38 296 GLN A O 1
ATOM 2265 N N . SER A 1 297 ? 40.954 -6.603 -37.055 1.00 88.69 297 SER A N 1
ATOM 2266 C CA . SER A 1 297 ? 41.750 -6.792 -35.842 1.00 88.69 297 SER A CA 1
ATOM 2267 C C . SER A 1 297 ? 42.729 -5.627 -35.663 1.00 88.69 297 SER A C 1
ATOM 2269 O O . SER A 1 297 ? 43.457 -5.296 -36.593 1.00 88.69 297 SER A O 1
ATOM 2271 N N . GLY A 1 298 ? 42.751 -5.000 -34.482 1.00 84.69 298 GLY A N 1
ATOM 2272 C CA . GLY A 1 298 ? 43.638 -3.865 -34.182 1.00 84.69 298 GLY A CA 1
ATOM 2273 C C . GLY A 1 298 ? 43.186 -2.513 -34.762 1.00 84.69 298 GLY A C 1
ATOM 2274 O O . GLY A 1 298 ? 42.301 -2.432 -35.618 1.00 84.69 298 GLY A O 1
ATOM 2275 N N . CYS A 1 299 ? 43.785 -1.427 -34.266 1.00 84.19 299 CYS A N 1
ATOM 2276 C CA . CYS A 1 299 ? 43.383 -0.051 -34.578 1.00 84.19 299 CYS A CA 1
ATOM 2277 C C . CYS A 1 299 ? 44.571 0.834 -34.954 1.00 84.19 299 CYS A C 1
ATOM 2279 O O . CYS A 1 299 ? 45.692 0.643 -34.481 1.00 84.19 299 CYS A O 1
ATOM 2281 N N . GLY A 1 300 ? 44.317 1.846 -35.787 1.00 82.00 300 GLY A N 1
ATOM 2282 C CA . GLY A 1 300 ? 45.374 2.698 -36.326 1.00 82.00 300 GLY A CA 1
ATOM 2283 C C . GLY A 1 300 ? 46.375 1.872 -37.138 1.00 82.00 300 GLY A C 1
ATOM 2284 O O . GLY A 1 300 ? 45.979 1.052 -37.958 1.00 82.00 300 GLY A O 1
ATOM 2285 N N . ALA A 1 301 ? 47.672 2.051 -36.884 1.00 77.94 301 ALA A N 1
ATOM 2286 C CA . ALA A 1 301 ? 48.736 1.364 -37.623 1.00 77.94 301 ALA A CA 1
ATOM 2287 C C . ALA A 1 301 ? 48.810 -0.164 -37.398 1.00 77.94 301 ALA A C 1
ATOM 2289 O O . ALA A 1 301 ? 49.546 -0.834 -38.117 1.00 77.94 301 ALA A O 1
ATOM 2290 N N . SER A 1 302 ? 48.077 -0.720 -36.424 1.00 81.88 302 SER A N 1
ATOM 2291 C CA . SER A 1 302 ? 47.948 -2.173 -36.222 1.00 81.88 302 SER A CA 1
ATOM 2292 C C . SER A 1 302 ? 46.621 -2.749 -36.725 1.00 81.88 302 SER A C 1
ATOM 2294 O O . SER A 1 302 ? 46.347 -3.922 -36.477 1.00 81.88 302 SER A O 1
ATOM 2296 N N . ALA A 1 303 ? 45.802 -1.951 -37.421 1.00 84.69 303 ALA A N 1
ATOM 2297 C CA . ALA A 1 303 ? 44.608 -2.445 -38.093 1.00 84.69 303 ALA A CA 1
ATOM 2298 C C . ALA A 1 303 ? 44.985 -3.398 -39.237 1.00 84.69 303 ALA A C 1
ATOM 2300 O O . ALA A 1 303 ? 45.756 -3.054 -40.132 1.00 84.69 303 ALA A O 1
ATOM 2301 N N . ALA A 1 304 ? 44.433 -4.606 -39.187 1.00 89.88 304 ALA A N 1
ATOM 2302 C CA . ALA A 1 304 ? 44.536 -5.606 -40.235 1.00 89.88 304 ALA A CA 1
ATOM 2303 C C . ALA A 1 304 ? 43.235 -6.410 -40.309 1.00 89.88 304 ALA A C 1
ATOM 2305 O O . ALA A 1 304 ? 42.775 -6.962 -39.300 1.00 89.88 304 ALA A O 1
ATOM 2306 N N . CYS A 1 305 ? 42.673 -6.500 -41.514 1.00 92.88 305 CYS A N 1
ATOM 2307 C CA . CYS A 1 305 ? 41.598 -7.432 -41.825 1.00 92.88 305 CYS A CA 1
ATOM 2308 C C . CYS A 1 305 ? 42.116 -8.872 -41.694 1.00 92.88 305 CYS A C 1
ATOM 2310 O O . CYS A 1 305 ? 43.215 -9.193 -42.153 1.00 92.88 305 CYS A O 1
ATOM 2312 N N . LYS A 1 306 ? 41.342 -9.731 -41.034 1.00 93.69 306 LYS A N 1
ATOM 2313 C CA . LYS A 1 306 ? 41.601 -11.169 -40.895 1.00 93.69 306 LYS A CA 1
ATOM 2314 C C . LYS A 1 306 ? 40.348 -11.937 -41.272 1.00 93.69 306 LYS A C 1
ATOM 2316 O O . LYS A 1 306 ? 39.254 -11.447 -41.024 1.00 93.69 306 LYS A O 1
ATOM 2321 N N . ALA A 1 307 ? 40.500 -13.139 -41.819 1.00 95.00 307 ALA A N 1
ATOM 2322 C CA . ALA A 1 307 ? 39.367 -14.026 -42.059 1.00 95.00 307 ALA A CA 1
ATOM 2323 C C . ALA A 1 307 ? 38.631 -14.349 -40.744 1.00 95.00 307 ALA A C 1
ATOM 2325 O O . ALA A 1 307 ? 39.275 -14.595 -39.723 1.00 95.00 307 ALA A O 1
ATOM 2326 N N . CYS A 1 308 ? 37.300 -14.340 -40.788 1.00 95.31 308 CYS A N 1
ATOM 2327 C CA . CYS A 1 308 ? 36.436 -14.824 -39.711 1.00 95.31 308 CYS A CA 1
ATOM 2328 C C . CYS A 1 308 ? 36.529 -16.352 -39.541 1.00 95.31 308 CYS A C 1
ATOM 2330 O O . CYS A 1 308 ? 36.990 -17.058 -40.446 1.00 95.31 308 CYS A O 1
ATOM 2332 N N . ASP A 1 309 ? 36.083 -16.851 -38.385 1.00 94.88 309 ASP A N 1
ATOM 2333 C CA . ASP A 1 309 ? 36.140 -18.275 -38.032 1.00 94.88 309 ASP A CA 1
ATOM 2334 C C . ASP A 1 309 ? 35.409 -19.133 -39.081 1.00 94.88 309 ASP A C 1
ATOM 2336 O O . ASP A 1 309 ? 34.257 -18.846 -39.411 1.00 94.88 309 ASP A O 1
ATOM 2340 N N . PRO A 1 310 ? 36.052 -20.178 -39.638 1.00 92.44 310 PRO A N 1
ATOM 2341 C CA . PRO A 1 310 ? 35.569 -20.852 -40.837 1.00 92.44 310 PRO A CA 1
ATOM 2342 C C . PRO A 1 310 ? 34.181 -21.470 -40.647 1.00 92.44 310 PRO A C 1
ATOM 2344 O O . PRO A 1 310 ? 33.949 -22.255 -39.727 1.00 92.44 310 PRO A O 1
ATOM 2347 N N . LEU A 1 311 ? 33.283 -21.143 -41.580 1.00 92.50 311 LEU A N 1
ATOM 2348 C CA . LEU A 1 311 ? 31.903 -21.621 -41.617 1.00 92.50 311 LEU A CA 1
ATOM 2349 C C . LEU A 1 311 ? 31.850 -23.153 -41.538 1.00 92.50 311 LEU A C 1
ATOM 2351 O O . LEU A 1 311 ? 32.413 -23.858 -42.377 1.00 92.50 311 LEU A O 1
ATOM 2355 N N . SER A 1 312 ? 31.142 -23.662 -40.530 1.00 91.06 312 SER A N 1
ATOM 2356 C CA . SER A 1 312 ? 30.999 -25.099 -40.258 1.00 91.06 312 SER A CA 1
ATOM 2357 C C . SER A 1 312 ? 30.106 -25.832 -41.266 1.00 91.06 312 SER A C 1
ATOM 2359 O O . SER A 1 312 ? 30.143 -27.060 -41.337 1.00 91.06 312 SER A O 1
ATOM 2361 N N . ASP A 1 313 ? 29.337 -25.088 -42.063 1.00 91.12 313 ASP A N 1
ATOM 2362 C CA . ASP A 1 313 ? 28.509 -25.590 -43.156 1.00 91.12 313 ASP A CA 1
ATOM 2363 C C . ASP A 1 313 ? 29.006 -25.009 -44.500 1.00 91.12 313 ASP A C 1
ATOM 2365 O O . ASP A 1 313 ? 29.024 -23.783 -44.660 1.00 91.12 313 ASP A O 1
ATOM 2369 N N . PRO A 1 314 ? 29.388 -25.846 -45.488 1.00 92.31 314 PRO A N 1
ATOM 2370 C CA . PRO A 1 314 ? 29.889 -25.390 -46.790 1.00 92.31 314 PRO A CA 1
ATOM 2371 C C . PRO A 1 314 ? 28.819 -24.720 -47.669 1.00 92.31 314 PRO A C 1
ATOM 2373 O O . PRO A 1 314 ? 29.144 -24.181 -48.728 1.00 92.31 314 PRO A O 1
ATOM 2376 N N . HIS A 1 315 ? 27.548 -24.752 -47.264 1.00 94.56 315 HIS A N 1
ATOM 2377 C CA . HIS A 1 315 ? 26.434 -24.070 -47.919 1.00 94.56 315 HIS A CA 1
ATOM 2378 C C . HIS A 1 315 ? 26.121 -22.703 -47.296 1.00 94.56 315 HIS A C 1
ATOM 2380 O O . HIS A 1 315 ? 25.124 -22.082 -47.669 1.00 94.56 315 HIS A O 1
ATOM 2386 N N . ARG A 1 316 ? 26.954 -22.205 -46.375 1.00 92.56 316 ARG A N 1
ATOM 2387 C CA . ARG A 1 316 ? 26.898 -20.826 -45.871 1.00 92.56 316 ARG A CA 1
ATOM 2388 C C . ARG A 1 316 ? 27.863 -19.914 -46.622 1.00 92.56 316 ARG A C 1
ATOM 2390 O O . ARG A 1 316 ? 28.918 -20.336 -47.088 1.00 92.56 316 ARG A O 1
ATOM 2397 N N . THR A 1 317 ? 27.511 -18.638 -46.703 1.00 93.75 317 THR A N 1
ATOM 2398 C CA . THR A 1 317 ? 28.372 -17.565 -47.202 1.00 93.75 317 THR A CA 1
ATOM 2399 C C . THR A 1 317 ? 28.273 -16.343 -46.301 1.00 93.75 317 THR A C 1
ATOM 2401 O O . THR A 1 317 ? 27.201 -15.992 -45.802 1.00 93.75 317 THR A O 1
ATOM 2404 N N . TYR A 1 318 ? 29.393 -15.650 -46.117 1.00 95.56 318 TYR A N 1
ATOM 2405 C CA . TYR A 1 318 ? 29.389 -14.338 -45.482 1.00 95.56 318 TYR A CA 1
ATOM 2406 C C . TYR A 1 318 ? 28.687 -13.298 -46.375 1.00 95.56 318 TYR A C 1
ATOM 2408 O O . TYR A 1 318 ? 28.656 -13.421 -47.602 1.00 95.56 318 TYR A O 1
ATOM 2416 N N . THR A 1 319 ? 28.099 -12.283 -45.743 1.00 91.88 319 THR A N 1
ATOM 2417 C CA . THR A 1 319 ? 27.314 -11.209 -46.387 1.00 91.88 319 THR A CA 1
ATOM 2418 C C . THR A 1 319 ? 27.904 -9.817 -46.176 1.00 91.88 319 THR A C 1
ATOM 2420 O O . THR A 1 319 ? 27.602 -8.891 -46.926 1.00 91.88 319 THR A O 1
ATOM 2423 N N . GLY A 1 320 ? 28.771 -9.670 -45.174 1.00 90.94 320 GLY A N 1
ATOM 2424 C CA . GLY A 1 320 ? 29.481 -8.440 -44.843 1.00 90.94 320 GLY A CA 1
ATOM 2425 C C . GLY A 1 320 ? 30.756 -8.730 -44.057 1.00 90.94 320 GLY A C 1
ATOM 2426 O O . GLY A 1 320 ? 31.137 -9.893 -43.895 1.00 90.94 320 GLY A O 1
ATOM 2427 N N . GLN A 1 321 ? 31.415 -7.664 -43.611 1.00 91.88 321 GLN A N 1
ATOM 2428 C CA . GLN A 1 321 ? 32.547 -7.720 -42.685 1.00 91.88 321 GLN A CA 1
ATOM 2429 C C . GLN A 1 321 ? 32.074 -8.011 -41.249 1.00 91.88 321 GLN A C 1
ATOM 2431 O O . GLN A 1 321 ? 30.949 -7.655 -40.887 1.00 91.88 321 GLN A O 1
ATOM 2436 N N . GLY A 1 322 ? 32.933 -8.614 -40.430 1.00 88.06 322 GLY A N 1
ATOM 2437 C CA . GLY A 1 322 ? 32.702 -8.793 -38.994 1.00 88.06 322 GLY A CA 1
ATOM 2438 C C . GLY A 1 322 ? 32.869 -7.504 -38.182 1.00 88.06 322 GLY A C 1
ATOM 2439 O O . GLY A 1 322 ? 33.430 -6.504 -38.642 1.00 88.06 322 GLY A O 1
ATOM 2440 N N . TYR A 1 323 ? 32.386 -7.537 -36.943 1.00 85.12 323 TYR A N 1
ATOM 2441 C CA . TYR A 1 323 ? 32.656 -6.533 -35.920 1.00 85.12 323 TYR A CA 1
ATOM 2442 C C . TYR A 1 323 ? 34.125 -6.550 -35.471 1.00 85.12 323 TYR A C 1
ATOM 2444 O O . TYR A 1 323 ? 34.877 -7.505 -35.659 1.00 85.12 323 TYR A O 1
ATOM 2452 N N . TYR A 1 324 ? 34.543 -5.444 -34.859 1.00 83.25 324 TYR A N 1
ATOM 2453 C CA . TYR A 1 324 ? 35.913 -5.251 -34.401 1.00 83.25 324 TYR A CA 1
ATOM 2454 C C . TYR A 1 324 ? 36.363 -6.325 -33.396 1.00 83.25 324 TYR A C 1
ATOM 2456 O O . TYR A 1 324 ? 35.704 -6.547 -32.383 1.00 83.25 324 TYR A O 1
ATOM 2464 N N . MET A 1 325 ? 37.526 -6.930 -33.660 1.00 85.69 325 MET A N 1
ATOM 2465 C CA . MET A 1 325 ? 38.175 -7.979 -32.859 1.00 85.69 325 MET A CA 1
ATOM 2466 C C . MET A 1 325 ? 37.386 -9.285 -32.627 1.00 85.69 325 MET A C 1
ATOM 2468 O O . MET A 1 325 ? 37.917 -10.169 -31.958 1.00 85.69 325 MET A O 1
ATOM 2472 N N . ASP A 1 326 ? 36.208 -9.462 -33.227 1.00 87.38 326 ASP A N 1
ATOM 2473 C CA . ASP A 1 326 ? 35.361 -10.647 -33.049 1.00 87.38 326 ASP A CA 1
ATOM 2474 C C . ASP A 1 326 ? 35.340 -11.532 -34.321 1.00 87.38 326 ASP A C 1
ATOM 2476 O O . ASP A 1 326 ? 34.648 -11.191 -35.286 1.00 87.38 326 ASP A O 1
ATOM 2480 N N . PRO A 1 327 ? 36.069 -12.667 -34.356 1.00 90.81 327 PRO A N 1
ATOM 2481 C CA . PRO A 1 327 ? 36.127 -13.547 -35.527 1.00 90.81 327 PRO A CA 1
ATOM 2482 C C . PRO A 1 327 ? 34.828 -14.326 -35.789 1.00 90.81 327 PRO A C 1
ATOM 2484 O O . PRO A 1 327 ? 34.636 -14.797 -36.909 1.00 90.81 327 PRO A O 1
ATOM 2487 N N . ALA A 1 328 ? 33.920 -14.431 -34.814 1.00 90.50 328 ALA A N 1
ATOM 2488 C CA . ALA A 1 328 ? 32.640 -15.129 -34.956 1.00 90.50 328 ALA A CA 1
ATOM 2489 C C . ALA A 1 328 ? 31.507 -14.204 -35.448 1.00 90.50 328 ALA A C 1
ATOM 2491 O O . ALA A 1 328 ? 30.392 -14.653 -35.704 1.00 90.50 328 ALA A O 1
ATOM 2492 N N . SER A 1 329 ? 31.780 -12.902 -35.583 1.00 91.88 329 SER A N 1
ATOM 2493 C CA . SER A 1 329 ? 30.769 -11.874 -35.857 1.00 91.88 329 SER A CA 1
ATOM 2494 C C . SER A 1 329 ? 30.475 -11.585 -37.332 1.00 91.88 329 SER A C 1
ATOM 2496 O O . SER A 1 329 ? 29.610 -10.752 -37.616 1.00 91.88 329 SER A O 1
ATOM 2498 N N . CYS A 1 330 ? 31.179 -12.211 -38.284 1.00 93.31 330 CYS A N 1
ATOM 2499 C CA . CYS A 1 330 ? 30.895 -11.999 -39.706 1.00 93.31 330 CYS A CA 1
ATOM 2500 C C . CYS A 1 330 ? 29.443 -12.395 -40.031 1.00 93.31 330 CYS A C 1
ATOM 2502 O O . CYS A 1 330 ? 29.094 -13.567 -39.885 1.00 93.31 330 CYS A O 1
ATOM 2504 N N . PRO A 1 331 ? 28.591 -11.473 -40.521 1.00 92.19 331 PRO A N 1
ATOM 2505 C CA . PRO A 1 331 ? 27.190 -11.779 -40.769 1.00 92.19 331 PRO A CA 1
ATOM 2506 C C . PRO A 1 331 ? 27.067 -12.771 -41.927 1.00 92.19 331 PRO A C 1
ATOM 2508 O O . PRO A 1 331 ? 27.476 -12.499 -43.057 1.00 92.19 331 PRO A O 1
ATOM 2511 N N . GLU A 1 332 ? 26.487 -13.926 -41.642 1.00 93.56 332 GLU A N 1
ATOM 2512 C CA . GLU A 1 332 ? 26.402 -15.094 -42.518 1.00 93.56 332 GLU A CA 1
ATOM 2513 C C . GLU A 1 332 ? 24.963 -15.371 -42.980 1.00 93.56 332 GLU A C 1
ATOM 2515 O O . GLU A 1 332 ? 23.991 -15.040 -42.299 1.00 93.56 332 GLU A O 1
ATOM 2520 N N . GLN A 1 333 ? 24.818 -16.000 -44.147 1.00 93.62 333 GLN A N 1
ATOM 2521 C CA . GLN A 1 333 ? 23.542 -16.512 -44.650 1.00 93.62 333 GLN A CA 1
ATOM 2522 C C . GLN A 1 333 ? 23.751 -17.819 -45.427 1.00 93.62 333 GLN A C 1
ATOM 2524 O O . GLN A 1 333 ? 24.852 -18.102 -45.894 1.00 93.62 333 GLN A O 1
ATOM 2529 N N . CYS A 1 334 ? 22.689 -18.597 -45.633 1.00 94.19 334 CYS A N 1
ATOM 2530 C CA . CYS A 1 334 ? 22.737 -19.717 -46.572 1.00 94.19 334 CYS A CA 1
ATOM 2531 C C . CYS A 1 334 ? 22.912 -19.229 -48.020 1.00 94.19 334 CYS A C 1
ATOM 2533 O O . CYS A 1 334 ? 22.283 -18.256 -48.447 1.00 94.19 334 CYS A O 1
ATOM 2535 N N . ALA A 1 335 ? 23.750 -19.931 -48.779 1.00 93.00 335 ALA A N 1
ATOM 2536 C CA . ALA A 1 335 ? 23.994 -19.693 -50.193 1.00 93.00 335 ALA A CA 1
ATOM 2537 C C . ALA A 1 335 ? 22.711 -19.848 -51.030 1.00 93.00 335 ALA A C 1
ATOM 2539 O O . ALA A 1 335 ? 21.746 -20.499 -50.628 1.00 93.00 335 ALA A O 1
ATOM 2540 N N . SER A 1 336 ? 22.709 -19.275 -52.238 1.00 91.31 336 SER A N 1
ATOM 2541 C CA . SER A 1 336 ? 21.569 -19.383 -53.157 1.00 91.31 336 SER A CA 1
ATOM 2542 C C . SER A 1 336 ? 21.205 -20.851 -53.420 1.00 91.31 336 SER A C 1
ATOM 2544 O O . SER A 1 336 ? 22.058 -21.640 -53.825 1.00 91.31 336 SER A O 1
ATOM 2546 N N . GLY A 1 337 ? 19.941 -21.211 -53.183 1.00 92.44 337 GLY A N 1
ATOM 2547 C CA . GLY A 1 337 ? 19.459 -22.596 -53.234 1.00 92.44 337 GLY A CA 1
ATOM 2548 C C . GLY A 1 337 ? 19.417 -23.323 -51.883 1.00 92.44 337 GLY A C 1
ATOM 2549 O O . GLY A 1 337 ? 18.997 -24.478 -51.857 1.00 92.44 337 GLY A O 1
ATOM 2550 N N . TYR A 1 338 ? 19.779 -22.663 -50.777 1.00 95.31 338 TYR A N 1
ATOM 2551 C CA . TYR A 1 338 ? 19.722 -23.208 -49.416 1.00 95.31 338 TYR A CA 1
ATOM 2552 C C . TYR A 1 338 ? 19.048 -22.237 -48.426 1.00 95.31 338 TYR A C 1
ATOM 2554 O O . TYR A 1 338 ? 18.986 -21.027 -48.659 1.00 95.31 338 TYR A O 1
ATOM 2562 N N . TRP A 1 339 ? 18.558 -22.763 -47.301 1.00 95.19 339 TRP A N 1
ATOM 2563 C CA . TRP A 1 339 ? 17.933 -22.001 -46.214 1.00 95.19 339 TRP A CA 1
ATOM 2564 C C . TRP A 1 339 ? 18.185 -22.629 -44.836 1.00 95.19 339 TRP A C 1
ATOM 2566 O O . TRP A 1 339 ? 18.333 -23.843 -44.708 1.00 95.19 339 TRP A O 1
ATOM 2576 N N . ALA A 1 340 ? 18.147 -21.816 -43.784 1.00 93.19 340 ALA A N 1
ATOM 2577 C CA . ALA A 1 340 ? 18.150 -22.266 -42.395 1.00 93.19 340 ALA A CA 1
ATOM 2578 C C . ALA A 1 340 ? 17.043 -21.553 -41.610 1.00 93.19 340 ALA A C 1
ATOM 2580 O O . ALA A 1 340 ? 16.712 -20.402 -41.887 1.00 93.19 340 ALA A O 1
ATOM 2581 N N . ALA A 1 341 ? 16.464 -22.209 -40.603 1.00 87.75 341 ALA A N 1
ATOM 2582 C CA . ALA A 1 341 ? 15.704 -21.481 -39.586 1.00 87.75 341 ALA A CA 1
ATOM 2583 C C . ALA A 1 341 ? 16.668 -20.596 -38.771 1.00 87.75 341 ALA A C 1
ATOM 2585 O O . ALA A 1 341 ? 17.838 -20.938 -38.627 1.00 87.75 341 ALA A O 1
ATOM 2586 N N . SER A 1 342 ? 16.188 -19.504 -38.168 1.00 79.38 342 SER A N 1
ATOM 2587 C CA . SER A 1 342 ? 17.031 -18.536 -37.433 1.00 79.38 342 SER A CA 1
ATOM 2588 C C . SER A 1 342 ? 17.736 -19.078 -36.173 1.00 79.38 342 SER A C 1
ATOM 2590 O O . SER A 1 342 ? 18.393 -18.322 -35.467 1.00 79.38 342 SER A O 1
ATOM 2592 N N . THR A 1 343 ? 17.567 -20.364 -35.863 1.00 82.06 343 THR A N 1
ATOM 2593 C CA . THR A 1 343 ? 18.220 -21.101 -34.769 1.00 82.06 343 THR A CA 1
ATOM 2594 C C . THR A 1 343 ? 18.947 -22.365 -35.251 1.00 82.06 343 THR A C 1
ATOM 2596 O O . THR A 1 343 ? 19.485 -23.107 -34.432 1.00 82.06 343 THR A O 1
ATOM 2599 N N . ALA A 1 344 ? 18.951 -22.647 -36.558 1.00 85.44 344 ALA A N 1
ATOM 2600 C CA . ALA A 1 344 ? 19.587 -23.826 -37.135 1.00 85.44 344 ALA A CA 1
ATOM 2601 C C . ALA A 1 344 ? 21.013 -23.496 -37.596 1.00 85.44 344 ALA A C 1
ATOM 2603 O O . ALA A 1 344 ? 21.223 -22.587 -38.398 1.00 85.44 344 ALA A O 1
ATOM 2604 N N . VAL A 1 345 ? 21.993 -24.264 -37.111 1.00 85.56 345 VAL A N 1
ATOM 2605 C CA . VAL A 1 345 ? 23.398 -24.115 -37.523 1.00 85.56 345 VAL A CA 1
ATOM 2606 C C . VAL A 1 345 ? 23.566 -24.491 -38.996 1.00 85.56 345 VAL A C 1
ATOM 2608 O O . VAL A 1 345 ? 24.219 -23.762 -39.731 1.00 85.56 345 VAL A O 1
ATOM 2611 N N . ASN A 1 346 ? 22.907 -25.551 -39.465 1.00 93.00 346 ASN A N 1
ATOM 2612 C CA . ASN A 1 346 ? 23.095 -26.058 -40.824 1.00 93.00 346 ASN A CA 1
ATOM 2613 C C . ASN A 1 346 ? 22.036 -25.522 -41.804 1.00 93.00 346 ASN A C 1
ATOM 2615 O O . ASN A 1 346 ? 20.875 -25.310 -41.440 1.00 93.00 346 ASN A O 1
ATOM 2619 N N . CYS A 1 347 ? 22.441 -25.355 -43.059 1.00 94.75 347 CYS A N 1
ATOM 2620 C CA . CYS A 1 347 ? 21.620 -24.933 -44.184 1.00 94.75 347 CYS A CA 1
ATOM 2621 C C . CYS A 1 347 ? 21.058 -26.151 -44.937 1.00 94.75 347 CYS A C 1
ATOM 2623 O O . CYS A 1 347 ? 21.790 -27.004 -45.433 1.00 94.75 347 CYS A O 1
ATOM 2625 N N . THR A 1 348 ? 19.737 -26.211 -45.072 1.00 95.19 348 THR A N 1
ATOM 2626 C CA . THR A 1 348 ? 19.020 -27.232 -45.848 1.00 95.19 348 THR A CA 1
ATOM 2627 C C . THR A 1 348 ? 18.851 -26.759 -47.292 1.00 95.19 348 THR A C 1
ATOM 2629 O O . THR A 1 348 ? 18.589 -25.581 -47.526 1.00 95.19 348 THR A O 1
ATOM 2632 N N . ALA A 1 349 ? 18.957 -27.656 -48.276 1.00 94.81 349 ALA A N 1
ATOM 2633 C CA . ALA A 1 349 ? 18.608 -27.327 -49.659 1.00 94.81 349 ALA A CA 1
ATOM 2634 C C . ALA A 1 349 ? 17.132 -26.887 -49.764 1.00 94.81 349 ALA A C 1
ATOM 2636 O O . ALA A 1 349 ? 16.254 -27.466 -49.123 1.00 94.81 349 ALA A O 1
ATOM 2637 N N . CYS A 1 350 ? 16.856 -25.863 -50.568 1.00 94.00 350 CYS A N 1
ATOM 2638 C CA . CYS A 1 350 ? 15.502 -25.365 -50.802 1.00 94.00 350 CYS A CA 1
ATOM 2639 C C . CYS A 1 350 ? 14.618 -26.416 -51.488 1.00 94.00 350 CYS A C 1
ATOM 2641 O O . CYS A 1 350 ? 15.017 -27.019 -52.489 1.00 94.00 350 CYS A O 1
ATOM 2643 N N . THR A 1 351 ? 13.374 -26.552 -51.033 1.00 94.31 351 THR A N 1
ATOM 2644 C CA . THR A 1 351 ? 12.342 -27.301 -51.752 1.00 94.31 351 THR A CA 1
ATOM 2645 C C . THR A 1 351 ? 12.086 -26.627 -53.105 1.00 94.31 351 THR A C 1
ATOM 2647 O O . THR A 1 351 ? 11.806 -25.429 -53.183 1.00 94.31 351 THR A O 1
ATOM 2650 N N . ALA A 1 352 ? 12.202 -27.382 -54.200 1.00 89.75 352 ALA A N 1
ATOM 2651 C CA . ALA A 1 352 ? 12.030 -26.848 -55.547 1.00 89.75 352 ALA A CA 1
ATOM 2652 C C . ALA A 1 352 ? 10.584 -26.374 -55.787 1.00 89.75 352 ALA A C 1
ATOM 2654 O O . ALA A 1 352 ? 9.631 -27.056 -55.418 1.00 89.75 352 ALA A O 1
ATOM 2655 N N . GLU A 1 353 ? 10.393 -25.250 -56.490 1.00 85.25 353 GLU A N 1
ATOM 2656 C CA . GLU A 1 353 ? 9.043 -24.718 -56.774 1.00 85.25 353 GLU A CA 1
ATOM 2657 C C . GLU A 1 353 ? 8.150 -25.742 -57.501 1.00 85.25 353 GLU A C 1
ATOM 2659 O O . GLU A 1 353 ? 6.944 -25.767 -57.282 1.00 85.25 353 GLU A O 1
ATOM 2664 N N . ALA A 1 354 ? 8.745 -26.634 -58.301 1.00 84.25 354 ALA A N 1
ATOM 2665 C CA . ALA A 1 354 ? 8.043 -27.697 -59.022 1.00 84.25 354 ALA A CA 1
ATOM 2666 C C . ALA A 1 354 ? 7.643 -28.916 -58.161 1.00 84.25 354 ALA A C 1
ATOM 2668 O O . ALA A 1 354 ? 6.787 -29.686 -58.590 1.00 84.25 354 ALA A O 1
ATOM 2669 N N . SER A 1 355 ? 8.230 -29.119 -56.972 1.00 87.88 355 SER A N 1
ATOM 2670 C CA . SER A 1 355 ? 7.794 -30.167 -56.027 1.00 87.88 355 SER A CA 1
ATOM 2671 C C . SER A 1 355 ? 6.782 -29.655 -54.994 1.00 87.88 355 SER A C 1
ATOM 2673 O O . SER A 1 355 ? 6.117 -30.453 -54.331 1.00 87.88 355 SER A O 1
ATOM 2675 N N . LEU A 1 356 ? 6.599 -28.335 -54.892 1.00 87.06 356 LEU A N 1
ATOM 2676 C CA . LEU A 1 356 ? 5.518 -27.726 -54.124 1.00 87.06 356 LEU A CA 1
ATOM 2677 C C . LEU A 1 356 ? 4.193 -27.834 -54.890 1.00 87.06 356 LEU A C 1
ATOM 2679 O O . LEU A 1 356 ? 3.887 -27.018 -55.757 1.00 87.06 356 LEU A O 1
ATOM 2683 N N . ASN A 1 357 ? 3.371 -28.821 -54.530 1.00 87.44 357 ASN A N 1
ATOM 2684 C CA . ASN A 1 357 ? 2.046 -29.051 -55.119 1.00 87.44 357 ASN A CA 1
ATOM 2685 C C . ASN A 1 357 ? 1.000 -28.009 -54.644 1.00 87.44 357 ASN A C 1
ATOM 2687 O O . ASN A 1 357 ? 0.005 -28.337 -53.995 1.00 87.44 357 ASN A O 1
ATOM 2691 N N . CYS A 1 358 ? 1.263 -26.725 -54.899 1.00 87.31 358 CYS A N 1
ATOM 2692 C CA . CYS A 1 358 ? 0.415 -25.617 -54.475 1.00 87.31 358 CYS A CA 1
ATOM 2693 C C . CYS A 1 358 ? -0.804 -25.470 -55.391 1.00 87.31 358 CYS A C 1
ATOM 2695 O O . CYS A 1 358 ? -0.670 -25.206 -56.585 1.00 87.31 358 CYS A O 1
ATOM 2697 N N . SER A 1 359 ? -2.008 -25.521 -54.817 1.00 88.19 359 SER A N 1
ATOM 2698 C CA . SER A 1 359 ? -3.224 -25.142 -55.541 1.00 88.19 359 SER A CA 1
ATOM 2699 C C . SER A 1 359 ? -3.231 -23.632 -55.796 1.00 88.19 359 SER A C 1
ATOM 2701 O O . SER A 1 359 ? -3.606 -22.850 -54.924 1.00 88.19 359 SER A O 1
ATOM 2703 N N . LEU A 1 360 ? -2.819 -23.215 -56.998 1.00 79.50 360 LEU A N 1
ATOM 2704 C CA . LEU A 1 360 ? -2.701 -21.802 -57.401 1.00 79.50 360 LEU A CA 1
ATOM 2705 C C . LEU A 1 360 ? -4.029 -21.020 -57.346 1.00 79.50 360 LEU A C 1
ATOM 2707 O O . LEU A 1 360 ? -4.025 -19.793 -57.361 1.00 79.50 360 LEU A O 1
ATOM 2711 N N . ALA A 1 361 ? -5.168 -21.713 -57.245 1.00 77.75 361 ALA A N 1
ATOM 2712 C CA . ALA A 1 361 ? -6.478 -21.102 -57.020 1.00 77.75 361 ALA A CA 1
ATOM 2713 C C . ALA A 1 361 ? -6.696 -20.627 -55.566 1.00 77.75 361 ALA A C 1
ATOM 2715 O O . ALA A 1 361 ? -7.601 -19.835 -55.312 1.00 77.75 361 ALA A O 1
ATOM 2716 N N . THR A 1 362 ? -5.908 -21.122 -54.604 1.00 79.44 362 THR A N 1
ATOM 2717 C CA . THR A 1 362 ? -6.082 -20.855 -53.162 1.00 79.44 362 THR A CA 1
ATOM 2718 C C . THR A 1 362 ? -4.781 -20.571 -52.408 1.00 79.44 362 THR A C 1
ATOM 2720 O O . THR A 1 362 ? -4.840 -20.233 -51.228 1.00 79.44 362 THR A O 1
ATOM 2723 N N . HIS A 1 363 ? -3.618 -20.704 -53.047 1.00 88.38 363 HIS A N 1
ATOM 2724 C CA . HIS A 1 363 ? -2.294 -20.517 -52.452 1.00 88.38 363 HIS A CA 1
ATOM 2725 C C . HIS A 1 363 ? -1.356 -19.788 -53.418 1.00 88.38 363 HIS A C 1
ATOM 2727 O O . HIS A 1 363 ? -1.432 -19.989 -54.629 1.00 88.38 363 HIS A O 1
ATOM 2733 N N . PHE A 1 364 ? -0.403 -19.027 -52.878 1.00 86.94 364 PHE A N 1
ATOM 2734 C CA . PHE A 1 364 ? 0.750 -18.527 -53.629 1.00 86.94 364 PHE A CA 1
ATOM 2735 C C . PHE A 1 364 ? 2.036 -19.231 -53.181 1.00 86.94 364 PHE A C 1
ATOM 2737 O O . PHE A 1 364 ? 2.171 -19.638 -52.024 1.00 86.94 364 PHE A O 1
ATOM 2744 N N . VAL A 1 365 ? 2.996 -19.368 -54.097 1.00 88.94 365 VAL A N 1
ATOM 2745 C CA . VAL A 1 365 ? 4.338 -19.864 -53.770 1.00 88.94 365 VAL A CA 1
ATOM 2746 C C . VAL A 1 365 ? 5.133 -18.710 -53.167 1.00 88.94 365 VAL A C 1
ATOM 2748 O O . VAL A 1 365 ? 5.422 -17.729 -53.854 1.00 88.94 365 VAL A O 1
ATOM 2751 N N . ARG A 1 366 ? 5.524 -18.816 -51.895 1.00 88.94 366 ARG A N 1
ATOM 2752 C CA . ARG A 1 366 ? 6.633 -18.005 -51.388 1.00 88.94 366 ARG A CA 1
ATOM 2753 C C . ARG A 1 366 ? 7.925 -18.697 -51.801 1.00 88.94 366 ARG A C 1
ATOM 2755 O O . ARG A 1 366 ? 8.099 -19.867 -51.472 1.00 88.94 366 ARG A O 1
ATOM 2762 N N . ARG A 1 367 ? 8.804 -17.978 -52.505 1.00 89.94 367 ARG A N 1
ATOM 2763 C CA . ARG A 1 367 ? 10.134 -18.477 -52.887 1.00 89.94 367 ARG A CA 1
ATOM 2764 C C . ARG A 1 367 ? 10.979 -18.782 -51.651 1.00 89.94 367 ARG A C 1
ATOM 2766 O O . ARG A 1 367 ? 10.749 -18.208 -50.585 1.00 89.94 367 ARG A O 1
ATOM 2773 N N . CYS A 1 368 ? 11.968 -19.652 -51.822 1.00 91.19 368 CYS A N 1
ATOM 2774 C CA . CYS A 1 368 ? 12.983 -19.886 -50.806 1.00 91.19 368 CYS A CA 1
ATOM 2775 C C . CYS A 1 368 ? 13.800 -18.609 -50.565 1.00 91.19 368 CYS A C 1
ATOM 2777 O O . CYS A 1 368 ? 14.055 -17.838 -51.494 1.00 91.19 368 CYS A O 1
ATOM 2779 N N . ALA A 1 369 ? 14.210 -18.397 -49.321 1.00 91.06 369 ALA A N 1
ATOM 2780 C CA . ALA A 1 369 ? 15.089 -17.317 -48.893 1.00 91.06 369 ALA A CA 1
ATOM 2781 C C . ALA A 1 369 ? 16.076 -17.873 -47.853 1.00 91.06 369 ALA A C 1
ATOM 2783 O O . ALA A 1 369 ? 15.750 -18.874 -47.215 1.00 91.06 369 ALA A O 1
ATOM 2784 N N . PRO A 1 370 ? 17.231 -17.231 -47.595 1.00 90.25 370 PRO A N 1
ATOM 2785 C CA . PRO A 1 370 ? 18.253 -17.796 -46.706 1.00 90.25 370 PRO A CA 1
ATOM 2786 C C . PRO A 1 370 ? 17.763 -18.149 -45.289 1.00 90.25 370 PRO A C 1
ATOM 2788 O O . PRO A 1 370 ? 18.345 -19.011 -44.639 1.00 90.25 370 PRO A O 1
ATOM 2791 N N . THR A 1 371 ? 16.672 -17.526 -44.826 1.00 91.00 371 THR A N 1
ATOM 2792 C CA . THR A 1 371 ? 16.045 -17.756 -43.512 1.00 91.00 371 THR A CA 1
ATOM 2793 C C . THR A 1 371 ? 14.755 -18.598 -43.540 1.00 91.00 371 THR A C 1
ATOM 2795 O O . THR A 1 371 ? 14.110 -18.769 -42.502 1.00 91.00 371 THR A O 1
ATOM 2798 N N . SER A 1 372 ? 14.307 -19.095 -44.704 1.00 91.31 372 SER A N 1
ATOM 2799 C CA . SER A 1 372 ? 13.107 -19.944 -44.795 1.00 91.31 372 SER A CA 1
ATOM 2800 C C . SER A 1 372 ? 12.933 -20.662 -46.134 1.00 91.31 372 SER A C 1
ATOM 2802 O O . SER A 1 372 ? 13.071 -20.029 -47.182 1.00 91.31 372 SER A O 1
ATOM 2804 N N . ASP A 1 373 ? 12.446 -21.903 -46.095 1.00 95.00 373 ASP A N 1
ATOM 2805 C CA . ASP A 1 373 ? 12.122 -22.662 -47.307 1.00 95.00 373 ASP A CA 1
ATOM 2806 C C . ASP A 1 373 ? 11.058 -21.998 -48.197 1.00 95.00 373 ASP A C 1
ATOM 2808 O O . ASP A 1 373 ? 10.220 -21.198 -47.743 1.00 95.00 373 ASP A O 1
ATOM 2812 N N . ALA A 1 374 ? 11.052 -22.415 -49.463 1.00 91.12 374 ALA A N 1
ATOM 2813 C CA . ALA A 1 374 ? 9.923 -22.227 -50.349 1.00 91.12 374 ALA A CA 1
ATOM 2814 C C . ALA A 1 374 ? 8.705 -22.991 -49.810 1.00 91.12 374 ALA A C 1
ATOM 2816 O O . ALA A 1 374 ? 8.811 -24.136 -49.369 1.00 91.12 374 ALA A O 1
ATOM 2817 N N . LYS A 1 375 ? 7.523 -22.372 -49.851 1.00 93.00 375 LYS A N 1
ATOM 2818 C CA . LYS A 1 375 ? 6.279 -23.035 -49.435 1.00 93.00 375 LYS A CA 1
ATOM 2819 C C . LYS A 1 375 ? 5.033 -22.418 -50.047 1.00 93.00 375 LYS A C 1
ATOM 2821 O O . LYS A 1 375 ? 4.977 -21.214 -50.303 1.00 93.00 375 LYS A O 1
ATOM 2826 N N . CYS A 1 376 ? 3.998 -23.242 -50.180 1.00 90.88 376 CYS A N 1
ATOM 2827 C CA . CYS A 1 376 ? 2.637 -22.774 -50.404 1.00 90.88 376 CYS A CA 1
ATOM 2828 C C . CYS A 1 376 ? 2.173 -21.975 -49.178 1.00 90.88 376 CYS A C 1
ATOM 2830 O O . CYS A 1 376 ? 2.139 -22.508 -48.066 1.00 90.88 376 CYS A O 1
ATOM 2832 N N . LEU A 1 377 ? 1.791 -20.715 -49.366 1.00 84.31 377 LEU A N 1
ATOM 2833 C CA . LEU A 1 377 ? 1.058 -19.941 -48.366 1.00 84.31 377 LEU A CA 1
ATOM 2834 C C . LEU A 1 377 ? -0.392 -19.777 -48.831 1.00 84.31 377 LEU A C 1
ATOM 2836 O O . LEU A 1 377 ? -0.603 -19.381 -49.979 1.00 84.31 377 LEU A O 1
ATOM 2840 N N . PRO A 1 378 ? -1.394 -20.082 -47.986 1.00 83.56 378 PRO A N 1
ATOM 2841 C CA . PRO A 1 378 ? -2.788 -19.901 -48.358 1.00 83.56 378 PRO A CA 1
ATOM 2842 C C . PRO A 1 378 ? -3.095 -18.421 -48.581 1.00 83.56 378 PRO A C 1
ATOM 2844 O O . PRO A 1 378 ? -2.700 -17.557 -47.794 1.00 83.56 378 PRO A O 1
ATOM 2847 N N . CYS A 1 379 ? -3.871 -18.144 -49.621 1.00 73.38 379 CYS A N 1
ATOM 2848 C CA . CYS A 1 379 ? -4.581 -16.888 -49.809 1.00 73.38 379 CYS A CA 1
ATOM 2849 C C . CYS A 1 379 ? -5.697 -16.831 -48.755 1.00 73.38 379 CYS A C 1
ATOM 2851 O O . CYS A 1 379 ? -6.827 -17.253 -49.003 1.00 73.38 379 CYS A O 1
ATOM 2853 N N . THR A 1 380 ? -5.355 -16.412 -47.535 1.00 58.50 380 THR A N 1
ATOM 2854 C CA . THR A 1 380 ? -6.266 -16.467 -46.387 1.00 58.50 380 THR A CA 1
ATOM 2855 C C . THR A 1 380 ? -7.509 -15.607 -46.616 1.00 58.50 380 THR A C 1
ATOM 2857 O O . THR A 1 380 ? -7.449 -14.509 -47.167 1.00 58.50 380 THR A O 1
ATOM 2860 N N . ALA A 1 381 ? -8.658 -16.081 -46.127 1.00 43.69 381 ALA A N 1
ATOM 2861 C CA . ALA A 1 381 ? -9.957 -15.420 -46.284 1.00 43.69 381 ALA A CA 1
ATOM 2862 C C . ALA A 1 381 ? -10.107 -14.108 -45.473 1.00 43.69 381 ALA A C 1
ATOM 2864 O O . ALA A 1 381 ? -11.219 -13.631 -45.275 1.00 43.69 381 ALA A O 1
ATOM 2865 N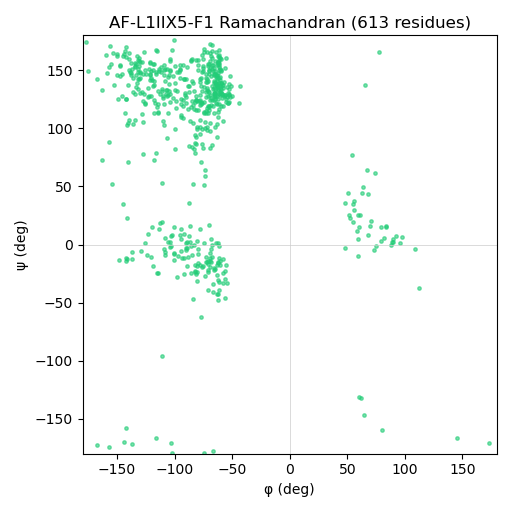 N . SER A 1 382 ? -8.999 -13.519 -45.006 1.00 39.25 382 SER A N 1
ATOM 2866 C CA . SER A 1 382 ? -8.960 -12.219 -44.321 1.00 39.25 382 SER A CA 1
ATOM 2867 C C . SER A 1 382 ? -9.028 -11.026 -45.285 1.00 39.25 382 SER A C 1
ATOM 2869 O O . SER A 1 382 ? -9.090 -9.885 -44.834 1.00 39.25 382 SER A O 1
ATOM 2871 N N . CYS A 1 383 ? -9.026 -11.262 -46.601 1.00 40.66 383 CYS A N 1
ATOM 2872 C CA . CYS A 1 383 ? -9.283 -10.234 -47.606 1.00 40.66 383 CYS A CA 1
ATOM 2873 C C . CYS A 1 383 ? -10.789 -9.925 -47.696 1.00 40.66 383 CYS A C 1
ATOM 2875 O O . CYS A 1 383 ? -11.447 -10.288 -48.676 1.00 40.66 383 CYS A O 1
ATOM 2877 N N . ASP A 1 384 ? -11.343 -9.273 -46.671 1.00 34.53 384 ASP A N 1
ATOM 2878 C CA . ASP A 1 384 ? -12.715 -8.761 -46.714 1.00 34.53 384 ASP A CA 1
ATOM 2879 C C . ASP A 1 384 ? -12.863 -7.753 -47.868 1.00 34.53 384 ASP A C 1
ATOM 2881 O O . ASP A 1 384 ? -12.046 -6.846 -48.048 1.00 34.53 384 ASP A O 1
ATOM 2885 N N . ARG A 1 385 ? -13.932 -7.889 -48.659 1.00 36.97 385 ARG A N 1
ATOM 2886 C CA . ARG A 1 385 ? -14.160 -7.143 -49.911 1.00 36.97 385 ARG A CA 1
ATOM 2887 C C . ARG A 1 385 ? -14.415 -5.640 -49.711 1.00 36.97 385 ARG A C 1
ATOM 2889 O O . ARG A 1 385 ? -14.727 -4.956 -50.685 1.00 36.97 385 ARG A O 1
ATOM 2896 N N . LYS A 1 386 ? -14.314 -5.124 -48.481 1.00 35.91 386 LYS A N 1
ATOM 2897 C CA . LYS A 1 386 ? -14.505 -3.704 -48.138 1.00 35.91 386 LYS A CA 1
ATOM 2898 C C . LYS A 1 386 ? -13.390 -3.062 -47.296 1.00 35.91 386 LYS A C 1
ATOM 2900 O O . LYS A 1 386 ? -13.434 -1.846 -47.143 1.00 35.91 386 LYS A O 1
ATOM 2905 N N . SER A 1 387 ? -12.385 -3.810 -46.824 1.00 34.44 387 SER A N 1
ATOM 2906 C CA . SER A 1 387 ? -11.284 -3.268 -46.000 1.00 34.44 387 SER A CA 1
ATOM 2907 C C . SER A 1 387 ? -9.945 -3.938 -46.320 1.00 34.44 387 SER A C 1
ATOM 2909 O O . SER A 1 387 ? -9.746 -5.116 -46.040 1.00 34.44 387 SER A O 1
ATOM 2911 N N . ALA A 1 388 ? -9.002 -3.182 -46.889 1.00 36.03 388 ALA A N 1
ATOM 2912 C CA . ALA A 1 388 ? -7.747 -3.716 -47.422 1.00 36.03 388 ALA A CA 1
ATOM 2913 C C . ALA A 1 388 ? -6.548 -3.544 -46.463 1.00 36.03 388 ALA A C 1
ATOM 2915 O O . ALA A 1 388 ? -5.736 -2.638 -46.643 1.00 36.03 388 ALA A O 1
ATOM 2916 N N . VAL A 1 389 ? -6.396 -4.442 -45.479 1.00 36.50 389 VAL A N 1
ATOM 2917 C CA . VAL A 1 389 ? -5.145 -4.601 -44.705 1.00 36.50 389 VAL A CA 1
ATOM 2918 C C . VAL A 1 389 ? -4.881 -6.081 -44.402 1.00 36.50 389 VAL A C 1
ATOM 2920 O O . VAL A 1 389 ? -5.700 -6.733 -43.766 1.00 36.50 389 VAL A O 1
ATOM 2923 N N . CYS A 1 390 ? -3.697 -6.578 -44.776 1.00 34.28 390 CYS A N 1
ATOM 2924 C CA . CYS A 1 390 ? -3.141 -7.862 -44.327 1.00 34.28 390 CYS A CA 1
ATOM 2925 C C . CYS A 1 390 ? -1.659 -7.661 -43.934 1.00 34.28 390 CYS A C 1
ATOM 2927 O O . CYS A 1 390 ? -0.919 -7.086 -44.735 1.00 34.28 390 CYS A O 1
ATOM 2929 N N . PRO A 1 391 ? -1.196 -8.105 -42.747 1.00 36.28 391 PRO A N 1
ATOM 2930 C CA . PRO A 1 391 ? 0.189 -7.907 -42.306 1.00 36.28 391 PRO A CA 1
ATOM 2931 C C . PRO A 1 391 ? 1.085 -9.143 -42.531 1.00 36.28 391 PRO A C 1
ATOM 2933 O O . PRO A 1 391 ? 0.825 -10.208 -41.976 1.00 36.28 391 PRO A O 1
ATOM 2936 N N . LEU A 1 392 ? 2.192 -8.986 -43.268 1.00 34.31 392 LEU A N 1
ATOM 2937 C CA . LEU A 1 392 ? 3.342 -9.911 -43.284 1.00 34.31 392 LEU A CA 1
ATOM 2938 C C . LEU A 1 392 ? 4.663 -9.136 -43.526 1.00 34.31 392 LEU A C 1
ATOM 2940 O O . LEU A 1 392 ? 4.624 -8.057 -44.121 1.00 34.31 392 LEU A O 1
ATOM 2944 N N . PRO A 1 393 ? 5.824 -9.648 -43.064 1.00 37.00 393 PRO A N 1
ATOM 2945 C CA . PRO A 1 393 ? 7.106 -8.933 -43.119 1.00 37.00 393 PRO A CA 1
ATOM 2946 C C . PRO A 1 393 ? 7.815 -8.977 -44.491 1.00 37.00 393 PRO A C 1
ATOM 2948 O O . PRO A 1 393 ? 7.572 -9.854 -45.317 1.00 37.00 393 PRO A O 1
ATOM 2951 N N . GLN A 1 394 ? 8.717 -8.009 -44.691 1.00 38.91 394 GLN A N 1
ATOM 2952 C CA . GLN A 1 394 ? 9.551 -7.746 -45.884 1.00 38.91 394 GLN A CA 1
ATOM 2953 C C . GLN A 1 394 ? 11.016 -8.223 -45.698 1.00 38.91 394 GLN A C 1
ATOM 2955 O O . GLN A 1 394 ? 11.320 -8.681 -44.594 1.00 38.91 394 GLN A O 1
ATOM 2960 N N . PRO A 1 395 ? 11.955 -8.069 -46.672 1.00 57.50 395 PRO A N 1
ATOM 2961 C CA . PRO A 1 395 ? 11.876 -7.591 -48.076 1.00 57.50 395 PRO A CA 1
ATOM 2962 C C . PRO A 1 395 ? 12.255 -8.716 -49.084 1.00 57.50 395 PRO A C 1
ATOM 2964 O O . PRO A 1 395 ? 12.270 -9.875 -48.687 1.00 57.50 395 PRO A O 1
ATOM 2967 N N . ILE A 1 396 ? 12.531 -8.554 -50.392 1.00 37.06 396 ILE A N 1
ATOM 2968 C CA . ILE A 1 396 ? 12.617 -7.438 -51.382 1.00 37.06 396 ILE A CA 1
ATOM 2969 C C . ILE A 1 396 ? 11.917 -7.938 -52.699 1.00 37.06 396 ILE A C 1
ATOM 2971 O O . ILE A 1 396 ? 11.310 -9.003 -52.658 1.00 37.06 396 ILE A O 1
ATOM 2975 N N . ALA A 1 397 ? 11.881 -7.341 -53.906 1.00 31.44 397 ALA A N 1
ATOM 2976 C CA . ALA A 1 397 ? 12.476 -6.161 -54.571 1.00 31.44 397 ALA A CA 1
ATOM 2977 C C . ALA A 1 397 ? 11.429 -5.497 -55.520 1.00 31.44 397 ALA A C 1
ATOM 2979 O O . ALA A 1 397 ? 10.232 -5.685 -55.314 1.00 31.44 397 ALA A O 1
ATOM 2980 N N . TYR A 1 398 ? 11.831 -4.714 -56.544 1.00 27.38 398 TYR A N 1
ATOM 2981 C CA . TYR A 1 398 ? 10.885 -3.946 -57.384 1.00 27.38 398 TYR A CA 1
ATOM 2982 C C . TYR A 1 398 ? 11.326 -3.732 -58.850 1.00 27.38 398 TYR A C 1
ATOM 2984 O O . TYR A 1 398 ? 12.361 -3.115 -59.092 1.00 27.38 398 TYR A O 1
ATOM 2992 N N . GLN A 1 399 ? 10.494 -4.120 -59.830 1.00 29.52 399 GLN A N 1
ATOM 2993 C CA . GLN A 1 399 ? 10.421 -3.489 -61.166 1.00 29.52 399 GLN A CA 1
ATOM 2994 C C . GLN A 1 399 ? 9.044 -3.723 -61.833 1.00 29.52 399 GLN A C 1
ATOM 2996 O O . GLN A 1 399 ? 8.184 -4.389 -61.263 1.00 29.52 399 GLN A O 1
ATOM 3001 N N . ARG A 1 400 ? 8.771 -3.043 -62.959 1.00 35.88 400 ARG A N 1
ATOM 3002 C CA . ARG A 1 400 ? 7.413 -2.592 -63.339 1.00 35.88 400 ARG A CA 1
ATOM 3003 C C . ARG A 1 400 ? 6.676 -3.466 -64.365 1.00 35.88 400 ARG A C 1
ATOM 3005 O O . ARG A 1 400 ? 7.201 -3.705 -65.445 1.00 35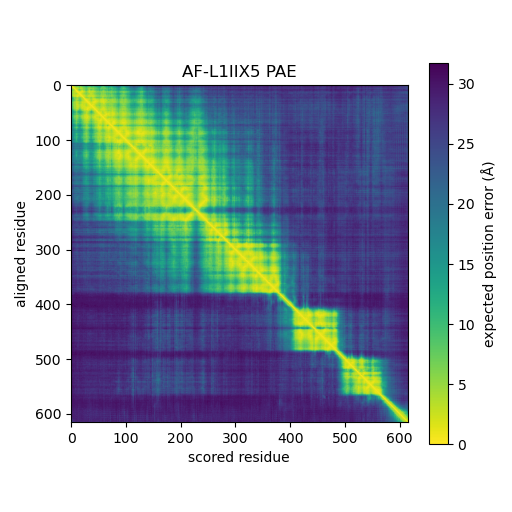.88 400 ARG A O 1
ATOM 3012 N N . ALA A 1 401 ? 5.380 -3.667 -64.127 1.00 28.48 401 ALA A N 1
ATOM 3013 C CA . ALA A 1 401 ? 4.317 -3.546 -65.134 1.00 28.48 401 ALA A CA 1
ATOM 3014 C C . ALA A 1 401 ? 3.010 -3.110 -64.434 1.00 28.48 401 ALA A C 1
ATOM 3016 O O . ALA A 1 401 ? 2.787 -3.478 -63.284 1.00 28.48 401 ALA A O 1
ATOM 3017 N N . TYR A 1 402 ? 2.167 -2.302 -65.086 1.00 41.94 402 TYR A N 1
ATOM 3018 C CA . TYR A 1 402 ? 0.907 -1.798 -64.514 1.00 41.94 402 TYR A CA 1
ATOM 3019 C C . TYR A 1 402 ? -0.301 -2.500 -65.145 1.00 41.94 402 TYR A C 1
ATOM 3021 O O . TYR A 1 402 ? -0.456 -2.426 -66.361 1.00 41.94 402 TYR A O 1
ATOM 3029 N N . ASN A 1 403 ? -1.204 -3.062 -64.328 1.00 32.81 403 ASN A N 1
ATOM 3030 C CA . ASN A 1 403 ? -2.647 -2.927 -64.569 1.00 32.81 403 ASN A CA 1
ATOM 3031 C C . ASN A 1 403 ? -3.528 -3.268 -63.345 1.00 32.81 403 ASN A C 1
ATOM 3033 O O . ASN A 1 403 ? -3.358 -4.294 -62.695 1.00 32.81 403 ASN A O 1
ATOM 3037 N N . SER A 1 404 ? -4.488 -2.377 -63.077 1.00 36.72 404 SER A N 1
ATOM 3038 C CA . SER A 1 404 ? -5.801 -2.564 -62.418 1.00 36.72 404 SER A CA 1
ATOM 3039 C C . SER A 1 404 ? -6.004 -3.328 -61.088 1.00 36.72 404 SER A C 1
ATOM 3041 O O . SER A 1 404 ? -7.131 -3.295 -60.599 1.00 36.72 404 SER A O 1
ATOM 3043 N N . THR A 1 405 ? -5.015 -3.943 -60.431 1.00 37.34 405 THR A N 1
ATOM 3044 C CA . THR A 1 405 ? -5.187 -4.488 -59.057 1.00 37.34 405 THR A CA 1
ATOM 3045 C C . THR A 1 405 ? -3.966 -4.232 -58.176 1.00 37.34 405 THR A C 1
ATOM 3047 O O . THR A 1 405 ? -2.938 -4.885 -58.346 1.00 37.34 405 THR A O 1
ATOM 3050 N N . TYR A 1 406 ? -4.074 -3.308 -57.213 1.00 36.50 406 TYR A N 1
ATOM 3051 C CA . TYR A 1 406 ? -2.967 -2.955 -56.317 1.00 36.50 406 TYR A CA 1
ATOM 3052 C C . TYR A 1 406 ? -3.440 -2.725 -54.872 1.00 36.50 406 TYR A C 1
ATOM 3054 O O . TYR A 1 406 ? -3.997 -1.678 -54.548 1.00 36.50 406 TYR A O 1
ATOM 3062 N N . CYS A 1 407 ? -3.182 -3.691 -53.987 1.00 39.34 407 CYS A N 1
ATOM 3063 C CA . CYS A 1 407 ? -3.320 -3.510 -52.539 1.00 39.34 407 CYS A CA 1
ATOM 3064 C C . CYS A 1 407 ? -2.005 -2.951 -51.976 1.00 39.34 407 CYS A C 1
ATOM 3066 O O . CYS A 1 407 ? -1.131 -3.701 -51.544 1.00 39.34 407 CYS A O 1
ATOM 3068 N N . GLY A 1 408 ? -1.843 -1.627 -52.028 1.00 45.66 408 GLY A N 1
ATOM 3069 C CA . GLY A 1 408 ? -0.669 -0.945 -51.481 1.00 45.66 408 GLY A CA 1
ATOM 3070 C C . GLY A 1 408 ? -0.667 -0.951 -49.950 1.00 45.66 408 GLY A C 1
ATOM 3071 O O . GLY A 1 408 ? -1.552 -0.367 -49.332 1.00 45.66 408 GLY A O 1
ATOM 3072 N N . TYR A 1 409 ? 0.337 -1.584 -49.341 1.00 47.62 409 TYR A N 1
ATOM 3073 C CA . TYR A 1 409 ? 0.531 -1.592 -47.889 1.00 47.62 409 TYR A CA 1
ATOM 3074 C C . TYR A 1 409 ? 1.378 -0.390 -47.448 1.00 47.62 409 TYR A C 1
ATOM 3076 O O . TYR A 1 409 ? 2.556 -0.296 -47.805 1.00 47.62 409 TYR A O 1
ATOM 3084 N N . CYS A 1 410 ? 0.810 0.513 -46.645 1.00 57.81 410 CYS A N 1
ATOM 3085 C CA . CYS A 1 410 ? 1.597 1.547 -45.977 1.00 57.81 410 CYS A CA 1
ATOM 3086 C C . CYS A 1 410 ? 2.414 0.912 -44.847 1.00 57.81 410 CYS A C 1
ATOM 3088 O O . CYS A 1 410 ? 1.859 0.251 -43.973 1.00 57.81 410 CYS A O 1
ATOM 3090 N N . ASN A 1 411 ? 3.729 1.137 -44.837 1.00 61.50 411 ASN A N 1
ATOM 3091 C CA . ASN A 1 411 ? 4.597 0.701 -43.743 1.00 61.50 411 ASN A CA 1
ATOM 3092 C C . ASN A 1 411 ? 4.155 1.380 -42.421 1.00 61.50 411 ASN A C 1
ATOM 3094 O O . ASN A 1 411 ? 4.259 2.604 -42.336 1.00 61.50 411 ASN A O 1
ATOM 3098 N N . PRO A 1 412 ? 3.707 0.638 -41.386 1.00 55.50 412 PRO A N 1
ATOM 3099 C CA . PRO A 1 412 ? 3.220 1.225 -40.134 1.00 55.50 412 PRO A CA 1
ATOM 3100 C C . PRO A 1 412 ? 4.337 1.872 -39.305 1.00 55.50 412 PRO A C 1
ATOM 3102 O O . PRO A 1 412 ? 4.063 2.735 -38.480 1.00 55.50 412 PRO A O 1
ATOM 3105 N N . ASN A 1 413 ? 5.598 1.513 -39.564 1.00 58.88 413 ASN A N 1
ATOM 3106 C CA . ASN A 1 413 ? 6.774 2.115 -38.936 1.00 58.88 413 ASN A CA 1
ATOM 3107 C C . ASN A 1 413 ? 7.257 3.365 -39.702 1.00 58.88 413 ASN A C 1
ATOM 3109 O O . ASN A 1 413 ? 8.341 3.885 -39.430 1.00 58.88 413 ASN A O 1
ATOM 3113 N N . ARG A 1 414 ? 6.502 3.837 -40.704 1.00 71.75 414 ARG A N 1
ATOM 3114 C CA . ARG A 1 414 ? 6.846 5.029 -41.480 1.00 71.75 414 ARG A CA 1
ATOM 3115 C C . ARG A 1 414 ? 6.452 6.286 -40.712 1.00 71.75 414 ARG A C 1
ATOM 3117 O O . ARG A 1 414 ? 5.309 6.725 -40.768 1.00 71.75 414 ARG A O 1
ATOM 3124 N N . VAL A 1 415 ? 7.433 6.901 -40.058 1.00 79.00 415 VAL A N 1
ATOM 3125 C CA . VAL A 1 415 ? 7.283 8.251 -39.503 1.00 79.00 415 VAL A CA 1
ATOM 3126 C C . VAL A 1 415 ? 6.925 9.213 -40.639 1.00 79.00 415 VAL A C 1
ATOM 3128 O O . VAL A 1 415 ? 7.676 9.350 -41.609 1.00 79.00 415 VAL A O 1
ATOM 3131 N N . CYS A 1 416 ? 5.763 9.855 -40.536 1.00 89.00 416 CYS A N 1
ATOM 3132 C CA . CYS A 1 416 ? 5.334 10.868 -41.491 1.00 89.00 416 CYS A CA 1
ATOM 3133 C C . CYS A 1 416 ? 6.187 12.139 -41.358 1.00 89.00 416 CYS A C 1
ATOM 3135 O O . CYS A 1 416 ? 6.666 12.479 -40.277 1.00 89.00 416 CYS A O 1
ATOM 3137 N N . GLY A 1 417 ? 6.419 12.827 -42.477 1.00 90.38 417 GLY A N 1
ATOM 3138 C CA . GLY A 1 417 ? 7.256 14.025 -42.516 1.00 90.38 417 GLY A CA 1
ATOM 3139 C C . GLY A 1 417 ? 6.599 15.236 -41.848 1.00 90.38 417 GLY A C 1
ATOM 3140 O O . GLY A 1 417 ? 5.386 15.268 -41.632 1.00 90.38 417 GLY A O 1
ATOM 3141 N N . VAL A 1 418 ? 7.399 16.268 -41.571 1.00 92.00 418 VAL A N 1
ATOM 3142 C CA . VAL A 1 418 ? 6.905 17.556 -41.059 1.00 92.00 418 VAL A CA 1
ATOM 3143 C C . VAL A 1 418 ? 5.795 18.106 -41.964 1.00 92.00 418 VAL A C 1
ATOM 3145 O O . VAL A 1 418 ? 5.950 18.157 -43.182 1.00 92.00 418 VAL A O 1
ATOM 3148 N N . GLY A 1 419 ? 4.665 18.496 -41.369 1.00 90.56 419 GLY A N 1
ATOM 3149 C CA . GLY A 1 419 ? 3.465 18.923 -42.100 1.00 90.56 419 GLY A CA 1
ATOM 3150 C C . GLY A 1 419 ? 2.566 17.798 -42.621 1.00 90.56 419 GLY A C 1
ATOM 3151 O O . GLY A 1 419 ? 1.574 18.083 -43.293 1.00 90.56 419 GLY A O 1
ATOM 3152 N N . THR A 1 420 ? 2.855 16.538 -42.289 1.00 93.19 420 THR A N 1
ATOM 3153 C CA . THR A 1 420 ? 1.964 15.392 -42.533 1.00 93.19 420 THR A CA 1
ATOM 3154 C C . THR A 1 420 ? 1.693 14.612 -41.245 1.00 93.19 420 THR A C 1
ATOM 3156 O O . THR A 1 420 ? 2.535 14.569 -40.347 1.00 93.19 420 THR A O 1
ATOM 3159 N N . TYR A 1 421 ? 0.518 13.991 -41.160 1.00 91.75 421 TYR A N 1
ATOM 3160 C CA . TYR A 1 421 ? 0.104 13.097 -40.074 1.00 91.75 421 TYR A CA 1
ATOM 3161 C C . TYR A 1 421 ? -0.176 11.697 -40.632 1.00 91.75 421 TYR A C 1
ATOM 3163 O O . TYR A 1 421 ? -0.483 11.550 -41.819 1.00 91.75 421 TYR A O 1
ATOM 3171 N N . MET A 1 422 ? -0.060 10.669 -39.788 1.00 89.06 422 MET A N 1
ATOM 3172 C CA . MET A 1 422 ? -0.352 9.290 -40.193 1.00 89.06 422 MET A CA 1
ATOM 3173 C C . MET A 1 422 ? -1.860 9.107 -40.401 1.00 89.06 422 MET A C 1
ATOM 3175 O O . MET A 1 422 ? -2.652 9.446 -39.524 1.00 89.06 422 MET A O 1
ATOM 3179 N N . ASP A 1 423 ? -2.247 8.580 -41.558 1.00 89.38 423 ASP A N 1
ATOM 3180 C CA . ASP A 1 423 ? -3.634 8.452 -42.016 1.00 89.38 423 ASP A CA 1
ATOM 3181 C C . ASP A 1 423 ? -3.828 7.125 -42.774 1.00 89.38 423 ASP A C 1
ATOM 3183 O O . ASP A 1 423 ? -2.864 6.430 -43.107 1.00 89.38 423 ASP A O 1
ATOM 3187 N N . ALA A 1 424 ? -5.076 6.762 -43.070 1.00 83.56 424 ALA A N 1
ATOM 3188 C CA . ALA A 1 424 ? -5.399 5.577 -43.858 1.00 83.56 424 ALA A CA 1
ATOM 3189 C C . ALA A 1 424 ? -4.703 5.580 -45.238 1.00 83.56 424 ALA A C 1
ATOM 3191 O O . ALA A 1 424 ? -4.450 6.627 -45.836 1.00 83.56 424 ALA A O 1
ATOM 3192 N N . CYS A 1 425 ? -4.428 4.395 -45.787 1.00 77.38 425 CYS A N 1
ATOM 3193 C CA . CYS A 1 425 ? -3.907 4.246 -47.148 1.00 77.38 425 CYS A CA 1
ATOM 3194 C C . CYS A 1 425 ? -5.010 4.563 -48.171 1.00 77.38 425 CYS A C 1
ATOM 3196 O O . CYS A 1 425 ? -5.865 3.718 -48.433 1.00 77.38 425 CYS A O 1
ATOM 3198 N N . GLN A 1 426 ? -5.001 5.759 -48.764 1.00 82.88 426 GLN A N 1
ATOM 3199 C CA . GLN A 1 426 ? -6.027 6.185 -49.724 1.00 82.88 426 GLN A CA 1
ATOM 3200 C C . GLN A 1 426 ? -5.427 6.841 -50.973 1.00 82.88 426 GLN A C 1
ATOM 3202 O O . GLN A 1 426 ? -4.315 7.369 -50.958 1.00 82.88 426 GLN A O 1
ATOM 3207 N N . SER A 1 427 ? -6.176 6.824 -52.078 1.00 78.50 427 SER A N 1
ATOM 3208 C CA . SER A 1 427 ? -5.748 7.406 -53.359 1.00 78.50 427 SER A CA 1
ATOM 3209 C C . SER A 1 427 ? -5.416 8.899 -53.248 1.00 78.50 427 SER A C 1
ATOM 3211 O O . SER A 1 427 ? -4.478 9.369 -53.887 1.00 78.50 427 SER A O 1
ATOM 3213 N N . SER A 1 428 ? -6.118 9.623 -52.373 1.00 80.25 428 SER A N 1
ATOM 3214 C CA . SER A 1 428 ? -5.899 11.040 -52.049 1.00 80.25 428 SER A CA 1
ATOM 3215 C C . SER A 1 428 ? -4.555 11.341 -51.368 1.00 80.25 428 SER A C 1
ATOM 3217 O O . SER A 1 428 ? -4.094 12.477 -51.452 1.00 80.25 428 SER A O 1
ATOM 3219 N N . ASN A 1 429 ? -3.898 10.350 -50.748 1.00 83.38 429 ASN A N 1
ATOM 3220 C CA . ASN A 1 429 ? -2.520 10.458 -50.247 1.00 83.38 429 ASN A CA 1
ATOM 3221 C C . ASN A 1 429 ? -1.528 9.568 -51.016 1.00 83.38 429 ASN A C 1
ATOM 3223 O O . ASN A 1 429 ?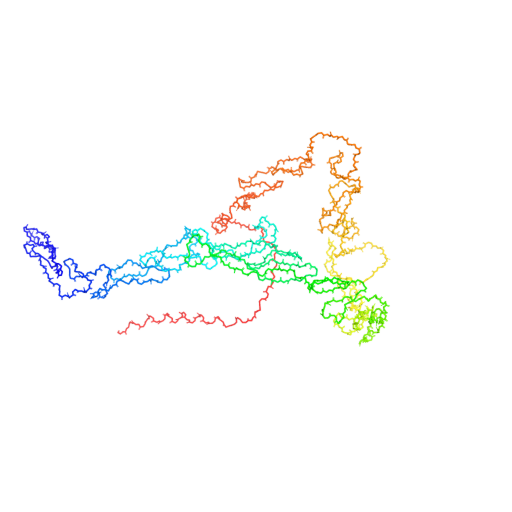 -0.437 9.282 -50.523 1.00 83.38 429 ASN A O 1
ATOM 3227 N N . GLY A 1 430 ? -1.891 9.116 -52.223 1.00 82.62 430 GLY A N 1
ATOM 3228 C CA . GLY A 1 430 ? -1.041 8.270 -53.065 1.00 82.62 430 GLY A CA 1
ATOM 3229 C C . GLY A 1 430 ? -0.675 6.926 -52.426 1.00 82.62 430 GLY A C 1
ATOM 3230 O O . GLY A 1 430 ? 0.381 6.381 -52.740 1.00 82.62 430 GLY A O 1
ATOM 3231 N N . PHE A 1 431 ? -1.504 6.423 -51.502 1.00 78.44 431 PHE A N 1
ATOM 3232 C CA . PHE A 1 431 ? -1.233 5.240 -50.671 1.00 78.44 431 PHE A CA 1
ATOM 3233 C C . PHE A 1 431 ? 0.075 5.339 -49.859 1.00 78.44 431 PHE A C 1
ATOM 3235 O O . PHE A 1 431 ? 0.725 4.334 -49.574 1.00 78.44 431 PHE A O 1
ATOM 3242 N N . THR A 1 432 ? 0.483 6.554 -49.479 1.00 83.88 432 THR A N 1
ATOM 3243 C CA . THR A 1 432 ? 1.730 6.783 -48.726 1.00 83.88 432 THR A CA 1
ATOM 3244 C C . THR A 1 432 ? 1.601 6.562 -47.219 1.00 83.88 432 THR A C 1
ATOM 3246 O O . THR A 1 432 ? 2.635 6.421 -46.557 1.00 83.88 432 THR A O 1
ATOM 3249 N N . GLY A 1 433 ? 0.367 6.556 -46.696 1.00 88.25 433 GLY A N 1
ATOM 3250 C CA . GLY A 1 433 ? 0.042 6.487 -45.263 1.00 88.25 433 GLY A CA 1
ATOM 3251 C C . GLY A 1 433 ? 0.188 7.817 -44.517 1.00 88.25 433 GLY A C 1
ATOM 3252 O O . GLY A 1 433 ? 0.012 7.854 -43.304 1.00 88.25 433 GLY A O 1
ATOM 3253 N N . CYS A 1 434 ? 0.519 8.900 -45.226 1.00 92.75 434 CYS A N 1
ATOM 3254 C CA . CYS A 1 434 ? 0.754 10.218 -44.648 1.00 92.75 434 CYS A CA 1
ATOM 3255 C C . CYS A 1 434 ? -0.084 11.266 -45.381 1.00 92.75 434 CYS A C 1
ATOM 3257 O O . CYS A 1 434 ? 0.172 11.568 -46.547 1.00 92.75 434 CYS A O 1
ATOM 3259 N N . SER A 1 435 ? -1.070 11.840 -44.698 1.00 93.94 435 SER A N 1
ATOM 3260 C CA . SER A 1 435 ? -1.911 12.909 -45.245 1.00 93.94 435 SER A CA 1
ATOM 3261 C C . SER A 1 435 ? -1.411 14.285 -44.785 1.00 93.94 435 SER A C 1
ATOM 3263 O O . SER A 1 435 ? -0.862 14.403 -43.687 1.00 93.94 435 SER A O 1
ATOM 3265 N N . PRO A 1 436 ? -1.573 15.352 -45.591 1.00 93.25 436 PRO A N 1
ATOM 3266 C CA . PRO A 1 436 ? -1.152 16.695 -45.203 1.00 93.25 436 PRO A CA 1
ATOM 3267 C C . PRO A 1 436 ? -1.975 17.213 -44.020 1.00 93.25 436 PRO A C 1
ATOM 3269 O O . PRO A 1 436 ? -3.206 17.108 -44.005 1.00 93.25 436 PRO A O 1
ATOM 3272 N N . CYS A 1 437 ? -1.288 17.791 -43.037 1.00 91.94 437 CYS A N 1
ATOM 3273 C CA . CYS A 1 437 ? -1.917 18.406 -41.876 1.00 91.94 437 CYS A CA 1
ATOM 3274 C C . CYS A 1 437 ? -2.798 19.601 -42.262 1.00 91.94 437 CYS A C 1
ATOM 3276 O O . CYS A 1 437 ? -2.598 20.279 -43.276 1.00 91.94 437 CYS A O 1
ATOM 3278 N N . ARG A 1 438 ? -3.786 19.863 -41.409 1.00 90.81 438 ARG A N 1
ATOM 3279 C CA . ARG A 1 438 ? -4.740 20.966 -41.494 1.00 90.81 438 ARG A CA 1
ATOM 3280 C C . ARG A 1 438 ? -4.465 21.922 -40.338 1.00 90.81 438 ARG A C 1
ATOM 3282 O O . ARG A 1 438 ? -4.406 21.515 -39.188 1.00 90.81 438 ARG A O 1
ATOM 3289 N N . ASN A 1 439 ? -4.339 23.205 -40.638 1.00 82.94 439 ASN A N 1
ATOM 3290 C CA . ASN A 1 439 ? -4.051 24.263 -39.660 1.00 82.94 439 ASN A CA 1
ATOM 3291 C C . ASN A 1 439 ? -5.290 25.107 -39.294 1.00 82.94 439 ASN A C 1
ATOM 3293 O O . ASN A 1 439 ? -5.190 26.022 -38.484 1.00 82.94 439 ASN A O 1
ATOM 3297 N N . GLY A 1 440 ? -6.450 24.826 -39.903 1.00 78.44 440 GLY A N 1
ATOM 3298 C CA . GLY A 1 440 ? -7.683 25.609 -39.733 1.00 78.44 440 GLY A CA 1
ATOM 3299 C C . GLY A 1 440 ? -7.692 26.959 -40.464 1.00 78.44 440 GLY A C 1
ATOM 3300 O O . GLY A 1 440 ? -8.697 27.664 -40.420 1.00 78.44 440 GLY A O 1
ATOM 3301 N N . LEU A 1 441 ? -6.605 27.312 -41.155 1.00 79.69 441 LEU A N 1
ATOM 3302 C CA . LEU A 1 441 ? -6.503 28.511 -41.982 1.00 79.69 441 LEU A CA 1
ATOM 3303 C C . LEU A 1 441 ? -7.057 28.229 -43.388 1.00 79.69 441 LEU A C 1
ATOM 3305 O O . LEU A 1 441 ? -7.114 27.080 -43.836 1.00 79.69 441 LEU A O 1
ATOM 3309 N N . ALA A 1 442 ? -7.438 29.282 -44.113 1.00 69.25 442 ALA A N 1
ATOM 3310 C CA . ALA A 1 442 ? -7.759 29.155 -45.535 1.00 69.25 442 ALA A CA 1
ATOM 3311 C C . ALA A 1 442 ? -6.535 28.621 -46.307 1.00 69.25 442 ALA A C 1
ATOM 3313 O O . ALA A 1 442 ? -5.409 29.037 -46.032 1.00 69.25 442 ALA A O 1
ATOM 3314 N N . GLN A 1 443 ? -6.750 27.704 -47.260 1.00 55.53 443 GLN A N 1
ATOM 3315 C CA . GLN A 1 443 ? -5.677 27.004 -47.980 1.00 55.53 443 GLN A CA 1
ATOM 3316 C C . GLN A 1 443 ? -4.810 27.968 -48.803 1.00 55.53 443 GLN A C 1
ATOM 3318 O O . GLN A 1 443 ? -5.112 28.269 -49.955 1.00 55.53 443 GLN A O 1
ATOM 3323 N N . ASN A 1 444 ? -3.719 28.443 -48.206 1.00 58.25 444 ASN A N 1
ATOM 3324 C CA . ASN A 1 444 ? -2.741 29.305 -48.852 1.00 58.25 444 ASN A CA 1
ATOM 3325 C C . ASN A 1 444 ? -1.335 28.996 -48.316 1.00 58.25 444 ASN A C 1
ATOM 3327 O O . ASN A 1 444 ? -1.172 28.614 -47.156 1.00 58.25 444 ASN A O 1
ATOM 3331 N N . SER A 1 445 ? -0.313 29.123 -49.160 1.00 58.72 445 SER A N 1
ATOM 3332 C CA . SER A 1 445 ? 1.025 28.535 -48.950 1.00 58.72 445 SER A CA 1
ATOM 3333 C C . SER A 1 445 ? 1.933 29.277 -47.952 1.00 58.72 445 SER A C 1
ATOM 3335 O O . SER A 1 445 ? 3.128 29.002 -47.872 1.00 58.72 445 SER A O 1
ATOM 3337 N N . THR A 1 446 ? 1.390 30.199 -47.154 1.00 83.94 446 THR A N 1
ATOM 3338 C CA . THR A 1 446 ? 2.134 31.103 -46.255 1.00 83.94 446 THR A CA 1
ATOM 3339 C C . THR A 1 446 ? 2.429 30.514 -44.865 1.00 83.94 446 THR A C 1
ATOM 3341 O O . THR A 1 446 ? 2.779 31.246 -43.936 1.00 83.94 446 THR A O 1
ATOM 3344 N N . VAL A 1 447 ? 2.307 29.190 -44.709 1.00 88.25 447 VAL A N 1
ATOM 3345 C CA . VAL A 1 447 ? 2.418 28.465 -43.432 1.00 88.25 447 VAL A CA 1
ATOM 3346 C C . VAL A 1 447 ? 3.513 27.404 -43.509 1.00 88.25 447 VAL A C 1
ATOM 3348 O O . VAL A 1 447 ? 3.498 26.547 -44.389 1.00 88.25 447 VAL A O 1
ATOM 3351 N N . ILE A 1 448 ? 4.434 27.433 -42.548 1.00 89.38 448 ILE A N 1
ATOM 3352 C CA . ILE A 1 448 ? 5.509 26.454 -42.384 1.00 89.38 448 ILE A CA 1
ATOM 3353 C C . ILE A 1 448 ? 5.161 25.561 -41.191 1.00 89.38 448 ILE A C 1
ATOM 3355 O O . ILE A 1 448 ? 5.155 26.013 -40.044 1.00 89.38 448 ILE A O 1
ATOM 3359 N N . TYR A 1 449 ? 4.889 24.284 -41.457 1.00 91.94 449 TYR A N 1
ATOM 3360 C CA . TYR A 1 449 ? 4.797 23.268 -40.410 1.00 91.94 449 TYR A CA 1
ATOM 3361 C C . TYR A 1 449 ? 6.175 23.016 -39.781 1.00 91.94 449 TYR A C 1
ATOM 3363 O O . TYR A 1 449 ? 7.198 23.101 -40.459 1.00 91.94 449 TYR A O 1
ATOM 3371 N N . MET A 1 450 ? 6.202 22.734 -38.479 1.00 88.75 450 MET A N 1
ATOM 3372 C CA . MET A 1 450 ? 7.428 22.560 -37.687 1.00 88.75 450 MET A CA 1
ATOM 3373 C C . MET A 1 450 ? 7.590 21.133 -37.148 1.00 88.75 450 MET A C 1
ATOM 3375 O O . MET A 1 450 ? 8.715 20.695 -36.925 1.00 88.75 450 MET A O 1
ATOM 3379 N N . THR A 1 451 ? 6.492 20.389 -36.989 1.00 91.25 451 THR A N 1
ATOM 3380 C CA . THR A 1 451 ? 6.497 18.963 -36.623 1.00 91.25 451 THR A CA 1
ATOM 3381 C C . THR A 1 451 ? 5.690 18.128 -37.616 1.00 91.25 451 THR A C 1
ATOM 3383 O O . THR A 1 451 ? 4.917 18.653 -38.424 1.00 91.25 451 THR A O 1
ATOM 3386 N N . ALA A 1 452 ? 5.866 16.807 -37.552 1.00 91.75 452 ALA A N 1
ATOM 3387 C CA . ALA A 1 452 ? 4.847 15.868 -38.013 1.00 91.75 452 ALA A CA 1
ATOM 3388 C C . ALA A 1 452 ? 3.604 15.940 -37.102 1.00 91.75 452 ALA A C 1
ATOM 3390 O O . ALA A 1 452 ? 3.629 16.613 -36.063 1.00 91.75 452 ALA A O 1
ATOM 3391 N N . GLY A 1 453 ? 2.529 15.267 -37.505 1.00 86.88 453 GLY A N 1
ATOM 3392 C CA . GLY A 1 453 ? 1.296 15.151 -36.730 1.00 86.88 453 GLY A CA 1
ATOM 3393 C C . GLY A 1 453 ? 1.093 13.765 -36.115 1.00 86.88 453 GLY A C 1
ATOM 3394 O O . GLY A 1 453 ? 1.526 12.755 -36.677 1.00 86.88 453 GLY A O 1
ATOM 3395 N N . ASP A 1 454 ? 0.396 13.732 -34.981 1.00 85.75 454 ASP A N 1
ATOM 3396 C CA . ASP A 1 454 ? -0.039 12.521 -34.287 1.00 85.75 454 ASP A CA 1
ATOM 3397 C C . ASP A 1 454 ? -0.946 11.650 -35.181 1.00 85.75 454 ASP A C 1
ATOM 3399 O O . ASP A 1 454 ? -1.709 12.184 -36.001 1.00 85.75 454 ASP A O 1
ATOM 3403 N N . PRO A 1 455 ? -0.931 10.313 -35.018 1.00 86.50 455 PRO A N 1
ATOM 3404 C CA . PRO A 1 455 ? -1.753 9.415 -35.822 1.00 86.50 455 PRO A CA 1
ATOM 3405 C C . PRO A 1 455 ? -3.242 9.768 -35.805 1.00 86.50 455 PRO A C 1
ATOM 3407 O O . PRO A 1 455 ? -3.845 9.961 -34.751 1.00 86.50 455 PRO A O 1
ATOM 3410 N N . TYR A 1 456 ? -3.828 9.839 -37.000 1.00 85.88 456 TYR A N 1
ATOM 3411 C CA . TYR A 1 456 ? -5.231 10.162 -37.276 1.00 85.88 456 TYR A CA 1
ATOM 3412 C C . TYR A 1 456 ? -5.713 11.533 -36.761 1.00 85.88 456 TYR A C 1
ATOM 3414 O O . TYR A 1 456 ? -6.909 11.820 -36.812 1.00 85.88 456 TYR A O 1
ATOM 3422 N N . SER A 1 457 ? -4.804 12.414 -36.322 1.00 89.44 457 SER A N 1
ATOM 3423 C CA . SER A 1 457 ? -5.122 13.758 -35.830 1.00 89.44 457 SER A CA 1
ATOM 3424 C C . SER A 1 457 ? -4.704 14.832 -36.846 1.00 89.44 457 SER A C 1
ATOM 3426 O O . SER A 1 457 ? -3.573 15.323 -36.793 1.00 89.44 457 SER A O 1
ATOM 3428 N N . PRO A 1 458 ? -5.583 15.261 -37.775 1.00 90.00 458 PRO A N 1
ATOM 3429 C CA . PRO A 1 458 ? -5.207 16.188 -38.846 1.00 90.00 458 PRO A CA 1
ATOM 3430 C C . PRO A 1 458 ? -4.754 17.576 -38.371 1.00 90.00 458 PRO A C 1
ATOM 3432 O O . PRO A 1 458 ? -4.120 18.282 -39.150 1.00 90.00 458 PRO A O 1
ATOM 3435 N N . TYR A 1 459 ? -5.064 17.973 -37.132 1.00 90.75 459 TYR A N 1
ATOM 3436 C CA . TYR A 1 459 ? -4.760 19.299 -36.571 1.00 90.75 459 TYR A CA 1
ATOM 3437 C C . TYR A 1 459 ? -3.558 19.316 -35.607 1.00 90.75 459 TYR A C 1
ATOM 3439 O O . TYR A 1 459 ? -3.290 20.335 -34.977 1.00 90.75 459 TYR A O 1
ATOM 3447 N N . SER A 1 460 ? -2.835 18.199 -35.483 1.00 90.88 460 SER A N 1
ATOM 3448 C CA . SER A 1 460 ? -1.740 18.017 -34.515 1.00 90.88 460 SER A CA 1
ATOM 3449 C C . SER A 1 460 ? -0.386 18.604 -34.934 1.00 90.88 460 SER A C 1
ATOM 3451 O O . SER A 1 460 ? 0.418 18.940 -34.066 1.00 90.88 460 SER A O 1
ATOM 3453 N N . CYS A 1 461 ? -0.100 18.757 -36.237 1.00 92.25 461 CYS A N 1
ATOM 3454 C CA . CYS A 1 461 ? 1.166 19.361 -36.665 1.00 92.25 461 CYS A CA 1
ATOM 3455 C C . CYS A 1 461 ? 1.280 20.799 -36.141 1.00 92.25 461 CYS A C 1
ATOM 3457 O O . CYS A 1 461 ? 0.500 21.668 -36.536 1.00 92.25 461 CYS A O 1
ATOM 3459 N N . SER A 1 462 ? 2.315 21.087 -35.353 1.00 90.31 462 SER A N 1
ATOM 3460 C CA . SER A 1 462 ? 2.672 22.466 -35.016 1.00 90.31 462 SER A CA 1
ATOM 3461 C C . SER A 1 462 ? 3.111 23.236 -36.269 1.00 90.31 462 SER A C 1
ATOM 3463 O O . SER A 1 462 ? 3.704 22.670 -37.194 1.00 90.31 462 SER A O 1
ATOM 3465 N N . TRP A 1 463 ? 2.817 24.535 -36.320 1.00 92.88 463 TRP A N 1
ATOM 3466 C CA . TRP A 1 463 ? 3.112 25.396 -37.466 1.00 92.88 463 TRP A CA 1
ATOM 3467 C C . TRP A 1 463 ? 3.364 26.845 -37.052 1.00 92.88 463 TRP A C 1
ATOM 3469 O O . TRP A 1 463 ? 3.023 27.266 -35.949 1.00 92.88 463 TRP A O 1
ATOM 3479 N N . LYS A 1 464 ? 3.960 27.611 -37.965 1.00 90.69 464 LYS A N 1
ATOM 3480 C CA . LYS A 1 464 ? 4.131 29.065 -37.884 1.00 90.69 464 LYS A CA 1
ATOM 3481 C C . LYS A 1 464 ? 3.898 29.705 -39.251 1.00 90.69 464 LYS A C 1
ATOM 3483 O O . LYS A 1 464 ? 3.933 29.023 -40.274 1.00 90.69 464 LYS A O 1
ATOM 3488 N N . CYS A 1 465 ? 3.704 31.017 -39.287 1.00 92.06 465 CYS A N 1
ATOM 3489 C CA . CYS A 1 465 ? 3.747 31.752 -40.548 1.00 92.06 465 CYS A CA 1
ATOM 3490 C C . CYS A 1 465 ? 5.156 31.721 -41.163 1.00 92.06 465 CYS A C 1
ATOM 3492 O O . CYS A 1 465 ? 6.159 31.607 -40.451 1.00 92.06 465 CYS A O 1
ATOM 3494 N N . ALA A 1 466 ? 5.228 31.811 -42.490 1.00 89.25 466 ALA A N 1
ATOM 3495 C CA . ALA A 1 466 ? 6.488 31.948 -43.211 1.00 89.25 466 ALA A CA 1
ATOM 3496 C C . ALA A 1 466 ? 7.232 33.241 -42.822 1.00 89.25 466 ALA A C 1
ATOM 3498 O O . ALA A 1 466 ? 6.626 34.215 -42.373 1.00 89.25 466 ALA A O 1
ATOM 3499 N N . THR A 1 467 ? 8.554 33.270 -43.006 1.00 88.06 467 THR A N 1
ATOM 3500 C CA . THR A 1 467 ? 9.364 34.473 -42.755 1.00 88.06 467 THR A CA 1
ATOM 3501 C C . THR A 1 467 ? 8.832 35.647 -43.580 1.00 88.06 467 THR A C 1
ATOM 3503 O O . THR A 1 467 ? 8.639 35.515 -44.785 1.00 88.06 467 THR A O 1
ATOM 3506 N N . GLY A 1 468 ? 8.581 36.788 -42.932 1.00 87.56 468 GLY A N 1
ATOM 3507 C CA . GLY A 1 468 ? 7.919 37.932 -43.570 1.00 87.56 468 GLY A CA 1
ATOM 3508 C C . GLY A 1 468 ? 6.386 37.860 -43.584 1.00 87.56 468 GLY A C 1
ATOM 3509 O O . GLY A 1 468 ? 5.771 38.621 -44.320 1.00 87.56 468 GLY A O 1
ATOM 3510 N N . TYR A 1 469 ? 5.767 36.983 -42.785 1.00 88.62 469 TYR A N 1
ATOM 3511 C CA . TYR A 1 469 ? 4.318 36.922 -42.564 1.00 88.62 469 TYR A CA 1
ATOM 3512 C C . TYR A 1 469 ? 4.000 36.807 -41.063 1.00 88.62 469 TYR A C 1
ATOM 3514 O O . TYR A 1 469 ? 4.719 36.145 -40.313 1.00 88.62 469 TYR A O 1
ATOM 3522 N N . THR A 1 470 ? 2.896 37.409 -40.623 1.00 87.38 470 THR A N 1
ATOM 3523 C CA . THR A 1 470 ? 2.356 37.308 -39.256 1.00 87.38 470 THR A CA 1
ATOM 3524 C C . THR A 1 470 ? 0.930 36.756 -39.277 1.00 87.38 470 THR A C 1
ATOM 3526 O O . THR A 1 470 ? 0.232 36.828 -40.288 1.00 87.38 470 THR A O 1
ATOM 3529 N N . LEU A 1 471 ? 0.487 36.153 -38.169 1.00 87.81 471 LEU A N 1
ATOM 3530 C CA . LEU A 1 471 ? -0.873 35.624 -38.058 1.00 87.81 471 LEU A CA 1
ATOM 3531 C C . LEU A 1 471 ? -1.857 36.779 -37.824 1.00 87.81 471 LEU A C 1
ATOM 3533 O O . LEU A 1 471 ? -1.743 37.499 -36.834 1.00 87.81 471 LEU A O 1
ATOM 3537 N N . GLY A 1 472 ? -2.829 36.934 -38.719 1.00 84.75 472 GLY A N 1
ATOM 3538 C CA . GLY A 1 472 ? -3.865 37.964 -38.648 1.00 84.75 472 GLY A CA 1
ATOM 3539 C C . GLY A 1 472 ? -5.211 37.460 -39.165 1.00 84.75 472 GLY A C 1
ATOM 3540 O O . GLY A 1 472 ? -5.390 36.266 -39.408 1.00 84.75 472 GLY A O 1
ATOM 3541 N N . ARG A 1 473 ? -6.171 38.374 -39.345 1.00 82.00 473 ARG A N 1
ATOM 3542 C CA . ARG A 1 473 ? -7.446 38.093 -40.025 1.00 82.00 473 ARG A CA 1
ATOM 3543 C C . ARG A 1 473 ? -7.432 38.695 -41.425 1.00 82.00 473 ARG A C 1
ATOM 3545 O O . ARG A 1 473 ? -7.050 39.850 -41.590 1.00 82.00 473 ARG A O 1
ATOM 3552 N N . ASN A 1 474 ? -7.833 37.912 -42.421 1.00 81.81 474 ASN A N 1
ATOM 3553 C CA . ASN A 1 474 ? -7.970 38.369 -43.803 1.00 81.81 474 ASN A CA 1
ATOM 3554 C C . ASN A 1 474 ? -9.218 39.264 -43.985 1.00 81.81 474 ASN A C 1
ATOM 3556 O O . ASN A 1 474 ? -9.989 39.489 -43.051 1.00 81.81 474 ASN A O 1
ATOM 3560 N N . SER A 1 475 ? -9.457 39.735 -45.211 1.00 81.00 475 SER A N 1
ATOM 3561 C CA . SER A 1 475 ? -10.625 40.561 -45.562 1.00 81.00 475 SER A CA 1
ATOM 3562 C C . SER A 1 475 ? -11.987 39.874 -45.378 1.00 81.00 475 SER A C 1
ATOM 3564 O O . SER A 1 475 ? -12.999 40.565 -45.330 1.00 81.00 475 SER A O 1
ATOM 3566 N N . SER A 1 476 ? -12.035 38.544 -45.229 1.00 80.56 476 SER A N 1
ATOM 3567 C CA . SER A 1 476 ? -13.246 37.790 -44.873 1.00 80.56 476 SER A CA 1
ATOM 3568 C C . SER A 1 476 ? -13.299 37.405 -43.384 1.00 80.56 476 SER A C 1
ATOM 3570 O O . SER A 1 476 ? -14.059 36.517 -43.005 1.00 80.56 476 SER A O 1
ATOM 3572 N N . GLY A 1 477 ? -12.463 38.014 -42.534 1.00 77.00 477 GLY A N 1
ATOM 3573 C CA . GLY A 1 477 ? -12.418 37.795 -41.083 1.00 77.00 477 GLY A CA 1
ATOM 3574 C C . GLY A 1 477 ? -11.808 36.461 -40.625 1.00 77.00 477 GLY A C 1
ATOM 3575 O O . GLY A 1 477 ? -11.642 36.256 -39.419 1.00 77.00 477 GLY A O 1
ATOM 3576 N N . GLY A 1 478 ? -11.451 35.569 -41.550 1.00 79.31 478 GLY A N 1
ATOM 3577 C CA . GLY A 1 478 ? -10.816 34.282 -41.269 1.00 79.31 478 GLY A CA 1
ATOM 3578 C C . GLY A 1 478 ? -9.338 34.443 -40.915 1.00 79.31 478 GLY A C 1
ATOM 3579 O O . GLY A 1 478 ? -8.670 35.351 -41.409 1.00 79.31 478 GLY A O 1
ATOM 3580 N N . LEU A 1 479 ? -8.815 33.565 -40.056 1.00 79.38 479 LEU A N 1
ATOM 3581 C CA . LEU A 1 479 ? -7.393 33.577 -39.712 1.00 79.38 479 LEU A CA 1
ATOM 3582 C C . LEU A 1 479 ? -6.536 33.178 -40.923 1.00 79.38 479 LEU A C 1
ATOM 3584 O O . LEU A 1 479 ? -6.848 32.221 -41.637 1.00 79.38 479 LEU A O 1
ATOM 3588 N N . ALA A 1 480 ? -5.445 33.911 -41.139 1.00 88.50 480 ALA A N 1
ATOM 3589 C CA . ALA A 1 480 ? -4.474 33.674 -42.201 1.00 88.50 480 ALA A CA 1
ATOM 3590 C C . ALA A 1 480 ? -3.097 34.242 -41.823 1.00 88.50 480 ALA A C 1
ATOM 3592 O O . ALA A 1 480 ? -2.997 35.198 -41.053 1.00 88.50 480 ALA A O 1
ATOM 3593 N N . CYS A 1 481 ? -2.033 33.696 -42.410 1.00 89.38 481 CYS A N 1
ATOM 3594 C CA . CYS A 1 481 ? -0.715 34.324 -42.378 1.00 89.38 481 CYS A CA 1
ATOM 3595 C C . CYS A 1 481 ? -0.644 35.405 -43.466 1.00 89.38 481 CYS A C 1
ATOM 3597 O O . CYS A 1 481 ? -0.746 35.092 -44.656 1.00 89.38 481 CYS A O 1
ATOM 3599 N N . LEU A 1 482 ? -0.490 36.664 -43.051 1.00 87.19 482 LEU A N 1
ATOM 3600 C CA . LEU A 1 482 ? -0.519 37.869 -43.887 1.00 87.19 482 LEU A CA 1
ATOM 3601 C C . LEU A 1 482 ? 0.842 38.583 -43.857 1.00 87.19 482 LEU A C 1
ATOM 3603 O O . LEU A 1 482 ? 1.527 38.512 -42.836 1.00 87.19 482 LEU A O 1
ATOM 3607 N N . PRO A 1 483 ? 1.260 39.270 -44.934 1.00 86.81 483 PRO A N 1
ATOM 3608 C CA . PRO A 1 483 ? 2.481 40.068 -44.901 1.00 86.81 483 PRO A CA 1
ATOM 3609 C C . PRO A 1 483 ? 2.312 41.251 -43.926 1.00 86.81 483 PRO A C 1
ATOM 3611 O O . PRO A 1 483 ? 1.207 41.798 -43.826 1.00 86.81 483 PRO A O 1
ATOM 3614 N N . PRO A 1 484 ? 3.369 41.679 -43.211 1.00 77.56 484 PRO A N 1
ATOM 3615 C CA . PRO A 1 484 ? 3.303 42.838 -42.333 1.00 77.56 484 PRO A CA 1
ATOM 3616 C C . PRO A 1 484 ? 3.007 44.086 -43.166 1.00 77.56 484 PRO A C 1
ATOM 3618 O O . PRO A 1 484 ? 3.745 44.435 -44.088 1.00 77.56 484 PRO A O 1
ATOM 3621 N N . VAL A 1 485 ? 1.898 44.754 -42.854 1.00 73.94 485 VAL A N 1
ATOM 3622 C CA . VAL A 1 485 ? 1.477 45.954 -43.577 1.00 73.94 485 VAL A CA 1
ATOM 3623 C C . VAL A 1 485 ? 2.381 47.111 -43.152 1.00 73.94 485 VAL A C 1
ATOM 3625 O O . VAL A 1 485 ? 2.342 47.530 -41.997 1.00 73.94 485 VAL A O 1
ATOM 3628 N N . ASN A 1 486 ? 3.197 47.633 -44.073 1.00 57.72 486 ASN A N 1
ATOM 3629 C CA . ASN A 1 486 ? 4.167 48.708 -43.812 1.00 57.72 486 ASN A CA 1
ATOM 3630 C C . ASN A 1 486 ? 3.512 50.100 -43.655 1.00 57.72 486 ASN A C 1
ATOM 3632 O O . ASN A 1 486 ? 3.935 51.068 -44.279 1.00 57.72 486 ASN A O 1
ATOM 3636 N N . TYR A 1 487 ? 2.492 50.210 -42.800 1.00 41.03 487 TYR A N 1
ATOM 3637 C CA . TYR A 1 487 ? 1.938 51.483 -42.343 1.00 41.03 487 TYR A CA 1
ATOM 3638 C C . TYR A 1 487 ? 1.677 51.451 -40.840 1.00 41.03 487 TYR A C 1
ATOM 3640 O O . TYR A 1 487 ? 0.686 50.899 -40.364 1.00 41.03 487 TYR A O 1
ATOM 3648 N N . ILE A 1 488 ? 2.569 52.101 -40.091 1.00 44.19 488 ILE A N 1
ATOM 3649 C CA . ILE A 1 488 ? 2.331 52.440 -38.691 1.00 44.19 488 ILE A CA 1
ATOM 3650 C C . ILE A 1 488 ? 1.320 53.591 -38.665 1.00 44.19 488 ILE A C 1
ATOM 3652 O O . ILE A 1 488 ? 1.675 54.738 -38.928 1.00 44.19 488 ILE A O 1
ATOM 3656 N N . MET A 1 489 ? 0.071 53.294 -38.310 1.00 32.72 489 MET A N 1
ATOM 3657 C CA . MET A 1 489 ? -0.848 54.286 -37.753 1.00 32.72 489 MET A CA 1
ATOM 3658 C C . MET A 1 489 ? -1.183 53.881 -36.311 1.00 32.72 489 MET A C 1
ATOM 3660 O O . MET A 1 489 ? -1.720 52.791 -36.104 1.00 32.72 489 MET A O 1
ATOM 3664 N N . PRO A 1 490 ? -0.843 54.705 -35.301 1.00 47.34 490 PRO A N 1
ATOM 3665 C CA . PRO A 1 490 ? -1.145 54.404 -33.908 1.00 47.34 490 PRO A CA 1
ATOM 3666 C C . PRO A 1 490 ? -2.623 54.693 -33.612 1.00 47.34 490 PRO A C 1
ATOM 3668 O O . PRO A 1 490 ? -3.002 55.824 -33.313 1.00 47.34 490 PRO A O 1
ATOM 3671 N N . THR A 1 491 ? -3.466 53.664 -33.687 1.00 34.41 491 THR A N 1
ATOM 3672 C CA . THR A 1 491 ? -4.889 53.765 -33.326 1.00 34.41 491 THR A CA 1
ATOM 3673 C C . THR A 1 491 ? -5.083 53.503 -31.822 1.00 34.41 491 THR A C 1
ATOM 3675 O O . THR A 1 491 ? -4.551 52.509 -31.323 1.00 34.41 491 THR A O 1
ATOM 3678 N N . PRO A 1 492 ? -5.823 54.346 -31.071 1.00 45.72 492 PRO A N 1
ATOM 3679 C CA . PRO A 1 492 ? -6.026 54.148 -29.635 1.00 45.72 492 PRO A CA 1
ATOM 3680 C C . PRO A 1 492 ? -6.927 52.954 -29.286 1.00 45.72 492 PRO A C 1
ATOM 3682 O O . PRO A 1 492 ? -7.835 52.612 -30.038 1.00 45.72 492 PRO A O 1
ATOM 3685 N N . ALA A 1 493 ? -6.725 52.435 -28.068 1.00 41.69 493 ALA A N 1
ATOM 3686 C CA . ALA A 1 493 ? -7.419 51.310 -27.428 1.00 41.69 493 ALA A CA 1
ATOM 3687 C C . ALA A 1 493 ? -7.212 49.919 -28.085 1.00 41.69 493 ALA A C 1
ATOM 3689 O O . ALA A 1 493 ? -7.259 49.774 -29.305 1.00 41.69 493 ALA A O 1
ATOM 3690 N N . PRO A 1 494 ? -6.997 48.853 -27.285 1.00 37.06 494 PRO A N 1
ATOM 3691 C CA . PRO A 1 494 ? -6.839 47.505 -27.817 1.00 37.06 494 PRO A CA 1
ATOM 3692 C C . PRO A 1 494 ? -8.184 46.955 -28.308 1.00 37.06 494 PRO A C 1
ATOM 3694 O O . PRO A 1 494 ? -9.078 46.665 -27.512 1.00 37.06 494 PRO A O 1
ATOM 3697 N N . LEU A 1 495 ? -8.309 46.753 -29.622 1.00 39.88 495 LEU A N 1
ATOM 3698 C CA . LEU A 1 495 ? -9.402 45.973 -30.203 1.00 39.88 495 LEU A CA 1
ATOM 3699 C C . LEU A 1 495 ? -9.312 44.527 -29.701 1.00 39.88 495 LEU A C 1
ATOM 3701 O O . LEU A 1 495 ? -8.468 43.749 -30.148 1.00 39.88 495 LEU A O 1
ATOM 3705 N N . GLN A 1 496 ? -10.185 44.175 -28.757 1.00 41.12 496 GLN A N 1
ATOM 3706 C CA . GLN A 1 496 ? -10.297 42.814 -28.246 1.00 41.12 496 GLN A CA 1
ATOM 3707 C C . GLN A 1 496 ? -10.634 41.859 -29.395 1.00 41.12 496 GLN A C 1
ATOM 3709 O O . GLN A 1 496 ? -11.586 42.077 -30.147 1.00 41.12 496 GLN A O 1
ATOM 3714 N N . THR A 1 497 ? -9.874 40.772 -29.526 1.00 45.72 497 THR A N 1
ATOM 3715 C CA . THR A 1 497 ? -10.251 39.682 -30.427 1.00 45.72 497 THR A CA 1
ATOM 3716 C C . THR A 1 497 ? -11.600 39.116 -29.987 1.00 45.72 497 THR A C 1
ATOM 3718 O O . THR A 1 497 ? -11.724 38.783 -28.805 1.00 45.72 497 THR A O 1
ATOM 3721 N N . PRO A 1 498 ? -12.580 38.938 -30.896 1.00 49.56 498 PRO A N 1
ATOM 3722 C CA . PRO A 1 498 ? -13.817 38.240 -30.570 1.00 49.56 498 PRO A CA 1
ATOM 3723 C C . PRO A 1 498 ? -13.484 36.886 -29.950 1.00 49.56 498 PRO A C 1
ATOM 3725 O O . PRO A 1 498 ? -12.682 36.139 -30.523 1.00 49.56 498 PRO A O 1
ATOM 3728 N N . SER A 1 499 ? -14.047 36.609 -28.771 1.00 51.22 499 SER A N 1
ATOM 3729 C CA . SER A 1 499 ? -13.734 35.396 -28.018 1.00 51.22 499 SER A CA 1
ATOM 3730 C C . SER A 1 499 ? -13.967 34.162 -28.885 1.00 51.22 499 SER A C 1
ATOM 3732 O O . SER A 1 499 ? -15.056 33.966 -29.421 1.00 51.22 499 SER A O 1
ATOM 3734 N N . SER A 1 500 ? -12.957 33.297 -28.983 1.00 60.41 500 SER A N 1
ATOM 3735 C CA . SER A 1 500 ? -13.078 31.978 -29.616 1.00 60.41 500 SER A CA 1
ATOM 3736 C C . SER A 1 500 ? -13.961 31.010 -28.818 1.00 60.41 500 SER A C 1
ATOM 3738 O O . SER A 1 500 ? -14.195 29.890 -29.260 1.00 60.41 500 SER A O 1
ATOM 3740 N N . TYR A 1 501 ? -14.429 31.433 -27.641 1.00 61.03 501 TYR A N 1
ATOM 3741 C CA . TYR A 1 501 ? -15.260 30.668 -26.725 1.00 61.03 501 TYR A CA 1
ATOM 3742 C C . TYR A 1 501 ? -16.501 31.476 -26.355 1.00 61.03 501 TYR A C 1
ATOM 3744 O O . TYR A 1 501 ? -16.397 32.583 -25.819 1.00 61.03 501 TYR A O 1
ATOM 3752 N N . CYS A 1 502 ? -17.674 30.903 -26.604 1.00 69.50 502 CYS A N 1
ATOM 3753 C CA . CYS A 1 502 ? -18.914 31.404 -26.029 1.00 69.50 502 CYS A CA 1
ATOM 3754 C C . CYS A 1 502 ? -18.952 31.119 -24.519 1.00 69.50 502 CYS A C 1
ATOM 3756 O O . CYS A 1 502 ? -18.369 30.121 -24.078 1.00 69.50 502 CYS A O 1
ATOM 3758 N N . PRO A 1 503 ? -19.619 31.966 -23.714 1.00 75.88 503 PRO A N 1
ATOM 3759 C CA . PRO A 1 503 ? -19.790 31.701 -22.291 1.00 75.88 503 PRO A CA 1
ATOM 3760 C C . PRO A 1 503 ? -20.602 30.409 -22.062 1.00 75.88 503 PRO A C 1
ATOM 3762 O O . PRO A 1 503 ? -21.385 30.016 -22.933 1.00 75.88 503 PRO A O 1
ATOM 3765 N N . PRO A 1 504 ? -20.449 29.744 -20.901 1.00 73.44 504 PRO A N 1
ATOM 3766 C CA . PRO A 1 504 ? -21.146 28.494 -20.599 1.00 73.44 504 PRO A CA 1
ATOM 3767 C C . PRO A 1 504 ? -22.668 28.606 -20.798 1.00 73.44 504 PRO A C 1
ATOM 3769 O O . PRO A 1 504 ? -23.300 29.523 -20.273 1.00 73.44 504 PRO A O 1
ATOM 3772 N N . GLY A 1 505 ? -23.258 27.673 -21.552 1.00 75.44 505 GLY A N 1
ATOM 3773 C CA . GLY A 1 505 ? -24.681 27.700 -21.925 1.00 75.44 505 GLY A CA 1
ATOM 3774 C C . GLY A 1 505 ? -24.975 28.387 -23.258 1.00 75.44 505 GLY A C 1
ATOM 3775 O O . GLY A 1 505 ? -26.140 28.569 -23.616 1.00 75.44 505 GLY A O 1
ATOM 3776 N N . GLN A 1 506 ? -23.933 28.749 -24.006 1.00 82.62 506 GLN A N 1
ATOM 3777 C CA . GLN A 1 506 ? -24.026 29.213 -25.385 1.00 82.62 506 GLN A CA 1
ATOM 3778 C C . GLN A 1 506 ? -23.081 28.413 -26.291 1.00 82.62 506 GLN A C 1
ATOM 3780 O O . GLN A 1 506 ? -21.987 28.022 -25.878 1.00 82.62 506 GLN A O 1
ATOM 3785 N N . PHE A 1 507 ? -23.479 28.198 -27.544 1.00 77.44 507 PHE A N 1
ATOM 3786 C CA . PHE A 1 507 ? -22.646 27.599 -28.588 1.00 77.44 507 PHE A CA 1
ATOM 3787 C C . PHE A 1 507 ? -22.340 28.613 -29.693 1.00 77.44 507 PHE A C 1
ATOM 3789 O O . PHE A 1 507 ? -23.116 29.537 -29.945 1.00 77.44 507 PHE A O 1
ATOM 3796 N N . LEU A 1 508 ? -21.189 28.442 -30.346 1.00 71.62 508 LEU A N 1
ATOM 3797 C CA . LEU A 1 508 ? -20.754 29.299 -31.444 1.00 71.62 508 LEU A CA 1
ATOM 3798 C C . LEU A 1 508 ? -21.399 28.812 -32.747 1.00 71.62 508 LEU A C 1
ATOM 3800 O O . LEU A 1 508 ? -21.201 27.665 -33.148 1.00 71.62 508 LEU A O 1
ATOM 3804 N N . THR A 1 509 ? -22.180 29.670 -33.396 1.00 72.56 509 THR A N 1
ATOM 3805 C CA . THR A 1 509 ? -22.819 29.375 -34.682 1.00 72.56 509 THR A CA 1
ATOM 3806 C C . THR A 1 509 ? -21.816 29.402 -35.836 1.00 72.56 509 THR A C 1
ATOM 3808 O O . THR A 1 509 ? -20.708 29.935 -35.730 1.00 72.56 509 THR A O 1
ATOM 3811 N N . ASN A 1 510 ? -22.251 28.917 -37.001 1.00 61.22 510 ASN A N 1
ATOM 3812 C CA . ASN A 1 510 ? -21.497 29.007 -38.254 1.00 61.22 510 ASN A CA 1
ATOM 3813 C C . ASN A 1 510 ? -21.216 30.466 -38.685 1.00 61.22 510 ASN A C 1
ATOM 3815 O O . ASN A 1 510 ? -20.330 30.701 -39.501 1.00 61.22 510 ASN A O 1
ATOM 3819 N N . GLN A 1 511 ? -21.947 31.446 -38.136 1.00 76.06 511 GLN A N 1
ATOM 3820 C CA . GLN A 1 511 ? -21.738 32.885 -38.326 1.00 76.06 511 GLN A CA 1
ATOM 3821 C C . GLN A 1 511 ? -20.818 33.518 -37.259 1.00 76.06 511 GLN A C 1
ATOM 3823 O O . GLN A 1 511 ? -20.707 34.741 -37.204 1.00 76.06 511 GLN A O 1
ATOM 3828 N N . LEU A 1 512 ? -20.166 32.715 -36.406 1.00 71.44 512 LEU A N 1
ATOM 3829 C CA . LEU A 1 512 ? -19.335 33.157 -35.275 1.00 71.44 512 LEU A CA 1
ATOM 3830 C C . LEU A 1 512 ? -20.087 34.010 -34.232 1.00 71.44 512 LEU A C 1
ATOM 3832 O O . LEU A 1 512 ? -19.476 34.793 -33.505 1.00 71.44 512 LEU A O 1
ATOM 3836 N N . THR A 1 513 ? -21.407 33.843 -34.124 1.00 74.50 513 THR A N 1
ATOM 3837 C CA . THR A 1 513 ? -22.222 34.442 -33.056 1.00 74.50 513 THR A CA 1
ATOM 3838 C C . THR A 1 513 ? -22.531 33.406 -31.982 1.00 74.50 513 THR A C 1
ATOM 3840 O O . THR A 1 513 ? -22.714 32.231 -32.285 1.00 74.50 513 THR A O 1
ATOM 3843 N N . CYS A 1 514 ? -22.601 33.820 -30.718 1.00 77.00 514 CYS A N 1
ATOM 3844 C CA . CYS A 1 514 ? -22.983 32.922 -29.632 1.00 77.00 514 CYS A CA 1
ATOM 3845 C C . CYS A 1 514 ? -24.509 32.870 -29.495 1.00 77.00 514 CYS A C 1
ATOM 3847 O O . CYS A 1 514 ? -25.140 33.891 -29.223 1.00 77.00 514 CYS A O 1
ATOM 3849 N N . GLN A 1 515 ? -25.102 31.689 -29.677 1.00 81.06 515 GLN A N 1
ATOM 3850 C CA . GLN A 1 515 ? -26.520 31.436 -29.407 1.00 81.06 515 GLN A CA 1
ATOM 3851 C C . GLN A 1 515 ? -26.682 30.612 -28.132 1.00 81.06 515 GLN A C 1
ATOM 3853 O O . GLN A 1 515 ? -25.866 29.741 -27.840 1.00 81.06 515 GLN A O 1
ATOM 3858 N N . ALA A 1 516 ? -27.741 30.885 -27.368 1.00 81.56 516 ALA A N 1
ATOM 3859 C CA . ALA A 1 516 ? -28.093 30.089 -26.198 1.00 81.56 516 ALA A CA 1
ATOM 3860 C C . ALA A 1 516 ? -28.439 28.649 -26.596 1.00 81.56 516 ALA A C 1
ATOM 3862 O O . ALA A 1 516 ? -29.099 28.417 -27.610 1.00 81.56 516 ALA A O 1
ATOM 3863 N N . CYS A 1 517 ? -28.010 27.692 -25.778 1.00 82.75 517 CYS A N 1
ATOM 3864 C CA . CYS A 1 517 ? -28.438 26.304 -25.902 1.00 82.75 517 CYS A CA 1
ATOM 3865 C C . CYS A 1 517 ? -29.957 26.210 -25.679 1.00 82.75 517 CYS A C 1
ATOM 3867 O O . CYS A 1 517 ? -30.485 26.822 -24.751 1.00 82.75 517 CYS A O 1
ATOM 3869 N N . SER A 1 518 ? -30.658 25.448 -26.523 1.00 76.12 518 SER A N 1
ATOM 3870 C CA . SER A 1 518 ? -32.116 25.248 -26.443 1.00 76.12 518 SER A CA 1
ATOM 3871 C C . SER A 1 518 ? -32.567 24.498 -25.191 1.00 76.12 518 SER A C 1
ATOM 3873 O O . SER A 1 518 ? -33.732 24.571 -24.802 1.00 76.12 518 SER A O 1
ATOM 3875 N N . ASP A 1 519 ? -31.651 23.746 -24.589 1.00 69.94 519 ASP A N 1
ATOM 3876 C CA . ASP A 1 519 ? -31.973 22.730 -23.603 1.00 69.94 519 ASP A CA 1
ATOM 3877 C C . ASP A 1 519 ? -31.976 23.335 -22.198 1.00 69.94 519 ASP A C 1
ATOM 3879 O O . ASP A 1 519 ? -31.011 23.961 -21.756 1.00 69.94 519 ASP A O 1
ATOM 3883 N N . VAL A 1 520 ? -33.072 23.136 -21.467 1.00 71.38 520 VAL A N 1
ATOM 3884 C CA . VAL A 1 520 ? -33.200 23.613 -20.086 1.00 71.38 520 VAL A CA 1
ATOM 3885 C C . VAL A 1 520 ? -32.258 22.811 -19.183 1.00 71.38 520 VAL A C 1
ATOM 3887 O O . VAL A 1 520 ? -32.301 21.581 -19.186 1.00 71.38 520 VAL A O 1
ATOM 3890 N N . LEU A 1 521 ? -31.435 23.496 -18.373 1.00 70.81 521 LEU A N 1
ATOM 3891 C CA . LEU A 1 521 ? -30.576 22.839 -17.379 1.00 70.81 521 LEU A CA 1
ATOM 3892 C C . LEU A 1 521 ? -31.426 21.929 -16.471 1.00 70.81 521 LEU A C 1
ATOM 3894 O O . LEU A 1 521 ? -32.334 22.426 -15.800 1.00 70.81 521 LEU A O 1
ATOM 3898 N N . PRO A 1 522 ? -31.138 20.617 -16.391 1.00 66.12 522 PRO A N 1
ATOM 3899 C CA . PRO A 1 522 ? -32.073 19.656 -15.804 1.00 66.12 522 PRO A CA 1
ATOM 3900 C C . PRO A 1 522 ? -32.234 19.768 -14.283 1.00 66.12 522 PRO A C 1
ATOM 3902 O O . PRO A 1 522 ? -33.146 19.179 -13.707 1.00 66.12 522 PRO A O 1
ATOM 3905 N N . SER A 1 523 ? -31.349 20.492 -13.595 1.00 72.56 523 SER A N 1
ATOM 3906 C CA . SER A 1 523 ? -31.521 20.812 -12.178 1.00 72.56 523 SER A CA 1
ATOM 3907 C C . SER A 1 523 ? -30.682 22.021 -11.770 1.00 72.56 523 SER A C 1
ATOM 3909 O O . SER A 1 523 ? -29.672 22.329 -12.399 1.00 72.56 523 SER A O 1
ATOM 3911 N N . LYS A 1 524 ? -31.016 22.616 -10.618 1.00 81.94 524 LYS A N 1
ATOM 3912 C CA . LYS A 1 524 ? -30.194 23.629 -9.923 1.00 81.94 524 LYS A CA 1
ATOM 3913 C C . LYS A 1 524 ? -28.812 23.134 -9.445 1.00 81.94 524 LYS A C 1
ATOM 3915 O O . LYS A 1 524 ? -28.097 23.881 -8.788 1.00 81.94 524 LYS A O 1
ATOM 3920 N N . TYR A 1 525 ? -28.468 21.874 -9.720 1.00 83.62 525 TYR A N 1
ATOM 3921 C CA . TYR A 1 525 ? -27.183 21.245 -9.407 1.00 83.62 525 TYR A CA 1
ATOM 3922 C C . TYR A 1 525 ? -26.381 20.885 -10.669 1.00 83.62 525 TYR A C 1
ATOM 3924 O O . TYR A 1 525 ? -25.430 20.113 -10.583 1.00 83.62 525 TYR A O 1
ATOM 3932 N N . ALA A 1 526 ? -26.767 21.407 -11.836 1.00 83.75 526 ALA A N 1
ATOM 3933 C CA . ALA A 1 526 ? -25.995 21.325 -13.070 1.00 83.75 526 ALA A CA 1
ATOM 3934 C C . ALA A 1 526 ? -25.414 22.704 -13.420 1.00 83.75 526 ALA A C 1
ATOM 3936 O O . ALA A 1 526 ? -26.098 23.718 -13.280 1.00 83.75 526 ALA A O 1
ATOM 3937 N N . THR A 1 527 ? -24.175 22.740 -13.908 1.00 85.00 527 THR A N 1
ATOM 3938 C CA . THR A 1 527 ? -23.582 23.918 -14.559 1.00 85.00 527 THR A CA 1
ATOM 3939 C C . THR A 1 527 ? -23.190 23.568 -15.981 1.00 85.00 527 THR A C 1
ATOM 3941 O O . THR A 1 527 ? -22.657 22.486 -16.227 1.00 85.00 527 THR A O 1
ATOM 3944 N N . TRP A 1 528 ? -23.391 24.494 -16.914 1.00 79.81 528 TRP A N 1
ATOM 3945 C CA . TRP A 1 528 ? -22.733 24.418 -18.215 1.00 79.81 528 TRP A CA 1
ATOM 3946 C C . TRP A 1 528 ? -21.208 24.467 -18.048 1.00 79.81 528 TRP A C 1
ATOM 3948 O O . TRP A 1 528 ? -20.703 25.093 -17.110 1.00 79.81 528 TRP A O 1
ATOM 3958 N N . THR A 1 529 ? -20.487 23.823 -18.964 1.00 79.19 529 THR A N 1
ATOM 3959 C CA . THR A 1 529 ? -19.026 23.876 -19.080 1.00 79.19 529 THR A CA 1
ATOM 3960 C C . THR A 1 529 ? -18.634 24.639 -20.343 1.00 79.19 529 THR A C 1
ATOM 3962 O O . THR A 1 529 ? -18.613 25.866 -20.327 1.00 79.19 529 THR A O 1
ATOM 3965 N N . THR A 1 530 ? -18.364 23.951 -21.451 1.00 73.00 530 THR A N 1
ATOM 3966 C CA . THR A 1 530 ? -18.031 24.550 -22.749 1.00 73.00 530 THR A CA 1
ATOM 3967 C C . THR A 1 530 ? -19.043 24.112 -23.808 1.00 73.00 530 THR A C 1
ATOM 3969 O O . THR A 1 530 ? -19.332 22.925 -23.975 1.00 73.00 530 THR A O 1
ATOM 3972 N N . GLY A 1 531 ? -19.622 25.087 -24.518 1.00 76.94 531 GLY A N 1
ATOM 3973 C CA . GLY A 1 531 ? -20.753 24.847 -25.417 1.00 76.94 531 GLY A CA 1
ATOM 3974 C C . GLY A 1 531 ? -22.007 24.376 -24.668 1.00 76.94 531 GLY A C 1
ATOM 3975 O O . GLY A 1 531 ? -22.234 24.742 -23.514 1.00 76.94 531 GLY A O 1
ATOM 3976 N N . CYS A 1 532 ? -22.797 23.518 -25.320 1.00 78.62 532 CYS A N 1
ATOM 3977 C CA . CYS A 1 532 ? -23.996 22.890 -24.749 1.00 78.62 532 CYS A CA 1
ATOM 3978 C C . CYS A 1 532 ? -23.697 21.578 -23.998 1.00 78.62 532 CYS A C 1
ATOM 3980 O O . CYS A 1 532 ? -24.493 20.643 -24.022 1.00 78.62 532 CYS A O 1
ATOM 3982 N N . SER A 1 533 ? -22.551 21.514 -23.316 1.00 79.12 533 SER A N 1
ATOM 3983 C CA . SER A 1 533 ? -22.206 20.440 -22.377 1.00 79.12 533 SER A CA 1
ATOM 3984 C C . SER A 1 533 ? -22.347 20.948 -20.945 1.00 79.12 533 SER A C 1
ATOM 3986 O O . SER A 1 533 ? -21.930 22.067 -20.645 1.00 79.12 533 SER A O 1
ATOM 3988 N N . TRP A 1 534 ? -22.908 20.143 -20.044 1.00 84.00 534 TRP A N 1
ATOM 3989 C CA . TRP A 1 534 ? -23.042 20.476 -18.622 1.00 84.00 534 TRP A CA 1
ATOM 3990 C C . TRP A 1 534 ? -22.521 19.344 -17.732 1.00 84.00 534 TRP A C 1
ATOM 3992 O O . TRP A 1 534 ? -22.453 18.187 -18.145 1.00 84.00 534 TRP A O 1
ATOM 4002 N N . ILE A 1 535 ? -22.153 19.688 -16.499 1.00 85.94 535 ILE A N 1
ATOM 4003 C CA . ILE A 1 535 ? -21.726 18.753 -15.451 1.00 85.94 535 ILE A CA 1
ATOM 4004 C C . ILE A 1 535 ? -22.511 18.997 -14.166 1.00 85.94 535 ILE A C 1
ATOM 4006 O O . ILE A 1 535 ? -23.012 20.097 -13.923 1.00 85.94 535 ILE A O 1
ATOM 4010 N N . CYS A 1 536 ? -22.593 17.977 -13.318 1.00 86.69 536 CYS A N 1
ATOM 4011 C CA . CYS A 1 536 ? -23.158 18.115 -11.984 1.00 86.69 536 CYS A CA 1
ATOM 4012 C C . CYS A 1 536 ? -22.164 18.778 -11.020 1.00 86.69 536 CYS A C 1
ATOM 4014 O O . CYS A 1 536 ? -20.973 18.472 -11.030 1.00 86.69 536 CYS A O 1
ATOM 4016 N N . THR A 1 537 ? -22.655 19.669 -10.161 1.00 86.50 537 THR A N 1
ATOM 4017 C CA . THR A 1 537 ? -21.861 20.382 -9.152 1.00 86.50 537 THR A CA 1
ATOM 4018 C C . THR A 1 537 ? -22.080 19.806 -7.749 1.00 86.50 537 THR A C 1
ATOM 4020 O O . THR A 1 537 ? -23.065 19.116 -7.481 1.00 86.50 537 THR A O 1
ATOM 4023 N N . GLY A 1 538 ? -21.140 20.066 -6.833 1.00 85.19 538 GLY A N 1
ATOM 4024 C CA . GLY A 1 538 ? -21.266 19.673 -5.423 1.00 85.19 538 GLY A CA 1
ATOM 4025 C C . GLY A 1 538 ? -21.219 18.161 -5.168 1.00 85.19 538 GLY A C 1
ATOM 4026 O O . GLY A 1 538 ? -22.034 17.654 -4.402 1.00 85.19 538 GLY A O 1
ATOM 4027 N N . GLY A 1 539 ? -20.304 17.433 -5.822 1.00 82.12 539 GLY A N 1
ATOM 4028 C CA . GLY A 1 539 ? -20.095 15.993 -5.588 1.00 82.12 539 GLY A CA 1
ATOM 4029 C C . GLY A 1 539 ? -21.223 15.084 -6.096 1.00 82.12 539 GLY A C 1
ATOM 4030 O O . GLY A 1 539 ? -21.383 13.960 -5.623 1.00 82.12 539 GLY A O 1
ATOM 4031 N N . ARG A 1 540 ? -22.038 15.580 -7.033 1.00 87.00 540 ARG A N 1
ATOM 4032 C CA . ARG A 1 540 ? -23.168 14.859 -7.633 1.00 87.00 540 ARG A CA 1
ATOM 4033 C C . ARG A 1 540 ? -22.766 14.181 -8.941 1.00 87.00 540 ARG A C 1
ATOM 4035 O O . ARG A 1 540 ? -21.919 14.691 -9.668 1.00 87.00 540 ARG A O 1
ATOM 4042 N N . ILE A 1 541 ? -23.419 13.067 -9.260 1.00 84.88 541 ILE A N 1
ATOM 4043 C CA . ILE A 1 541 ? -23.279 12.352 -10.534 1.00 84.88 541 ILE A CA 1
ATOM 4044 C C . ILE A 1 541 ? -24.486 12.606 -11.443 1.00 84.88 541 ILE A C 1
ATOM 4046 O O . ILE A 1 541 ? -25.606 12.808 -10.965 1.00 84.88 541 ILE A O 1
ATOM 4050 N N . ALA A 1 542 ? -24.249 12.578 -12.756 1.00 86.38 542 ALA A N 1
ATOM 4051 C CA . ALA A 1 542 ? -25.298 12.644 -13.766 1.00 86.38 542 ALA A CA 1
ATOM 4052 C C . ALA A 1 542 ? -25.915 11.253 -13.968 1.00 86.38 542 ALA A C 1
ATOM 4054 O O . ALA A 1 542 ? -25.211 10.300 -14.299 1.00 86.38 542 ALA A O 1
ATOM 4055 N N . VAL A 1 543 ? -27.229 11.134 -13.783 1.00 84.06 543 VAL A N 1
ATOM 4056 C CA . VAL A 1 543 ? -27.970 9.869 -13.901 1.00 84.06 543 VAL A CA 1
ATOM 4057 C C . VAL A 1 543 ? -29.135 10.049 -14.865 1.00 84.06 543 VAL A C 1
ATOM 4059 O O . VAL A 1 543 ? -29.908 10.998 -14.740 1.00 84.06 543 VAL A O 1
ATOM 4062 N N . GLN A 1 544 ? -29.261 9.147 -15.841 1.00 83.75 544 GLN A N 1
ATOM 4063 C CA . GLN A 1 544 ? -30.361 9.179 -16.803 1.00 83.75 544 GLN A CA 1
ATOM 4064 C C . GLN A 1 544 ? -31.645 8.630 -16.173 1.00 83.75 544 GLN A C 1
ATOM 4066 O O . GLN A 1 544 ? -31.664 7.520 -15.640 1.00 83.75 544 GLN A O 1
ATOM 4071 N N . HIS A 1 545 ? -32.741 9.379 -16.269 1.00 75.50 545 HIS A N 1
ATOM 4072 C CA . HIS A 1 545 ? -34.053 8.924 -15.837 1.00 75.50 545 HIS A CA 1
ATOM 4073 C C . HIS A 1 545 ? -34.517 7.769 -16.750 1.00 75.50 545 HIS A C 1
ATOM 4075 O O . HIS A 1 545 ? -34.721 7.987 -17.949 1.00 75.50 545 HIS A O 1
ATOM 4081 N N . PRO A 1 546 ? -34.760 6.547 -16.231 1.00 63.41 546 PRO A N 1
ATOM 4082 C CA . PRO A 1 546 ? -34.901 5.350 -17.068 1.00 63.41 546 PRO A CA 1
ATOM 4083 C C . PRO A 1 546 ? -36.077 5.427 -18.053 1.00 63.41 546 PRO A C 1
ATOM 4085 O O . PRO A 1 546 ? -35.928 5.028 -19.209 1.00 63.41 546 PRO A O 1
ATOM 4088 N N . ILE A 1 547 ? -37.210 5.987 -17.605 1.00 61.97 547 ILE A N 1
ATOM 4089 C CA . ILE A 1 547 ? -38.435 6.177 -18.402 1.00 61.97 547 ILE A CA 1
ATOM 4090 C C . ILE A 1 547 ? -38.306 7.374 -19.364 1.00 61.97 547 ILE A C 1
ATOM 4092 O O . ILE A 1 547 ? -38.364 7.204 -20.575 1.00 61.97 547 ILE A O 1
ATOM 4096 N N . GLN A 1 548 ? -38.123 8.586 -18.828 1.00 72.00 548 GLN A N 1
ATOM 4097 C CA . GLN A 1 548 ? -38.225 9.848 -19.574 1.00 72.00 548 GLN A CA 1
ATOM 4098 C C . GLN A 1 548 ? -36.934 10.288 -20.306 1.00 72.00 548 GLN A C 1
ATOM 4100 O O . GLN A 1 548 ? -36.937 11.334 -20.946 1.00 72.00 548 GLN A O 1
ATOM 4105 N N . LYS A 1 549 ? -35.829 9.536 -20.198 1.00 74.12 549 LYS A N 1
ATOM 4106 C CA . LYS A 1 549 ? -34.536 9.709 -20.908 1.00 74.12 549 LYS A CA 1
ATOM 4107 C C . LYS A 1 549 ? -33.755 11.025 -20.728 1.00 74.12 549 LYS A C 1
ATOM 4109 O O . LYS A 1 549 ? -32.583 11.052 -21.098 1.00 74.12 549 LYS A O 1
ATOM 4114 N N . TRP A 1 550 ? -34.316 12.061 -20.105 1.00 79.31 550 TRP A N 1
ATOM 4115 C CA . TRP A 1 550 ? -33.536 13.182 -19.558 1.00 79.31 550 TRP A CA 1
ATOM 4116 C C . TRP A 1 550 ? -32.563 12.708 -18.468 1.00 79.31 550 TRP A C 1
ATOM 4118 O O . TRP A 1 550 ? -32.724 11.629 -17.897 1.00 79.31 550 TRP A O 1
ATOM 4128 N N . TYR A 1 551 ? -31.550 13.517 -18.171 1.00 80.00 551 TYR A N 1
ATOM 4129 C CA . TYR A 1 551 ? -30.560 13.260 -17.122 1.00 80.00 551 TYR A CA 1
ATOM 4130 C C . TYR A 1 551 ? -30.770 14.217 -15.947 1.00 80.00 551 TYR A C 1
ATOM 4132 O O . TYR A 1 551 ? -31.272 15.315 -16.146 1.00 80.00 551 TYR A O 1
ATOM 4140 N N . THR A 1 552 ? -30.355 13.839 -14.738 1.00 86.75 552 THR A N 1
ATOM 4141 C CA . THR A 1 552 ? -30.433 14.686 -13.534 1.00 86.75 552 THR A CA 1
ATOM 4142 C C . THR A 1 552 ? -29.218 14.497 -12.616 1.00 86.75 552 THR A C 1
ATOM 4144 O O . THR A 1 552 ? -28.446 13.558 -12.801 1.00 86.75 552 THR A O 1
ATOM 4147 N N . CYS A 1 553 ? -29.031 15.390 -11.637 1.00 88.00 553 CYS A N 1
ATOM 4148 C CA . CYS A 1 553 ? -27.850 15.445 -10.764 1.00 88.00 553 CYS A CA 1
ATOM 4149 C C . CYS A 1 553 ? -28.157 15.040 -9.313 1.00 88.00 553 CYS A C 1
ATOM 4151 O O . CYS A 1 553 ? -28.714 15.825 -8.536 1.00 88.00 553 CYS A O 1
ATOM 4153 N N . MET A 1 554 ? -27.724 13.844 -8.911 1.00 85.62 554 MET A N 1
ATOM 4154 C CA . MET A 1 554 ? -27.958 13.277 -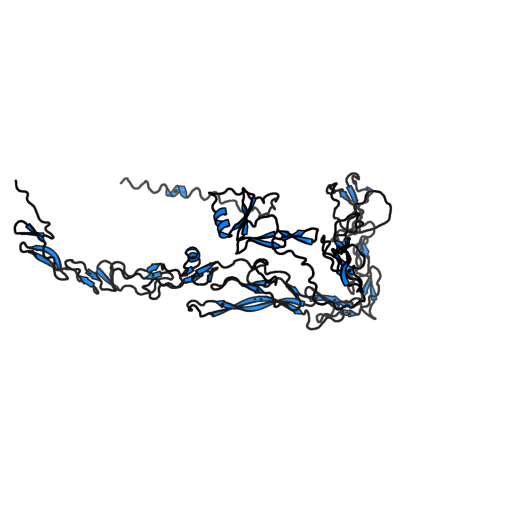7.572 1.00 85.62 554 MET A CA 1
ATOM 4155 C C . MET A 1 554 ? -26.655 12.950 -6.838 1.00 85.62 554 MET A C 1
ATOM 4157 O O . MET A 1 554 ? -25.617 12.782 -7.478 1.00 85.62 554 MET A O 1
ATOM 4161 N N . LEU A 1 555 ? -26.676 12.887 -5.502 1.00 87.00 555 LEU A N 1
ATOM 4162 C CA . LEU A 1 555 ? -25.486 12.463 -4.758 1.00 87.00 555 LEU A CA 1
ATOM 4163 C C . LEU A 1 555 ? -25.251 10.968 -4.985 1.00 87.00 555 LEU A C 1
ATOM 4165 O O . LEU A 1 555 ? -26.192 10.195 -5.179 1.00 87.00 555 LEU A O 1
ATOM 4169 N N . TYR A 1 556 ? -23.988 10.551 -4.928 1.00 79.44 556 TYR A N 1
ATOM 4170 C CA . TYR A 1 556 ? -23.628 9.142 -5.088 1.00 79.44 556 TYR A CA 1
ATOM 4171 C C . TYR A 1 556 ? -24.249 8.251 -3.992 1.00 79.44 556 TYR A C 1
ATOM 4173 O O . TYR A 1 556 ? -24.668 7.132 -4.278 1.00 79.44 556 TYR A O 1
ATOM 4181 N N . SER A 1 557 ? -24.420 8.789 -2.777 1.00 78.12 557 SER A N 1
ATOM 4182 C CA . SER A 1 557 ? -25.194 8.177 -1.685 1.00 78.12 557 SER A CA 1
ATOM 4183 C C . SER A 1 557 ? -26.636 7.867 -2.082 1.00 78.12 557 SER A C 1
ATOM 4185 O O . SER A 1 557 ? -27.126 6.768 -1.836 1.00 78.12 557 SER A O 1
ATOM 4187 N N . ASP A 1 558 ? -27.309 8.823 -2.722 1.00 78.75 558 ASP A N 1
ATOM 4188 C CA . ASP A 1 558 ? -28.725 8.732 -3.084 1.00 78.75 558 ASP A CA 1
ATOM 4189 C C . ASP A 1 558 ? -28.903 7.711 -4.214 1.00 78.75 558 ASP A C 1
ATOM 4191 O O . ASP A 1 558 ? -29.831 6.903 -4.204 1.00 78.75 558 ASP A O 1
ATOM 4195 N N . TYR A 1 559 ? -27.965 7.708 -5.168 1.00 81.44 559 TYR A N 1
ATOM 4196 C CA . TYR A 1 559 ? -27.899 6.711 -6.233 1.00 81.44 559 TYR A CA 1
ATOM 4197 C C . TYR A 1 559 ? -27.682 5.298 -5.676 1.00 81.44 559 TYR A C 1
ATOM 4199 O O . TYR A 1 559 ? -28.428 4.387 -6.034 1.00 81.44 559 TYR A O 1
ATOM 4207 N N . GLN A 1 560 ? -26.728 5.110 -4.756 1.00 75.50 560 GLN A N 1
ATOM 4208 C CA . GLN A 1 560 ? -26.516 3.820 -4.092 1.00 75.50 560 GLN A CA 1
ATOM 4209 C C . GLN A 1 560 ? -27.741 3.385 -3.275 1.00 75.50 560 GLN A C 1
ATOM 4211 O O . GLN A 1 560 ? -28.146 2.230 -3.372 1.00 75.50 560 GLN A O 1
ATOM 4216 N N . ALA A 1 561 ? -28.383 4.291 -2.534 1.00 72.69 561 ALA A N 1
ATOM 4217 C CA . ALA A 1 561 ? -29.585 3.991 -1.753 1.00 72.69 561 ALA A CA 1
ATOM 4218 C C . ALA A 1 561 ? -30.787 3.558 -2.617 1.00 72.69 561 ALA A C 1
ATOM 4220 O O . ALA A 1 561 ? -31.644 2.811 -2.144 1.00 72.69 561 ALA A O 1
ATOM 4221 N N . ILE A 1 562 ? -30.847 3.991 -3.881 1.00 70.88 562 ILE A N 1
ATOM 4222 C CA . ILE A 1 562 ? -31.856 3.552 -4.856 1.00 70.88 562 ILE A CA 1
ATOM 4223 C C . ILE A 1 562 ? -31.436 2.235 -5.524 1.00 70.88 562 ILE A C 1
ATOM 4225 O O . ILE A 1 562 ? -32.237 1.305 -5.593 1.00 70.88 562 ILE A O 1
ATOM 4229 N N . ALA A 1 563 ? -30.184 2.121 -5.976 1.00 65.56 563 ALA A N 1
ATOM 4230 C CA . ALA A 1 563 ? -29.674 0.940 -6.678 1.00 65.56 563 ALA A CA 1
ATOM 4231 C C . ALA A 1 563 ? -29.592 -0.313 -5.784 1.00 65.56 563 ALA A C 1
ATOM 4233 O O . ALA A 1 563 ? -29.839 -1.423 -6.252 1.00 65.56 563 ALA A O 1
ATOM 4234 N N . LEU A 1 564 ? -29.284 -0.145 -4.494 1.00 62.34 564 LEU A N 1
ATOM 4235 C CA . LEU A 1 564 ? -29.183 -1.230 -3.510 1.00 62.34 564 LEU A CA 1
ATOM 4236 C C . LEU A 1 564 ? -30.529 -1.589 -2.853 1.00 62.34 564 LEU A C 1
ATOM 4238 O O . LEU A 1 564 ? -30.570 -2.466 -1.992 1.00 62.34 564 LEU A O 1
ATOM 4242 N N . ASN A 1 565 ? -31.635 -0.945 -3.245 1.00 51.56 565 ASN A N 1
ATOM 4243 C CA . ASN A 1 565 ? -32.964 -1.182 -2.677 1.00 51.56 565 ASN A CA 1
ATOM 4244 C C . ASN A 1 565 ? -33.942 -1.715 -3.750 1.00 51.56 565 ASN A C 1
ATOM 4246 O O . ASN A 1 565 ? -34.841 -1.000 -4.205 1.00 51.56 565 ASN A O 1
ATOM 4250 N N . PRO A 1 566 ? -33.793 -2.988 -4.176 1.00 43.81 566 PRO A N 1
ATOM 4251 C CA . PRO A 1 566 ? -34.421 -3.537 -5.385 1.00 43.81 566 PRO A CA 1
ATOM 4252 C C . PRO A 1 566 ? -35.954 -3.664 -5.328 1.00 43.81 566 PRO A C 1
ATOM 4254 O O . PRO A 1 566 ? -36.572 -4.099 -6.295 1.00 43.81 566 PRO A O 1
ATOM 4257 N N . ARG A 1 567 ? -36.605 -3.282 -4.221 1.00 39.75 567 ARG A N 1
ATOM 4258 C CA . ARG A 1 567 ? -38.065 -3.379 -4.053 1.00 39.75 567 ARG A CA 1
ATOM 4259 C C . ARG A 1 567 ? -38.872 -2.242 -4.701 1.00 39.75 567 ARG A C 1
ATOM 4261 O O . ARG A 1 567 ? -40.091 -2.241 -4.539 1.00 39.75 567 ARG A O 1
ATOM 4268 N N . ARG A 1 568 ? -38.257 -1.279 -5.414 1.00 40.81 568 ARG A N 1
ATOM 4269 C CA . ARG A 1 568 ? -39.012 -0.179 -6.067 1.00 40.81 568 ARG A CA 1
ATOM 4270 C C . ARG A 1 568 ? -38.645 0.249 -7.492 1.00 40.81 568 ARG A C 1
ATOM 4272 O O . ARG A 1 568 ? -39.461 0.958 -8.075 1.00 40.81 568 ARG A O 1
ATOM 4279 N N . VAL A 1 569 ? -37.518 -0.154 -8.089 1.00 32.28 569 VAL A N 1
ATOM 4280 C CA . VAL A 1 569 ? -37.210 0.213 -9.490 1.00 32.28 569 VAL A CA 1
ATOM 4281 C C . VAL A 1 569 ? -36.526 -0.935 -10.234 1.00 32.28 569 VAL A C 1
ATOM 4283 O O . VAL A 1 569 ? -35.468 -1.395 -9.820 1.00 32.28 569 VAL A O 1
ATOM 4286 N N . MET A 1 570 ? -37.090 -1.349 -11.373 1.00 32.12 570 MET A N 1
ATOM 4287 C CA . MET A 1 570 ? -36.347 -2.114 -12.379 1.00 32.12 570 MET A CA 1
ATOM 4288 C C . MET A 1 570 ? -35.562 -1.140 -13.263 1.00 32.12 570 MET A C 1
ATOM 4290 O O . MET A 1 570 ? -36.158 -0.333 -13.975 1.00 32.12 570 MET A O 1
ATOM 4294 N N . VAL A 1 571 ? -34.231 -1.224 -13.231 1.00 33.38 571 VAL A N 1
ATOM 4295 C CA . VAL A 1 571 ? -33.337 -0.479 -14.129 1.00 33.38 571 VAL A CA 1
ATOM 4296 C C . VAL A 1 571 ? -32.549 -1.488 -14.960 1.00 33.38 571 VAL A C 1
ATOM 4298 O O . VAL A 1 571 ? -31.734 -2.232 -14.423 1.00 33.38 571 VAL A O 1
ATOM 4301 N N . GLN A 1 572 ? -32.788 -1.523 -16.272 1.00 31.48 572 GLN A N 1
ATOM 4302 C CA . GLN A 1 572 ? -31.929 -2.269 -17.195 1.00 31.48 572 GLN A CA 1
ATOM 4303 C C . GLN A 1 572 ? -30.633 -1.486 -17.439 1.00 31.48 572 GLN A C 1
ATOM 4305 O O . GLN A 1 572 ? -30.678 -0.293 -17.745 1.00 31.48 572 GLN A O 1
ATOM 4310 N N . SER A 1 573 ? -29.486 -2.161 -17.336 1.00 31.27 573 SER A N 1
ATOM 4311 C CA . SER A 1 573 ? -28.202 -1.605 -17.778 1.00 31.27 573 SER A CA 1
ATOM 4312 C C . SER A 1 573 ? -28.142 -1.577 -19.312 1.00 31.27 573 SER A C 1
ATOM 4314 O O . SER A 1 573 ? -28.409 -2.610 -19.926 1.00 31.27 573 SER A O 1
ATOM 4316 N N . PRO A 1 574 ? -27.759 -0.452 -19.946 1.00 30.45 574 PRO A N 1
ATOM 4317 C CA . PRO A 1 574 ? -27.551 -0.376 -21.392 1.00 30.45 574 PRO A CA 1
ATOM 4318 C C . PRO A 1 574 ? -26.159 -0.866 -21.840 1.00 30.45 574 PRO A C 1
ATOM 4320 O O . PRO A 1 574 ? -25.873 -0.844 -23.032 1.00 30.45 574 PRO A O 1
ATOM 4323 N N . PHE A 1 575 ? -25.291 -1.299 -20.917 1.00 29.98 575 PHE A N 1
ATOM 4324 C CA . PHE A 1 575 ? -23.942 -1.792 -21.220 1.00 29.98 575 PHE A CA 1
ATOM 4325 C C . PHE A 1 575 ? -23.791 -3.271 -20.856 1.00 29.98 575 PHE A C 1
ATOM 4327 O O . PHE A 1 575 ? -23.220 -3.611 -19.821 1.00 29.98 575 PHE A O 1
ATOM 4334 N N . ASN A 1 576 ? -24.298 -4.150 -21.722 1.00 32.97 576 ASN A N 1
ATOM 4335 C CA . ASN A 1 576 ? -23.845 -5.538 -21.794 1.00 32.97 576 ASN A CA 1
ATOM 4336 C C . ASN A 1 576 ? -24.140 -6.131 -23.178 1.00 32.97 576 ASN A C 1
ATOM 4338 O O . ASN A 1 576 ? -25.189 -6.739 -23.376 1.00 32.97 576 ASN A O 1
ATOM 4342 N N . ASP A 1 577 ? -23.208 -5.972 -24.118 1.00 27.77 577 ASP A N 1
ATOM 4343 C CA . ASP A 1 577 ? -23.151 -6.850 -25.284 1.00 27.77 577 ASP A CA 1
ATOM 4344 C C . ASP A 1 577 ? -21.701 -7.054 -25.753 1.00 27.77 577 ASP A C 1
ATOM 4346 O O . ASP A 1 577 ? -20.862 -6.156 -25.667 1.00 27.77 577 ASP A O 1
ATOM 4350 N N . THR A 1 578 ? -21.398 -8.256 -26.236 1.00 28.03 578 THR A N 1
ATOM 4351 C CA . THR A 1 578 ? -20.070 -8.708 -26.704 1.00 28.03 578 THR A CA 1
ATOM 4352 C C . THR A 1 578 ? -18.873 -8.552 -25.740 1.00 28.03 578 THR A C 1
ATOM 4354 O O . THR A 1 578 ? -17.940 -7.790 -25.983 1.00 28.03 578 THR A O 1
ATOM 4357 N N . TYR A 1 579 ? -18.778 -9.440 -24.745 1.00 25.45 579 TYR A N 1
ATOM 4358 C CA . TYR A 1 579 ? -17.471 -9.973 -24.325 1.00 25.45 579 TYR A CA 1
ATOM 4359 C C . TYR A 1 579 ? -17.498 -11.504 -24.363 1.00 25.45 579 TYR A C 1
ATOM 4361 O O . TYR A 1 579 ? -18.325 -12.137 -23.707 1.00 25.45 579 TYR A O 1
ATOM 4369 N N . ARG A 1 580 ? -16.602 -12.121 -25.146 1.00 25.59 580 ARG A N 1
ATOM 4370 C CA . ARG A 1 580 ? -16.368 -13.573 -25.072 1.00 25.59 580 ARG A CA 1
ATOM 4371 C C . ARG A 1 580 ? -15.489 -13.873 -23.850 1.00 25.59 580 ARG A C 1
ATOM 4373 O O . ARG A 1 580 ? -14.574 -13.097 -23.576 1.00 25.59 580 ARG A O 1
ATOM 4380 N N . PRO A 1 581 ? -15.717 -14.983 -23.127 1.00 27.45 581 PRO A N 1
ATOM 4381 C CA . PRO A 1 581 ? -14.927 -15.304 -21.947 1.00 27.45 581 PRO A CA 1
ATOM 4382 C C . PRO A 1 581 ? -13.488 -15.670 -22.327 1.00 27.45 581 PRO A C 1
ATOM 4384 O O . PRO A 1 581 ? -13.256 -16.611 -23.088 1.00 27.45 581 PRO A O 1
ATOM 4387 N N . HIS A 1 582 ? -12.515 -14.972 -21.741 1.00 26.00 582 HIS A N 1
ATOM 4388 C CA . HIS A 1 582 ? -11.153 -15.491 -21.649 1.00 26.00 582 HIS A CA 1
ATOM 4389 C C . HIS A 1 582 ? -11.136 -16.639 -20.636 1.00 26.00 582 HIS A C 1
ATOM 4391 O O . HIS A 1 582 ? -11.432 -16.444 -19.457 1.00 26.00 582 HIS A O 1
ATOM 4397 N N . VAL A 1 583 ? -10.775 -17.839 -21.091 1.00 28.67 583 VAL A N 1
ATOM 4398 C CA . VAL A 1 583 ? -10.581 -18.995 -20.211 1.00 28.67 583 VAL A CA 1
ATOM 4399 C C . VAL A 1 583 ? -9.274 -18.808 -19.442 1.00 28.67 583 VAL A C 1
ATOM 4401 O O . VAL A 1 583 ? -8.192 -19.060 -19.970 1.00 28.67 583 VAL A O 1
ATOM 4404 N N . VAL A 1 584 ? -9.369 -18.374 -18.184 1.00 29.25 584 VAL A N 1
ATOM 4405 C CA . VAL A 1 584 ? -8.252 -18.457 -17.234 1.00 29.25 584 VAL A CA 1
ATOM 4406 C C . VAL A 1 584 ? -8.174 -19.900 -16.742 1.00 29.25 584 VAL A C 1
ATOM 4408 O O . VAL A 1 584 ? -8.975 -20.335 -15.916 1.00 29.25 584 VAL A O 1
ATOM 4411 N N . GLY A 1 585 ? -7.233 -20.662 -17.294 1.00 29.12 585 GLY A N 1
ATOM 4412 C CA . GLY A 1 585 ? -7.031 -22.061 -16.934 1.00 29.12 585 GLY A CA 1
ATOM 4413 C C . GLY A 1 585 ? -6.410 -22.217 -15.547 1.00 29.12 585 GLY A C 1
ATOM 4414 O O . GLY A 1 585 ? -5.192 -22.154 -15.413 1.00 29.12 585 GLY A O 1
ATOM 4415 N N . TYR A 1 586 ? -7.234 -22.490 -14.534 1.00 27.12 586 TYR A N 1
ATOM 4416 C CA . TYR A 1 586 ? -6.770 -23.141 -13.306 1.00 27.12 586 TYR A CA 1
ATOM 4417 C C . TYR A 1 586 ? -6.737 -24.661 -13.509 1.00 27.12 586 TYR A C 1
ATOM 4419 O O . TYR A 1 586 ? -7.682 -25.258 -14.026 1.00 27.12 586 TYR A O 1
ATOM 4427 N N . SER A 1 587 ? -5.630 -25.290 -13.119 1.00 29.06 587 SER A N 1
ATOM 4428 C CA . SER A 1 587 ? -5.370 -26.715 -13.332 1.00 29.06 587 SER A CA 1
ATOM 4429 C C . SER A 1 587 ? -6.271 -27.606 -12.470 1.00 29.06 587 SER A C 1
ATOM 4431 O O . SER A 1 587 ? -6.164 -27.591 -11.244 1.00 29.06 587 SER A O 1
ATOM 4433 N N . GLN A 1 588 ? -7.098 -28.446 -13.099 1.00 32.56 588 GLN A N 1
ATOM 4434 C CA . GLN A 1 588 ? -7.854 -29.491 -12.402 1.00 32.56 588 GLN A CA 1
ATOM 4435 C C . GLN A 1 588 ? -6.963 -30.690 -12.037 1.00 32.56 588 GLN A C 1
ATOM 4437 O O . GLN A 1 588 ? -6.929 -31.688 -12.754 1.00 32.56 588 GLN A O 1
ATOM 4442 N N . GLN A 1 589 ? -6.292 -30.623 -10.888 1.00 38.16 589 GLN A N 1
ATOM 4443 C CA . GLN A 1 589 ? -5.899 -31.800 -10.105 1.00 38.16 589 GLN A CA 1
ATOM 4444 C C . GLN A 1 589 ? -6.116 -31.506 -8.609 1.00 38.16 589 GLN A C 1
ATOM 4446 O O . GLN A 1 589 ? -5.998 -30.360 -8.190 1.00 38.16 589 GLN A O 1
ATOM 4451 N N . ALA A 1 590 ? -6.438 -32.546 -7.828 1.00 38.75 590 ALA A N 1
ATOM 4452 C CA . ALA A 1 590 ? -6.777 -32.509 -6.392 1.00 38.75 590 ALA A CA 1
ATOM 4453 C C . ALA A 1 590 ? -8.167 -31.942 -5.993 1.00 38.75 590 ALA A C 1
ATOM 4455 O O . ALA A 1 590 ? -8.278 -31.013 -5.198 1.00 38.75 590 ALA A O 1
ATOM 4456 N N . SER A 1 591 ? -9.249 -32.585 -6.454 1.00 33.66 591 SER A N 1
ATOM 4457 C CA . SER A 1 591 ? -10.586 -32.475 -5.824 1.00 33.66 591 SER A CA 1
ATOM 4458 C C . SER A 1 591 ? -11.416 -33.775 -5.874 1.00 33.66 591 SER A C 1
ATOM 4460 O O . SER A 1 591 ? -12.643 -33.760 -5.953 1.00 33.66 591 SER A O 1
ATOM 4462 N N . GLY A 1 592 ? -10.740 -34.924 -5.771 1.00 37.31 592 GLY A N 1
ATOM 4463 C CA . GLY A 1 592 ? -11.355 -36.186 -5.338 1.00 37.31 592 GLY A CA 1
ATOM 4464 C C . GLY A 1 592 ? -11.192 -36.376 -3.824 1.00 37.31 592 GLY A C 1
ATOM 4465 O O . GLY A 1 592 ? -10.239 -35.863 -3.249 1.00 37.31 592 GLY A O 1
ATOM 4466 N N . ILE A 1 593 ? -12.085 -37.149 -3.192 1.00 42.28 593 ILE A N 1
ATOM 4467 C CA . ILE A 1 593 ? -12.072 -37.470 -1.744 1.00 42.28 593 ILE A CA 1
ATOM 4468 C C . ILE A 1 593 ? -12.348 -36.258 -0.819 1.00 42.28 593 ILE A C 1
ATOM 4470 O O . ILE A 1 593 ? -11.538 -35.884 0.021 1.00 42.28 593 ILE A O 1
ATOM 4474 N N . ALA A 1 594 ? -13.554 -35.685 -0.918 1.00 36.12 594 ALA A N 1
ATOM 4475 C CA . ALA A 1 594 ? -14.114 -34.802 0.125 1.00 36.12 594 ALA A CA 1
ATOM 4476 C C . ALA A 1 594 ? -15.637 -34.963 0.359 1.00 36.12 594 ALA A C 1
ATOM 4478 O O . ALA A 1 594 ? -16.160 -34.523 1.378 1.00 36.12 594 ALA A O 1
ATOM 4479 N N . ALA A 1 595 ? -16.366 -35.627 -0.549 1.00 36.31 595 ALA A N 1
ATOM 4480 C CA . ALA A 1 595 ? -17.835 -35.664 -0.550 1.00 36.31 595 ALA A CA 1
ATOM 4481 C C . ALA A 1 595 ? -18.483 -36.814 0.259 1.00 36.31 595 ALA A C 1
ATOM 4483 O O . ALA A 1 595 ? -19.705 -36.918 0.289 1.00 36.31 595 ALA A O 1
ATOM 4484 N N . ALA A 1 596 ? -17.697 -37.678 0.914 1.00 38.66 596 ALA A N 1
ATOM 4485 C CA . ALA A 1 596 ? -18.209 -38.842 1.656 1.00 38.66 596 ALA A CA 1
ATOM 4486 C C . ALA A 1 596 ? -18.303 -38.638 3.186 1.00 38.66 596 ALA A C 1
ATOM 4488 O O . ALA A 1 596 ? -18.923 -39.444 3.874 1.00 38.66 596 ALA A O 1
ATOM 4489 N N . GLY A 1 597 ? -17.692 -37.581 3.739 1.00 38.91 597 GLY A N 1
ATOM 4490 C CA . GLY A 1 597 ? -17.517 -37.435 5.194 1.00 38.91 597 GLY A CA 1
ATOM 4491 C C . GLY A 1 597 ? -18.722 -36.885 5.971 1.00 38.91 597 GLY A C 1
ATOM 4492 O O . GLY A 1 597 ? -18.841 -37.138 7.166 1.00 38.91 597 GLY A O 1
ATOM 4493 N N . PHE A 1 598 ? -19.624 -36.141 5.322 1.00 39.12 598 PHE A N 1
ATOM 4494 C CA . PHE A 1 598 ? -20.640 -35.338 6.026 1.00 39.12 598 PHE A CA 1
ATOM 4495 C C . PHE A 1 598 ? -22.007 -36.014 6.234 1.00 39.12 598 PHE A C 1
ATOM 4497 O O . PHE A 1 598 ? -22.851 -35.465 6.938 1.00 39.12 598 PHE A O 1
ATOM 4504 N N . ALA A 1 599 ? -22.231 -37.210 5.681 1.00 40.50 599 ALA A N 1
ATOM 4505 C CA . ALA A 1 599 ? -23.511 -37.918 5.806 1.00 40.50 599 ALA A CA 1
ATOM 4506 C C . ALA A 1 599 ? -23.670 -38.712 7.123 1.00 40.50 599 ALA A C 1
ATOM 4508 O O . ALA A 1 599 ? -24.793 -38.974 7.546 1.00 40.50 599 ALA A O 1
ATOM 4509 N N . CYS A 1 600 ? -22.571 -39.089 7.790 1.00 39.47 600 CYS A N 1
ATOM 4510 C CA . CYS A 1 600 ? -22.620 -40.025 8.923 1.00 39.47 600 CYS A CA 1
ATOM 4511 C C . CYS A 1 600 ? -22.771 -39.364 10.306 1.00 39.47 600 CYS A C 1
ATOM 4513 O O . CYS A 1 600 ? -23.275 -39.998 11.230 1.00 39.47 600 CYS A O 1
ATOM 4515 N N . ILE A 1 601 ? -22.350 -38.105 10.477 1.00 42.94 601 ILE A N 1
ATOM 4516 C CA . ILE A 1 601 ? -22.247 -37.481 11.814 1.00 42.94 601 ILE A CA 1
ATOM 4517 C C . ILE A 1 601 ? -23.604 -36.967 12.329 1.00 42.94 601 ILE A C 1
ATOM 4519 O O . ILE A 1 601 ? -23.877 -37.046 13.525 1.00 42.94 601 ILE A O 1
ATOM 4523 N N . VAL A 1 602 ? -24.505 -36.532 11.441 1.00 43.41 602 VAL A N 1
ATOM 4524 C CA . VAL A 1 602 ? -25.860 -36.082 11.826 1.00 43.41 602 VAL A CA 1
ATOM 4525 C C . VAL A 1 602 ? -26.755 -37.258 12.265 1.00 43.41 602 VAL A C 1
ATOM 4527 O O . VAL A 1 602 ? -27.679 -37.069 13.050 1.00 43.41 602 VAL A O 1
ATOM 4530 N N . GLY A 1 603 ? -26.456 -38.488 11.829 1.00 40.75 603 GLY A N 1
ATOM 4531 C CA . GLY A 1 603 ? -27.240 -39.680 12.175 1.00 40.75 603 GLY A CA 1
ATOM 4532 C C . GLY A 1 603 ? -27.069 -40.178 13.618 1.00 40.75 603 GLY A C 1
ATOM 4533 O O . GLY A 1 603 ? -27.994 -40.770 14.167 1.00 40.75 603 GLY A O 1
ATOM 4534 N N . PHE A 1 604 ? -25.920 -39.929 14.258 1.00 44.66 604 PHE A N 1
ATOM 4535 C CA . PHE A 1 604 ? -25.581 -40.564 15.543 1.00 44.66 604 PHE A CA 1
ATOM 4536 C C . PHE A 1 604 ? -26.050 -39.814 16.798 1.00 44.66 604 PHE A C 1
ATOM 4538 O O . PHE A 1 604 ? -26.165 -40.424 17.858 1.00 44.66 604 PHE A O 1
ATOM 4545 N N . ILE A 1 605 ? -26.378 -38.523 16.700 1.00 45.41 605 ILE A N 1
ATOM 4546 C CA . ILE A 1 605 ? -26.875 -37.742 17.850 1.00 45.41 605 ILE A CA 1
ATOM 4547 C C . ILE A 1 605 ? -28.378 -38.005 18.097 1.00 45.41 605 ILE A C 1
ATOM 4549 O O . ILE A 1 605 ? -28.856 -37.893 19.224 1.00 45.41 605 ILE A O 1
ATOM 4553 N N . GLY A 1 606 ? -29.123 -38.444 17.074 1.00 40.25 606 GLY A N 1
ATOM 4554 C CA . GLY A 1 606 ? -30.575 -38.659 17.146 1.00 40.25 606 GLY A CA 1
ATOM 4555 C C . GLY A 1 606 ? -31.052 -39.883 17.945 1.00 40.25 606 GLY A C 1
ATOM 4556 O O . GLY A 1 606 ? -32.232 -39.950 18.273 1.00 40.25 606 GLY A O 1
ATOM 4557 N N . MET A 1 607 ? -30.177 -40.843 18.278 1.00 41.59 607 MET A N 1
ATOM 4558 C CA . MET A 1 607 ? -30.567 -42.092 18.967 1.00 41.59 607 MET A CA 1
ATOM 4559 C C . MET A 1 607 ? -30.180 -42.155 20.458 1.00 41.59 607 MET A C 1
ATOM 4561 O O . MET A 1 607 ? -30.455 -43.153 21.118 1.00 41.59 607 MET A O 1
ATOM 4565 N N . GLY A 1 608 ? -29.581 -41.100 21.023 1.00 38.81 608 GLY A N 1
ATOM 4566 C CA . GLY A 1 608 ? -29.111 -41.102 22.419 1.00 38.81 608 GLY A CA 1
ATOM 4567 C C . GLY A 1 608 ? -30.182 -40.871 23.499 1.00 38.81 608 GLY A C 1
ATOM 4568 O O . GLY A 1 608 ? -29.926 -41.133 24.670 1.00 38.81 608 GLY A O 1
ATOM 4569 N N . LEU A 1 609 ? -31.374 -40.375 23.141 1.00 42.12 609 LEU A N 1
ATOM 4570 C CA . LEU A 1 609 ? -32.339 -39.787 24.092 1.00 42.12 609 LEU A CA 1
ATOM 4571 C C . LEU A 1 609 ? -33.631 -40.600 24.323 1.00 42.12 609 LEU A C 1
ATOM 4573 O O . LEU A 1 609 ? -34.613 -40.059 24.824 1.00 42.12 609 LEU A O 1
ATOM 4577 N N . LEU A 1 610 ? -33.645 -41.898 23.993 1.00 41.19 610 LEU A N 1
ATOM 4578 C CA . LEU A 1 610 ? -34.859 -42.738 24.063 1.00 41.19 610 LEU A CA 1
ATOM 4579 C C . LEU A 1 610 ? -34.762 -44.005 24.940 1.00 41.19 610 LEU A C 1
ATOM 4581 O O . LEU A 1 610 ? -35.705 -44.791 24.963 1.00 41.19 610 LEU A O 1
ATOM 4585 N N . CYS A 1 611 ? -33.683 -44.182 25.716 1.00 38.28 611 CYS A N 1
ATOM 4586 C CA . CYS A 1 611 ? -33.455 -45.390 26.537 1.00 38.28 611 CYS A CA 1
ATOM 4587 C C . CYS A 1 611 ? -33.344 -45.167 28.062 1.00 38.28 611 CYS A C 1
ATOM 4589 O O . CYS A 1 611 ? -32.948 -46.081 28.779 1.00 38.28 611 CYS A O 1
ATOM 4591 N N . CYS A 1 612 ? -33.749 -44.006 28.592 1.00 40.12 612 CYS A N 1
ATOM 4592 C CA . CYS A 1 612 ? -33.778 -43.735 30.042 1.00 40.12 612 CYS A CA 1
ATOM 4593 C C . CYS A 1 612 ? -35.207 -43.619 30.602 1.00 40.12 612 CYS A C 1
ATOM 4595 O O . CYS A 1 612 ? -35.549 -42.625 31.242 1.00 40.12 612 CYS A O 1
ATOM 4597 N N . ARG A 1 613 ? -36.066 -44.623 30.353 1.00 41.25 613 ARG A N 1
ATOM 4598 C CA . ARG A 1 613 ? -37.394 -44.694 30.997 1.00 41.25 613 ARG A CA 1
ATOM 4599 C C . ARG A 1 613 ? -37.998 -46.103 31.123 1.00 41.25 613 ARG A C 1
ATOM 4601 O O . ARG A 1 613 ? -39.143 -46.289 30.732 1.00 41.25 613 ARG A O 1
ATOM 4608 N N . TYR A 1 614 ? -37.261 -47.075 31.677 1.00 37.53 614 TYR A N 1
ATOM 4609 C CA . TYR A 1 614 ? -37.867 -48.271 32.305 1.00 37.53 614 TYR A CA 1
ATOM 4610 C C . TYR A 1 614 ? -36.899 -49.053 33.224 1.00 37.53 614 TYR A C 1
ATOM 4612 O O . TYR A 1 614 ? -36.451 -50.153 32.895 1.00 37.53 614 TYR A O 1
ATOM 4620 N N . LYS A 1 615 ? -36.603 -48.491 34.400 1.00 38.34 615 LYS A N 1
ATOM 4621 C CA . LYS A 1 615 ? -36.421 -49.215 35.671 1.00 38.34 615 LYS A CA 1
ATOM 4622 C C . LYS A 1 615 ? -36.428 -48.235 36.839 1.00 38.34 615 LYS A C 1
ATOM 4624 O O . LYS A 1 615 ? -36.067 -47.065 36.587 1.00 38.34 615 LYS A O 1
#

Organism: Guillardia theta (strain CCMP2712) (NCBI:txid905079)

Secondary structure (DSSP, 8-state):
--------TTTEEEETTEEEEP---PPTTEEEEEE-TTS-EEEEE--SPPPTTEEEPTTSS-EEEPTTEEEETTTEEEEPP-SPPPTTEEE---BTTTBS-EEE----S-SSGGGGGGEEE-S--SSTTSS---EEEPTTEEEETTEEEEPP-SPPPTTTSS--S-EEEEPPBTTB--EEEE----TTEEE-S--SSBT-PPPEEEPTTEEEEEEEEEEEEEE--TT--TT--EEEEEEEEEEEEEESSSSPPTTEEE-GGG-EEEPTTEEE-TT--SS--EEE-----PPTTEEEESSGGG-EEEEPSPPSSTTEEE-SPBPTT-TT-S-EEEPTTEE--TT-SSPEEPPPTTT----TTTEEEEPPBTTB--EEEE--TT--TT-----------------S---PPPPTT-PPPTTEEE----GGGTTSSEEEP--SS-S-S-EEE-S-B-TT-TT-S-EEEPTT-EEEE-TTS-EEEE---S-----SS--PPPPSSPPTTEEE-TTS-EEE-SSPPSSTTEEE-STT-EEE-SSEEEEE-TTT--EEEEEHHHHHHHHT-TTS-----S-----PPP-------S--S-TTSSSSHHHHSTTTTSSS---

Mean predicted aligned error: 20.85 Å

InterPro domains:
  IPR006212 Furin-like repeat [SM00261] (16-71)
  IPR006212 Furin-like repeat [SM00261] (279-340)
  IPR009030 Growth factor receptor cysteine-rich domain superfamily [SSF57184] (3-83)

Solvent-accessible surface area (backbone atoms only — not comparable to full-atom values): 37129 Å² total; per-residue (Å²): 139,83,85,88,83,79,58,61,67,65,54,27,32,71,50,94,96,36,70,43,72,39,55,89,72,42,56,75,49,14,22,58,69,23,43,44,81,87,38,51,59,41,58,45,72,48,88,70,83,81,41,69,58,48,47,54,36,80,33,31,82,44,73,46,40,37,96,65,26,11,33,48,89,87,67,38,38,42,70,42,67,79,71,70,40,59,68,34,16,11,24,45,75,67,35,57,69,78,27,34,47,72,40,74,46,77,68,70,66,30,88,46,76,93,26,47,83,29,48,41,57,76,30,26,14,76,64,36,70,37,75,57,30,44,70,44,41,36,94,69,13,12,40,58,87,62,31,23,43,76,37,63,89,68,37,77,53,78,83,79,47,97,57,88,69,45,30,18,15,42,62,42,41,58,54,39,62,44,38,84,41,73,67,81,75,53,53,64,41,47,71,79,42,56,18,92,35,56,60,34,49,40,45,66,47,46,36,70,36,18,31,79,44,66,47,77,43,73,41,82,40,74,38,76,65,95,83,66,58,96,84,64,77,40,72,44,74,50,71,32,50,37,58,37,40,44,63,61,52,101,61,84,58,64,59,36,48,45,35,73,81,56,41,70,47,47,34,92,48,31,38,76,43,93,81,43,87,72,74,73,43,39,42,75,31,70,75,70,89,43,53,63,37,14,14,37,34,65,48,65,96,57,48,42,67,38,74,31,65,78,72,93,38,91,51,52,39,55,76,31,45,21,47,78,71,35,45,83,48,34,44,66,40,30,33,95,67,22,15,20,53,99,85,47,90,60,55,43,73,42,60,52,78,89,75,53,89,53,56,72,92,52,24,48,78,44,72,58,40,40,64,36,62,33,42,67,42,69,65,62,90,68,72,48,98,86,54,93,73,83,93,79,90,86,89,88,87,90,85,91,83,89,76,99,75,82,91,66,78,45,64,87,86,60,80,43,54,66,35,14,11,35,41,77,64,35,80,94,40,73,35,60,23,38,36,75,42,46,85,88,48,70,96,61,91,44,59,41,53,73,29,40,22,50,76,74,35,50,66,53,33,46,67,43,49,33,92,76,34,42,83,44,62,47,100,83,68,46,54,38,50,38,64,74,73,95,66,95,72,94,72,82,76,85,82,74,73,80,69,95,62,46,61,59,43,14,33,69,43,99,83,75,44,69,42,73,49,92,71,76,76,70,40,102,39,51,42,53,54,67,27,82,40,68,47,41,48,91,81,24,44,78,44,66,40,87,85,82,65,51,54,38,57,42,45,60,68,58,50,47,61,52,71,76,41,72,89,78,64,92,77,85,78,93,85,80,80,92,80,80,86,80,84,79,84,75,80,94,74,90,86,76,94,75,88,78,72,76,74,63,68,74,64,65,69,76,71,75,84,80,79,90,84,88,131

Nearest PDB structures (foldseek):
  4hiz-assembly1_A  TM=9.416E-02  e=4.579E+00  Escherichia phage phi92

Radius of gyration: 47.58 Å; Cα contacts (8 Å, |Δi|>4): 1142; chains: 1; bounding box: 123×104×140 Å

Sequence (615 aa):
MACSFHCSFNTYFFTDDQCKQCNASCALGTQFQGCNPDGTPICTTCTQSLPVHSEWEKNLCVHKCDPGYYAFNSSLCLPCDTSPCPVGEYRDTCQAVVGAVCQQCTTKRSTMGAYQSYEAFITPGVPFDVDNCKTECVAGAFRHGPNCFPCRQAPFASWELLDPVPHWTLACTRVQDAKAMPCTSLKNGRYTGYATALDRDCPAVCNPGYYLERVPTGFQVPYWELGTQPGNQTSMTVYVNISRCIPCMSSPLTNGAYTDACNYVCDKDYVKDPNASMPYRCLYCPGQACSSGEYQSGCGASAACKACDPLSDPHRTYTGQGYYMDPASCPEQCASGYWAASTAVNCTACTAEASLNCSLATHFVRRCAPTSDAKCLPCTASCDRKSAVCPLPQPIAYQRAYNSTYCGYCNPNRVCGVGTYMDACQSSNGFTGCSPCRNGLAQNSTVIYMTAGDPYSPYSCSWKCATGYTLGRNSSGGLACLPPVNYIMPTPAPLQTPSSYCPPGQFLTNQLTCQACSDVLPSKYATWTTGCSWICTGGRIAVQHPIQKWYTCMLYSDYQAIALNPRRVMVQSPFNDTYRPHVVGYSQQASGIAAAGFACIVGFIGMGLLCCRYK